Protein AF-A0A3M1QJD6-F1 (afdb_monomer)

Radius of gyration: 24.85 Å; Cα contacts (8 Å, |Δi|>4): 877; chains: 1; bounding box: 84×46×72 Å

Foldseek 3Di:
DDDDPQDPFAQLLLAALVLAAQVLLLVLCCVQPCVAQNSLQCGDVHHRLLFQLQQQAAFLSLQSLCAQCNFPPDPTHHPSVDYRHNSNHNNNNSCVSQAAQEDPVLLVVLLVQCVVPVVPQDPLAALVLLVVLCVAPPCLALNPLQLGFNDFRLLDQLNLLEADLSLQLLCAQRNFHLFLTTHPSVAYSRNSSNNSNNSCVSHPDHRDDFDQPQFPAAQVLLLVLCCQFPCVAQNNLSQGEVHHRLLTLSNLVRQGLRNQLSCQQANDPSGPGGHQDPPIPGPHHDDSRNSSNNSSNSNVSNVDSDNQAYDHFPAALVLLLVLCCVPPCVAQNSQQPGDVHHRLLRLRSLRSRHLSSQLNCQQCPTPPGPTHHCDDDPGHPHHDGSNNSSNNSVNSSVSNVPRPPPDDPPPPPPVPPVVVVLVCCVVPPCQAQNSQQCDDPPDPVRPGHPDHRPPPPDD

Sequence (459 aa):
MIRSWQTPAPDLAAISAARGNGRFGRLLYMRNCQACHGRDGEGGIGNSLRAPSFLAVASDRFLAETIVFGRPNTAMPSWRQLNGQQVSDILAFLRSWHAPRSDHTQVRALLAAAYEDPNAASESTSVAIGRTLYKANCLACHGPDGRGDLAPTLNTQEFLTLVSDNYLYDTIANGRPGTGMPAWHQLSSEDIASLILYIRTWQTQPSRELDNVPVAGDWDSGQRLYAGACAGCHGVNAEGAVGPQLNNPVFLRDATDEMLREWIRYGKLGTPMRGFLKGQEGTAELRESQIDDIVAYLRSLERGERVWLAKRPSGRPELGRLWYAISCAQCHGEHGQGASGPALANPGFLRVASDGFLMATMALGRDGTEMRPVKKSPESILSLSSDQVNDIVAYLRSWEYDPPQRGIAKRFVVPWDLKRGERLYRSNCAGCHGIDGKAELDDPARLSAWAPNLNNQGF

Secondary structure (DSSP, 8-state):
------PPPP-GGG--GGGS-HHHHHHHHHHHTHHHH-SSS--SSSPPSS-HHHHHH--HHHHHHHHHH--TTSS----TTS-HHHHHHHHHHHHHTT--SS-HHHHHHHHHHHHH-TT--BTTB-HHHHHHHHHHHTHHHH-GGG--SSS-----HHHHTT--HHHHHHHHHS--TTSS----TTS-HHHHHHHHHHHHTT--SPPPPPP-PPP---HHHHHHHHHHHTHHHH-TTS--SSSPPSS-HHHHHHS-HHHHHHHHHHB-TTSS-B--BTTS-SSS-B-HHHHHHHHHHHHHHHH----PPP----S-HHHHHHHHHHHTHHHH-TTS--SSSPPS--HHHHHHS-HHHHHHHHHH--TTSS----SSSTT-SS---HHHHHHHHHHHHHHHHS-S-SS----------HHHHHHHHHHHTHHHH-TTS---TT-TT-TT--S--TT-S--

Solvent-accessible surface area (backbone atoms only — not comparable to full-atom values): 24552 Å² total; per-residue (Å²): 133,85,79,76,88,66,68,74,66,46,62,62,58,82,33,31,33,90,82,25,48,35,72,62,6,44,55,53,37,59,75,74,42,21,91,32,18,24,91,80,21,77,18,73,88,31,69,47,59,58,27,64,62,49,52,22,25,53,17,54,57,44,50,46,50,39,46,36,61,19,35,75,99,55,93,47,65,57,43,44,87,49,49,37,64,58,47,7,7,31,40,19,27,61,50,56,77,55,53,60,60,38,45,72,69,58,22,54,52,53,45,52,50,34,70,76,34,74,81,62,45,46,100,73,30,32,47,70,56,7,50,52,52,37,62,75,72,40,28,78,35,22,27,76,84,27,63,26,70,71,33,75,47,57,43,48,56,80,51,46,20,61,55,52,70,66,45,52,47,49,44,44,44,62,15,39,68,49,30,49,44,44,30,43,20,85,40,40,28,43,49,51,33,6,35,51,50,31,59,50,69,55,46,87,62,77,68,56,89,70,62,76,68,76,65,93,34,50,40,73,61,6,48,54,50,35,55,74,61,42,19,90,34,19,26,87,66,27,36,11,41,79,33,70,54,56,47,32,58,63,55,49,69,56,51,44,53,45,56,52,46,50,38,47,39,63,18,44,83,88,54,90,51,48,7,23,27,77,94,46,82,28,95,44,79,41,54,71,70,54,48,32,6,32,51,32,28,50,58,45,34,62,78,45,72,56,81,58,71,26,81,51,63,85,32,49,36,77,57,5,48,53,51,36,56,78,74,42,19,85,34,18,24,88,62,21,71,30,62,89,33,70,53,60,41,31,37,58,54,49,71,51,52,21,56,29,31,55,50,33,44,41,50,65,14,38,73,99,54,92,48,52,19,39,27,74,51,100,74,34,87,43,72,51,52,56,64,52,52,34,6,28,52,18,29,58,53,50,19,46,83,56,30,82,61,86,56,79,75,85,74,82,76,62,79,88,48,63,70,59,52,50,52,53,38,57,76,75,42,20,76,30,19,33,88,83,29,66,23,60,90,80,55,88,90,52,96,58,51,83,38,71,50,70,73,69,93,79,129

pLDDT: mean 78.33, std 15.36, range [29.94, 97.69]

Structure (mmCIF, N/CA/C/O backbone):
data_AF-A0A3M1QJD6-F1
#
_entry.id   AF-A0A3M1QJD6-F1
#
loop_
_atom_site.group_PDB
_atom_site.id
_atom_site.type_symbol
_atom_site.label_atom_id
_atom_site.label_alt_id
_atom_site.label_comp_id
_atom_site.label_asym_id
_atom_site.label_entity_id
_atom_site.label_seq_id
_atom_site.pdbx_PDB_ins_code
_atom_site.Cartn_x
_atom_site.Cartn_y
_atom_site.Cartn_z
_atom_site.occupancy
_atom_site.B_iso_or_equiv
_atom_site.auth_seq_id
_atom_site.auth_comp_id
_atom_site.auth_asym_id
_atom_site.auth_atom_id
_atom_site.pdbx_PDB_model_num
ATOM 1 N N . MET A 1 1 ? 9.436 -25.157 -39.908 1.00 34.19 1 MET A N 1
ATOM 2 C CA . MET A 1 1 ? 8.778 -24.783 -38.636 1.00 34.19 1 MET A CA 1
ATOM 3 C C . MET A 1 1 ? 9.714 -25.129 -37.490 1.00 34.19 1 MET A C 1
ATOM 5 O O . MET A 1 1 ? 9.837 -26.299 -37.159 1.00 34.19 1 MET A O 1
ATOM 9 N N . ILE A 1 2 ? 10.425 -24.150 -36.931 1.00 29.94 2 ILE A N 1
ATOM 10 C CA . ILE A 1 2 ? 11.236 -24.367 -35.726 1.00 29.94 2 ILE A CA 1
ATOM 11 C C . ILE A 1 2 ? 10.280 -24.247 -34.535 1.00 29.94 2 ILE A C 1
ATOM 13 O O . ILE A 1 2 ? 9.753 -23.168 -34.280 1.00 29.94 2 ILE A O 1
ATOM 17 N N . ARG A 1 3 ? 9.997 -25.363 -33.852 1.00 30.66 3 ARG A N 1
ATOM 18 C CA . ARG A 1 3 ? 9.274 -25.352 -32.572 1.00 30.66 3 ARG A CA 1
ATOM 19 C C . ARG A 1 3 ? 10.176 -24.659 -31.548 1.00 30.66 3 ARG A C 1
ATOM 21 O O . ARG A 1 3 ? 11.317 -25.073 -31.363 1.00 30.66 3 ARG A O 1
ATOM 28 N N . SER A 1 4 ? 9.701 -23.580 -30.936 1.00 35.69 4 SER A N 1
ATOM 29 C CA . SER A 1 4 ? 10.448 -22.845 -29.917 1.00 35.69 4 SER A CA 1
ATOM 30 C C . SER A 1 4 ? 10.650 -23.724 -28.681 1.00 35.69 4 SER A C 1
ATOM 32 O O . SER A 1 4 ? 9.684 -24.045 -27.994 1.00 35.69 4 SER A O 1
ATOM 34 N N . TRP A 1 5 ? 11.902 -24.062 -28.373 1.00 35.78 5 TRP A N 1
ATOM 35 C CA . TRP A 1 5 ? 12.351 -24.709 -27.131 1.00 35.78 5 TRP A CA 1
ATOM 36 C C . TRP A 1 5 ? 12.269 -23.777 -25.909 1.00 35.78 5 TRP A C 1
ATOM 38 O O . TRP A 1 5 ? 13.152 -23.767 -25.057 1.00 35.78 5 TRP A O 1
ATOM 48 N N . GLN A 1 6 ? 11.241 -22.933 -25.833 1.00 46.53 6 GLN A N 1
ATOM 49 C CA . GLN A 1 6 ? 11.014 -22.129 -24.642 1.00 46.53 6 GLN A CA 1
ATOM 50 C C . GLN A 1 6 ? 10.342 -23.032 -23.614 1.00 46.53 6 GLN A C 1
ATOM 52 O O . GLN A 1 6 ? 9.214 -23.480 -23.824 1.00 46.53 6 GLN A O 1
ATOM 57 N N . THR A 1 7 ? 11.044 -23.318 -22.517 1.00 51.56 7 THR A N 1
ATOM 58 C CA . THR A 1 7 ? 10.412 -23.846 -21.309 1.00 51.56 7 THR A CA 1
ATOM 59 C C . THR A 1 7 ? 9.201 -22.970 -20.981 1.00 51.56 7 THR A C 1
ATOM 61 O O . THR A 1 7 ? 9.325 -21.738 -21.036 1.00 51.56 7 THR A O 1
ATOM 64 N N . PRO A 1 8 ? 8.028 -23.561 -20.686 1.00 57.56 8 PRO A N 1
ATOM 65 C CA . PRO A 1 8 ? 6.866 -22.789 -20.276 1.00 57.56 8 PRO A CA 1
ATOM 66 C C . PRO A 1 8 ? 7.262 -21.885 -19.111 1.00 57.56 8 PRO A C 1
ATOM 68 O O . PRO A 1 8 ? 7.941 -22.335 -18.186 1.00 57.56 8 PRO A O 1
ATOM 71 N N . ALA A 1 9 ? 6.884 -20.609 -19.179 1.00 61.25 9 ALA A N 1
ATOM 72 C CA . ALA A 1 9 ? 7.096 -19.713 -18.054 1.00 61.25 9 ALA A CA 1
ATOM 73 C C . ALA A 1 9 ? 6.382 -20.291 -16.818 1.00 61.25 9 ALA A C 1
ATOM 75 O O . ALA A 1 9 ? 5.292 -20.853 -16.971 1.00 61.25 9 ALA A O 1
ATOM 76 N N . PRO A 1 10 ? 6.979 -20.184 -15.618 1.00 69.06 10 PRO A N 1
ATOM 77 C CA . PRO A 1 10 ? 6.326 -20.644 -14.404 1.00 69.06 10 PRO A CA 1
ATOM 78 C C . PRO A 1 10 ? 5.005 -19.900 -14.206 1.00 69.06 10 PRO A C 1
ATOM 80 O O . PRO A 1 10 ? 4.884 -18.727 -14.572 1.00 69.06 10 PRO A O 1
ATOM 83 N N . ASP A 1 11 ? 4.025 -20.585 -13.618 1.00 72.06 11 ASP A N 1
ATOM 84 C CA . ASP A 1 11 ? 2.775 -19.946 -13.230 1.00 72.06 11 ASP A CA 1
ATOM 85 C C . ASP A 1 11 ? 3.067 -18.880 -12.172 1.00 72.06 11 ASP A C 1
ATOM 87 O O . ASP A 1 11 ? 3.400 -19.179 -11.025 1.00 72.06 11 ASP A O 1
ATOM 91 N N . LEU A 1 12 ? 2.981 -17.619 -12.589 1.00 69.75 12 LEU A N 1
ATOM 92 C CA . LEU A 1 12 ? 3.290 -16.469 -11.752 1.00 69.75 12 LEU A CA 1
ATOM 93 C C . LEU A 1 12 ? 2.327 -16.313 -10.583 1.00 69.75 12 LEU A C 1
ATOM 95 O O . LEU A 1 12 ? 2.664 -15.641 -9.613 1.00 69.75 12 LEU A O 1
ATOM 99 N N . ALA A 1 13 ? 1.131 -16.890 -10.678 1.00 62.16 13 ALA A N 1
ATOM 100 C CA . ALA A 1 13 ? 0.137 -16.756 -9.633 1.00 62.16 13 ALA A CA 1
ATOM 101 C C . ALA A 1 13 ? 0.510 -17.577 -8.388 1.00 62.16 13 ALA A C 1
ATOM 103 O O . ALA A 1 13 ? 0.230 -17.147 -7.272 1.00 62.16 13 ALA A O 1
ATOM 104 N N . ALA A 1 14 ? 1.243 -18.680 -8.568 1.00 70.19 14 ALA A N 1
ATOM 105 C CA . ALA A 1 14 ? 1.717 -19.526 -7.477 1.00 70.19 14 ALA A CA 1
ATOM 106 C C . ALA A 1 14 ? 2.980 -19.015 -6.767 1.00 70.19 14 ALA A C 1
ATOM 108 O O . ALA A 1 14 ? 3.405 -19.601 -5.763 1.00 70.19 14 ALA A O 1
ATOM 109 N N . ILE A 1 15 ? 3.579 -17.935 -7.275 1.00 79.38 15 ILE A N 1
ATOM 110 C CA . ILE A 1 15 ? 4.850 -17.389 -6.806 1.00 79.38 15 ILE A CA 1
ATOM 111 C C . ILE A 1 15 ? 4.609 -16.330 -5.725 1.00 79.38 15 ILE A C 1
ATOM 113 O O . ILE A 1 15 ? 3.950 -15.320 -5.964 1.00 79.38 15 ILE A O 1
ATOM 117 N N . SER A 1 16 ? 5.195 -16.523 -4.543 1.00 80.69 16 SER A N 1
ATOM 118 C CA . SER A 1 16 ? 5.187 -15.524 -3.468 1.00 80.69 16 SER A CA 1
ATOM 119 C C . SER A 1 16 ? 6.378 -15.693 -2.531 1.00 80.69 16 SER A C 1
ATOM 121 O O . SER A 1 16 ? 6.917 -16.789 -2.377 1.00 80.69 16 SER A O 1
ATOM 123 N N . ALA A 1 17 ? 6.770 -14.613 -1.857 1.00 83.44 17 ALA A N 1
ATOM 124 C CA . ALA A 1 17 ? 7.827 -14.640 -0.853 1.00 83.44 17 ALA A CA 1
ATOM 125 C C . ALA A 1 17 ? 7.477 -15.569 0.321 1.00 83.44 17 ALA A C 1
ATOM 127 O O . ALA A 1 17 ? 8.347 -16.260 0.839 1.00 83.44 17 ALA A O 1
ATOM 128 N N . ALA A 1 18 ? 6.200 -15.632 0.713 1.00 77.56 18 ALA A N 1
ATOM 129 C CA . ALA A 1 18 ? 5.735 -16.466 1.823 1.00 77.56 18 ALA A CA 1
ATOM 130 C C . ALA A 1 18 ? 5.900 -17.976 1.566 1.00 77.56 18 ALA A C 1
ATOM 132 O O . ALA A 1 18 ? 6.027 -18.752 2.508 1.00 77.56 18 ALA A O 1
ATOM 133 N N . ARG A 1 19 ? 5.907 -18.398 0.295 1.00 82.25 19 ARG A N 1
ATOM 134 C CA . ARG A 1 19 ? 6.124 -19.796 -0.113 1.00 82.25 19 ARG A CA 1
ATOM 135 C C . ARG A 1 19 ? 7.603 -20.122 -0.363 1.00 82.25 19 ARG A C 1
ATOM 137 O O . ARG A 1 19 ? 7.925 -21.253 -0.719 1.00 82.25 19 ARG A O 1
ATOM 144 N N . GLY A 1 20 ? 8.494 -19.140 -0.236 1.00 86.75 20 GLY A N 1
ATOM 145 C CA . GLY A 1 20 ? 9.908 -19.273 -0.565 1.00 86.75 20 GLY A CA 1
ATOM 146 C C . GLY A 1 20 ? 10.811 -19.543 0.635 1.00 86.75 20 GLY A C 1
ATOM 147 O O . GLY A 1 20 ? 10.519 -19.185 1.773 1.00 86.75 20 GLY A O 1
ATOM 148 N N . ASN A 1 21 ? 11.976 -20.123 0.365 1.00 93.12 21 ASN A N 1
ATOM 149 C CA . ASN A 1 21 ? 13.063 -20.277 1.320 1.00 93.12 21 ASN A CA 1
ATOM 150 C C . ASN A 1 21 ? 14.160 -19.236 1.049 1.00 93.12 21 ASN A C 1
ATOM 152 O O . ASN A 1 21 ? 14.953 -19.373 0.115 1.00 93.12 21 ASN A O 1
ATOM 156 N N . GLY A 1 22 ? 14.266 -18.224 1.915 1.00 89.69 22 GLY A N 1
ATOM 157 C CA . GLY A 1 22 ? 15.234 -17.133 1.749 1.00 89.69 22 GLY A CA 1
ATOM 158 C C . GLY A 1 22 ? 16.705 -17.576 1.710 1.00 89.69 22 GLY A C 1
ATOM 159 O O . GLY A 1 22 ? 17.530 -16.896 1.101 1.00 89.69 22 GLY A O 1
ATOM 160 N N . ARG A 1 23 ? 17.065 -18.739 2.279 1.00 91.50 23 ARG A N 1
ATOM 161 C CA . ARG A 1 23 ? 18.441 -19.267 2.182 1.00 91.50 23 ARG A CA 1
ATOM 162 C C . ARG A 1 23 ? 18.760 -19.740 0.764 1.00 91.50 23 ARG A C 1
ATOM 164 O O . ARG A 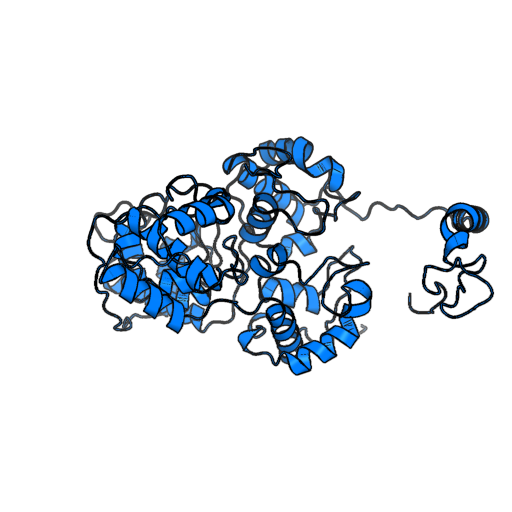1 23 ? 19.824 -19.403 0.246 1.00 91.50 23 ARG A O 1
ATOM 171 N N . PHE A 1 24 ? 17.846 -20.473 0.125 1.00 95.38 24 PHE A N 1
ATOM 172 C CA . PHE A 1 24 ? 17.991 -20.849 -1.287 1.00 95.38 24 PHE A CA 1
ATOM 173 C C . PHE A 1 24 ? 17.867 -19.629 -2.201 1.00 95.38 24 PHE A C 1
ATOM 175 O O . PHE A 1 24 ? 18.645 -19.482 -3.146 1.00 95.38 24 PHE A O 1
ATOM 182 N N . GLY A 1 25 ? 16.982 -18.699 -1.844 1.00 95.44 25 GLY A N 1
ATOM 183 C CA . GLY A 1 25 ? 16.827 -17.415 -2.512 1.00 95.44 25 GLY A CA 1
ATOM 184 C C . GLY A 1 25 ? 18.115 -16.619 -2.591 1.00 95.44 25 GLY A C 1
ATOM 185 O O . GLY A 1 25 ? 18.465 -16.130 -3.660 1.00 95.44 25 GLY A O 1
ATOM 186 N N . ARG A 1 26 ? 18.872 -16.556 -1.490 1.00 94.62 26 ARG A N 1
ATOM 187 C CA . ARG A 1 26 ? 20.175 -15.881 -1.445 1.00 94.62 26 ARG A CA 1
ATOM 188 C C . ARG A 1 26 ? 21.170 -16.470 -2.440 1.00 94.62 26 ARG A C 1
ATOM 190 O O . ARG A 1 26 ? 21.864 -15.719 -3.117 1.00 94.62 26 ARG A O 1
ATOM 197 N N . LEU A 1 27 ? 21.234 -17.796 -2.557 1.00 95.19 27 LEU A N 1
ATOM 198 C CA . LEU A 1 27 ? 22.138 -18.469 -3.500 1.00 95.19 27 LEU A CA 1
ATOM 199 C C . LEU A 1 27 ? 21.753 -18.169 -4.952 1.00 95.19 27 LEU A C 1
ATOM 201 O O . LEU A 1 27 ? 22.611 -17.870 -5.784 1.00 95.19 27 LEU A O 1
ATOM 205 N N . LEU A 1 28 ? 20.454 -18.213 -5.247 1.00 95.69 28 LEU A N 1
ATOM 206 C CA . LEU A 1 28 ? 19.927 -17.867 -6.562 1.00 95.69 28 LEU A CA 1
ATOM 207 C C . LEU A 1 28 ? 20.170 -16.387 -6.887 1.00 95.69 28 LEU A C 1
ATOM 209 O O . LEU A 1 28 ? 20.602 -16.077 -7.994 1.00 95.69 28 LEU A O 1
ATOM 213 N N . TYR A 1 29 ? 19.962 -15.488 -5.929 1.00 95.50 29 TYR A N 1
ATOM 214 C CA . TYR A 1 29 ? 20.232 -14.062 -6.075 1.00 95.50 29 TYR A CA 1
ATOM 215 C C . TYR A 1 29 ? 21.714 -13.787 -6.347 1.00 95.50 29 TYR A C 1
ATOM 217 O O . TYR A 1 29 ? 22.045 -13.095 -7.308 1.00 95.50 29 TYR A O 1
ATOM 225 N N . MET A 1 30 ? 22.616 -14.378 -5.559 1.00 93.44 30 MET A N 1
ATOM 226 C CA . MET A 1 30 ? 24.061 -14.207 -5.739 1.00 93.44 30 MET A CA 1
ATOM 227 C C . MET A 1 30 ? 24.524 -14.666 -7.122 1.00 93.44 30 MET A C 1
ATOM 229 O O . MET A 1 30 ? 25.320 -13.998 -7.771 1.00 93.44 30 MET A O 1
ATOM 233 N N . ARG A 1 31 ? 23.980 -15.777 -7.626 1.00 91.75 31 ARG A N 1
ATOM 234 C CA . ARG A 1 31 ? 24.351 -16.292 -8.948 1.00 91.75 31 ARG A CA 1
ATOM 235 C C . ARG A 1 31 ? 23.824 -15.440 -10.104 1.00 91.75 31 ARG A C 1
ATOM 237 O O . ARG A 1 31 ? 24.475 -15.366 -11.138 1.00 91.75 31 ARG A O 1
ATOM 244 N N . ASN A 1 32 ? 22.631 -14.865 -9.965 1.00 91.31 32 ASN A N 1
ATOM 245 C CA . ASN A 1 32 ? 21.899 -14.301 -11.103 1.00 91.31 32 ASN A CA 1
ATOM 246 C C . ASN A 1 32 ? 21.791 -12.771 -11.079 1.00 91.31 32 ASN A C 1
ATOM 248 O O . ASN A 1 32 ? 21.696 -12.162 -12.136 1.00 91.31 32 ASN A O 1
ATOM 252 N N . CYS A 1 33 ? 21.775 -12.145 -9.903 1.00 92.44 33 CYS A N 1
ATOM 253 C CA . CYS A 1 33 ? 21.342 -10.756 -9.734 1.00 92.44 33 CYS A CA 1
ATOM 254 C C . CYS A 1 33 ? 22.445 -9.838 -9.186 1.00 92.44 33 CYS A C 1
ATOM 256 O O . CYS A 1 33 ? 22.441 -8.643 -9.491 1.00 92.44 33 CYS A O 1
ATOM 258 N N . GLN A 1 34 ? 23.394 -10.374 -8.405 1.00 93.50 34 GLN A N 1
ATOM 259 C CA . GLN A 1 34 ? 24.357 -9.551 -7.658 1.00 93.50 34 GLN A CA 1
ATOM 260 C C . GLN A 1 34 ? 25.253 -8.681 -8.545 1.00 93.50 34 GLN A C 1
ATOM 262 O O . GLN A 1 34 ? 25.638 -7.587 -8.151 1.00 93.50 34 GLN A O 1
ATOM 267 N N . ALA A 1 35 ? 25.581 -9.158 -9.752 1.00 86.00 35 ALA A N 1
ATOM 268 C CA . ALA A 1 35 ? 26.492 -8.458 -10.656 1.00 86.00 35 ALA A CA 1
ATOM 269 C C . ALA A 1 35 ? 25.960 -7.072 -11.056 1.00 86.00 35 ALA A C 1
ATOM 271 O O . ALA A 1 35 ? 26.743 -6.170 -11.338 1.00 86.00 35 ALA A O 1
ATOM 272 N N . CYS A 1 36 ? 24.634 -6.896 -11.050 1.00 87.12 36 CYS A N 1
ATOM 273 C CA . CYS A 1 36 ? 24.003 -5.610 -11.321 1.00 87.12 36 CYS A CA 1
ATOM 274 C C . CYS A 1 36 ? 23.483 -4.938 -10.048 1.00 87.12 36 CYS A C 1
ATOM 276 O O . CYS A 1 36 ? 23.603 -3.724 -9.916 1.00 87.12 36 CYS A O 1
ATOM 278 N N . HIS A 1 37 ? 22.890 -5.702 -9.131 1.00 91.69 37 HIS A N 1
ATOM 279 C CA . HIS A 1 37 ? 22.159 -5.160 -7.984 1.00 91.69 37 HIS A CA 1
ATOM 280 C C . HIS A 1 37 ? 22.962 -5.113 -6.677 1.00 91.69 37 HIS A C 1
ATOM 282 O O . HIS A 1 37 ? 22.399 -4.731 -5.653 1.00 91.69 37 HIS A O 1
ATOM 288 N N . GLY A 1 38 ? 24.245 -5.473 -6.705 1.00 87.69 38 GLY A N 1
ATOM 289 C CA . GLY A 1 38 ? 25.090 -5.539 -5.515 1.00 87.69 38 GLY A CA 1
ATOM 290 C C . GLY A 1 38 ? 24.922 -6.852 -4.749 1.00 87.69 38 GLY A C 1
ATOM 291 O O . GLY A 1 38 ? 24.010 -7.637 -5.011 1.00 87.69 38 GLY A O 1
ATOM 292 N N . ARG A 1 39 ? 25.827 -7.135 -3.810 1.00 87.31 39 ARG A N 1
ATOM 293 C CA . ARG A 1 39 ? 25.819 -8.411 -3.067 1.00 87.31 39 ARG A CA 1
ATOM 294 C C . ARG A 1 39 ? 24.638 -8.500 -2.106 1.00 87.31 39 ARG A C 1
ATOM 296 O O . ARG A 1 39 ? 24.064 -9.577 -1.932 1.00 87.31 39 ARG A O 1
ATOM 303 N N . ASP A 1 40 ? 24.292 -7.370 -1.513 1.00 84.50 40 ASP A N 1
ATOM 304 C CA . ASP A 1 40 ? 23.258 -7.231 -0.502 1.00 84.50 40 ASP A CA 1
ATOM 305 C C . ASP A 1 40 ? 22.051 -6.446 -1.032 1.00 84.50 40 ASP A C 1
ATOM 307 O O . ASP A 1 40 ? 21.163 -6.106 -0.257 1.00 84.50 40 ASP A O 1
ATOM 311 N N . GLY A 1 41 ? 21.976 -6.188 -2.345 1.00 87.50 41 GLY A N 1
ATOM 312 C CA . GLY A 1 41 ? 20.883 -5.446 -2.980 1.00 87.50 41 GLY A CA 1
ATOM 313 C C . GLY A 1 41 ? 21.065 -3.932 -2.999 1.00 87.50 41 GLY A C 1
ATOM 314 O O . GLY A 1 41 ? 20.111 -3.223 -3.316 1.00 87.50 41 GLY A O 1
ATOM 315 N N . GLU A 1 42 ? 22.248 -3.431 -2.646 1.00 85.50 42 GLU A N 1
ATOM 316 C CA . GLU A 1 42 ? 22.601 -2.013 -2.544 1.00 85.50 42 GLU A CA 1
ATOM 317 C C . GLU A 1 42 ? 22.527 -1.246 -3.870 1.00 85.50 42 GLU A C 1
ATOM 319 O O . GLU A 1 42 ? 22.442 -0.020 -3.859 1.00 85.50 42 GLU A O 1
ATOM 324 N N . GLY A 1 43 ? 22.485 -1.957 -4.996 1.00 81.56 43 GLY A N 1
ATOM 325 C CA . GLY A 1 43 ? 22.489 -1.393 -6.338 1.00 81.56 43 GLY A CA 1
ATOM 326 C C . GLY A 1 43 ? 23.889 -1.337 -6.950 1.00 81.56 43 GLY A C 1
ATOM 327 O O . GLY A 1 43 ? 24.815 -2.007 -6.502 1.00 81.56 43 GLY A O 1
ATOM 328 N N . GLY A 1 44 ? 24.017 -0.566 -8.026 1.00 79.25 44 GLY A N 1
ATOM 329 C CA . GLY A 1 44 ? 25.232 -0.441 -8.825 1.00 79.25 44 GLY A CA 1
ATOM 330 C C . GLY A 1 44 ? 24.852 -0.150 -10.271 1.00 79.25 44 GLY A C 1
ATOM 331 O O . GLY A 1 44 ? 24.278 0.895 -10.562 1.00 79.25 44 GLY A O 1
ATOM 332 N N . ILE A 1 45 ? 25.111 -1.105 -11.170 1.00 75.62 45 ILE A N 1
ATOM 333 C CA . ILE A 1 45 ? 24.616 -1.053 -12.560 1.00 75.62 45 ILE A CA 1
ATOM 334 C C . ILE A 1 45 ? 23.078 -1.094 -12.580 1.00 75.62 45 ILE A C 1
ATOM 336 O O . ILE A 1 45 ? 22.426 -0.408 -13.364 1.00 75.62 45 ILE A O 1
ATOM 340 N N . GLY A 1 46 ? 22.493 -1.929 -11.722 1.00 71.88 46 GLY A N 1
ATOM 341 C CA . GLY A 1 46 ? 21.060 -2.034 -11.493 1.00 71.88 46 GLY A CA 1
ATOM 342 C C . GLY A 1 46 ? 20.613 -1.203 -10.293 1.00 71.88 46 GLY A C 1
ATOM 343 O O . GLY A 1 46 ? 21.393 -0.874 -9.401 1.00 71.88 46 GLY A O 1
ATOM 344 N N . ASN A 1 47 ? 19.314 -0.900 -10.243 1.00 81.31 47 ASN A N 1
ATOM 345 C CA . ASN A 1 47 ? 18.718 -0.179 -9.115 1.00 81.31 47 ASN A CA 1
ATOM 346 C C . ASN A 1 47 ? 18.933 -0.922 -7.786 1.00 81.31 47 ASN A C 1
ATOM 348 O O . ASN A 1 47 ? 18.912 -2.154 -7.766 1.00 81.31 47 ASN A O 1
ATOM 352 N N . SER A 1 48 ? 19.017 -0.178 -6.679 1.00 85.94 48 SER A N 1
ATOM 353 C CA . SER A 1 48 ? 18.951 -0.759 -5.334 1.00 85.94 48 SER A CA 1
ATOM 354 C C . SER A 1 48 ? 17.641 -1.529 -5.156 1.00 85.94 48 SER A C 1
ATOM 356 O O . SER A 1 48 ? 16.547 -0.971 -5.295 1.00 85.94 48 SER A O 1
ATOM 358 N N . LEU A 1 49 ? 17.764 -2.829 -4.890 1.00 89.25 49 LEU A N 1
ATOM 359 C CA . LEU A 1 49 ? 16.643 -3.717 -4.587 1.00 89.25 49 LEU A CA 1
ATOM 360 C C . LEU A 1 49 ? 16.376 -3.791 -3.087 1.00 89.25 49 LEU A C 1
ATOM 362 O O . LEU A 1 49 ? 15.291 -4.207 -2.702 1.00 89.25 49 LEU A O 1
ATOM 366 N N . ARG A 1 50 ? 17.335 -3.363 -2.257 1.00 86.44 50 ARG A N 1
ATOM 367 C CA . ARG A 1 50 ? 17.186 -3.242 -0.804 1.00 86.44 50 ARG A CA 1
ATOM 368 C C . ARG A 1 50 ? 16.775 -1.833 -0.364 1.00 86.44 50 ARG A C 1
ATOM 370 O O . ARG A 1 50 ? 16.884 -1.513 0.809 1.00 86.44 50 ARG A O 1
ATOM 377 N N . ALA A 1 51 ? 16.355 -0.953 -1.269 1.00 82.12 51 ALA A N 1
ATOM 378 C CA . ALA A 1 51 ? 15.802 0.329 -0.846 1.00 82.12 51 ALA A CA 1
ATOM 379 C C . ALA A 1 51 ? 14.462 0.081 -0.116 1.00 82.12 51 ALA A C 1
ATOM 381 O O . ALA A 1 51 ? 13.581 -0.547 -0.722 1.00 82.12 51 ALA A O 1
ATOM 382 N N . PRO A 1 52 ? 14.277 0.564 1.132 1.00 70.56 52 PRO A N 1
ATOM 383 C CA . PRO A 1 52 ? 13.033 0.369 1.878 1.00 70.56 52 PRO A CA 1
ATOM 384 C C . PRO A 1 52 ? 11.819 0.867 1.089 1.00 70.56 52 PRO A C 1
ATOM 386 O O . PRO A 1 52 ? 10.865 0.120 0.884 1.00 70.56 52 PRO A O 1
ATOM 389 N N . SER A 1 53 ? 11.916 2.079 0.531 1.00 68.88 53 SER A N 1
ATOM 390 C CA . SER A 1 53 ? 10.895 2.684 -0.334 1.00 68.88 53 SER A CA 1
ATOM 391 C C . SER A 1 53 ? 10.517 1.807 -1.532 1.00 68.88 53 SER A C 1
ATOM 393 O O . SER A 1 53 ? 9.342 1.726 -1.877 1.00 68.88 53 SER A O 1
ATOM 395 N N . PHE A 1 54 ? 11.471 1.099 -2.148 1.00 78.62 54 PHE A N 1
ATOM 396 C CA . PHE A 1 54 ? 11.198 0.218 -3.288 1.00 78.62 54 PHE A CA 1
ATOM 397 C C . PHE A 1 54 ? 10.474 -1.066 -2.878 1.00 78.62 54 PHE A C 1
ATOM 399 O O . PHE A 1 54 ? 9.446 -1.405 -3.468 1.00 78.62 54 PHE A O 1
ATOM 406 N N . LEU A 1 55 ? 11.000 -1.796 -1.890 1.00 78.25 55 LEU A N 1
ATOM 407 C CA . LEU A 1 55 ? 10.396 -3.061 -1.467 1.00 78.25 55 LEU A CA 1
ATOM 408 C C . LEU A 1 55 ? 9.031 -2.849 -0.827 1.00 78.25 55 LEU A C 1
ATOM 410 O O . LEU A 1 55 ? 8.161 -3.702 -0.979 1.00 78.25 55 LEU A O 1
ATOM 414 N N . ALA A 1 56 ? 8.810 -1.709 -0.181 1.00 67.19 56 ALA A N 1
ATOM 415 C CA . ALA A 1 56 ? 7.528 -1.404 0.422 1.00 67.19 56 ALA A CA 1
ATOM 416 C C . ALA A 1 56 ? 6.382 -1.333 -0.606 1.00 67.19 56 ALA A C 1
ATOM 418 O O . ALA A 1 56 ? 5.260 -1.716 -0.287 1.00 67.19 56 ALA A O 1
ATOM 419 N N . VAL A 1 57 ? 6.657 -0.899 -1.842 1.00 64.75 57 VAL A N 1
ATOM 420 C CA . VAL A 1 57 ? 5.635 -0.728 -2.895 1.00 64.75 57 VAL A CA 1
ATOM 421 C C . VAL A 1 57 ? 5.673 -1.825 -3.964 1.00 64.75 57 VAL A C 1
ATOM 423 O O . VAL A 1 57 ? 4.653 -2.128 -4.587 1.00 64.75 57 VAL A O 1
ATOM 426 N N . ALA A 1 58 ? 6.832 -2.445 -4.205 1.00 76.12 58 ALA A N 1
ATOM 427 C CA . ALA A 1 58 ? 6.965 -3.533 -5.169 1.00 76.12 58 ALA A CA 1
ATOM 428 C C . ALA A 1 58 ? 6.197 -4.765 -4.675 1.00 76.12 58 ALA A C 1
ATOM 430 O O . ALA A 1 58 ? 6.514 -5.300 -3.617 1.00 76.12 58 ALA A O 1
ATOM 431 N N . SER A 1 59 ? 5.209 -5.253 -5.430 1.00 74.44 59 SER A N 1
ATOM 432 C CA . SER A 1 59 ? 4.511 -6.504 -5.097 1.00 74.44 59 SER A CA 1
ATOM 433 C C . SER A 1 59 ? 5.340 -7.737 -5.431 1.00 74.44 59 SER A C 1
ATOM 435 O O . SER A 1 59 ? 6.201 -7.698 -6.307 1.00 74.44 59 SER A O 1
ATOM 437 N N . ASP A 1 60 ? 5.030 -8.866 -4.791 1.00 78.38 60 ASP A N 1
ATOM 438 C CA . ASP A 1 60 ? 5.624 -10.159 -5.155 1.00 78.38 60 ASP A CA 1
ATOM 439 C C . ASP A 1 60 ? 5.368 -10.493 -6.624 1.00 78.38 60 ASP A C 1
ATOM 441 O O . ASP A 1 60 ? 6.277 -10.941 -7.313 1.00 78.38 60 ASP A O 1
ATOM 445 N N . ARG A 1 61 ? 4.182 -10.158 -7.146 1.00 74.00 61 ARG A N 1
ATOM 446 C CA . ARG A 1 61 ? 3.882 -10.296 -8.573 1.00 74.00 61 ARG A CA 1
ATOM 447 C C . ARG A 1 61 ? 4.774 -9.415 -9.444 1.00 74.00 61 ARG A C 1
ATOM 449 O O . ARG A 1 61 ? 5.325 -9.901 -10.424 1.00 74.00 61 ARG A O 1
ATOM 456 N N . PHE A 1 62 ? 4.942 -8.141 -9.089 1.00 77.81 62 PHE A N 1
ATOM 457 C CA . PHE A 1 62 ? 5.817 -7.221 -9.817 1.00 77.81 62 PHE A CA 1
ATOM 458 C C . PHE A 1 62 ? 7.264 -7.729 -9.849 1.00 77.81 62 PHE A C 1
ATOM 460 O O . PHE A 1 62 ? 7.925 -7.667 -10.890 1.00 77.81 62 PHE A O 1
ATOM 467 N N . LEU A 1 63 ? 7.750 -8.252 -8.719 1.00 87.31 63 LEU A N 1
ATOM 468 C CA . LEU A 1 63 ? 9.077 -8.852 -8.605 1.00 87.31 63 LEU A CA 1
ATOM 469 C C . LEU A 1 63 ? 9.175 -10.142 -9.432 1.00 87.31 63 LEU A C 1
ATOM 471 O O . LEU A 1 63 ? 10.104 -10.271 -10.225 1.00 87.31 63 LEU A O 1
ATOM 475 N N . ALA A 1 64 ? 8.203 -11.051 -9.321 1.00 87.56 64 ALA A N 1
ATOM 476 C CA . ALA A 1 64 ? 8.160 -12.310 -10.061 1.00 87.56 64 ALA A CA 1
ATOM 477 C C . ALA A 1 64 ? 8.109 -12.089 -11.579 1.00 87.56 64 ALA A C 1
ATOM 479 O O . ALA A 1 64 ? 8.911 -12.665 -12.308 1.00 87.56 64 ALA A O 1
ATOM 480 N N . GLU A 1 65 ? 7.233 -11.206 -12.064 1.00 79.56 65 GLU A N 1
ATOM 481 C CA . GLU A 1 65 ? 7.144 -10.844 -13.483 1.00 79.56 65 GLU A CA 1
ATOM 482 C C . GLU A 1 65 ? 8.442 -10.206 -13.983 1.00 79.56 65 GLU A C 1
ATOM 484 O O . GLU A 1 65 ? 8.932 -10.570 -15.053 1.00 79.56 65 GLU A O 1
ATOM 489 N N . THR A 1 66 ? 9.036 -9.304 -13.190 1.00 86.75 66 THR A N 1
ATOM 490 C CA . THR A 1 66 ? 10.326 -8.685 -13.527 1.00 86.75 66 THR A CA 1
ATOM 491 C C . THR A 1 66 ? 11.444 -9.731 -13.612 1.00 86.75 66 THR A C 1
ATOM 493 O O . THR A 1 66 ? 12.262 -9.655 -14.521 1.00 86.75 66 THR A O 1
ATOM 496 N N . ILE A 1 67 ? 11.493 -10.711 -12.705 1.00 91.88 67 ILE A N 1
ATOM 497 C CA . ILE A 1 67 ? 12.517 -11.769 -12.709 1.00 91.88 67 ILE A CA 1
ATOM 498 C C . ILE A 1 67 ? 12.300 -12.723 -13.887 1.00 91.88 67 ILE A C 1
ATOM 500 O O . ILE A 1 67 ? 13.221 -12.993 -14.654 1.00 91.88 67 ILE A O 1
ATOM 504 N N . VAL A 1 68 ? 11.079 -13.222 -14.071 1.00 87.19 68 VAL A N 1
ATOM 505 C CA . VAL A 1 68 ? 10.787 -14.236 -15.090 1.00 87.19 68 VAL A CA 1
ATOM 506 C C . VAL A 1 68 ? 10.915 -13.647 -16.490 1.00 87.19 68 VAL A C 1
ATOM 508 O O . VAL A 1 68 ? 11.539 -14.254 -17.357 1.00 87.19 68 VAL A O 1
ATOM 511 N N . PHE A 1 69 ? 10.360 -12.461 -16.736 1.00 80.69 69 PHE A N 1
ATOM 512 C CA . PHE A 1 69 ? 10.291 -11.891 -18.082 1.00 80.69 69 PHE A CA 1
ATOM 513 C C . PHE A 1 69 ? 11.339 -10.825 -18.376 1.00 80.69 69 PHE A C 1
ATOM 515 O O . PHE A 1 69 ? 11.483 -10.443 -19.540 1.00 80.69 69 PHE A O 1
ATOM 522 N N . GLY A 1 70 ? 12.086 -10.375 -17.371 1.00 82.38 70 GLY A N 1
ATOM 523 C CA . GLY A 1 70 ? 12.965 -9.224 -17.509 1.00 82.38 70 GLY A CA 1
ATOM 524 C C . GLY A 1 70 ? 12.183 -7.945 -17.779 1.00 82.38 70 GLY A C 1
ATOM 525 O O . GLY A 1 70 ? 10.957 -7.883 -17.645 1.00 82.38 70 GLY A O 1
ATOM 526 N N . ARG A 1 71 ? 12.893 -6.899 -18.200 1.00 73.50 71 ARG A N 1
ATOM 527 C CA . ARG A 1 71 ? 12.267 -5.662 -18.682 1.00 73.50 71 ARG A CA 1
ATOM 528 C C . ARG A 1 71 ? 12.772 -5.354 -20.085 1.00 73.50 71 ARG A C 1
ATOM 530 O O . ARG A 1 71 ? 13.924 -4.936 -20.223 1.00 73.50 71 ARG A O 1
ATOM 537 N N . PRO A 1 72 ? 11.925 -5.527 -21.120 1.00 63.38 72 PRO A N 1
ATOM 538 C CA . PRO A 1 72 ? 12.284 -5.205 -22.498 1.00 63.38 72 PRO A CA 1
ATOM 539 C C . PRO A 1 72 ? 12.870 -3.798 -22.604 1.00 63.38 72 PRO A C 1
ATOM 541 O O . PRO A 1 72 ? 12.395 -2.897 -21.919 1.00 63.38 72 PRO A O 1
ATOM 544 N N . ASN A 1 73 ? 13.868 -3.594 -23.464 1.00 58.53 73 ASN A N 1
ATOM 545 C CA . ASN A 1 73 ? 14.537 -2.298 -23.657 1.00 58.53 73 ASN A CA 1
ATOM 546 C C . ASN A 1 73 ? 15.224 -1.736 -22.396 1.00 58.53 73 ASN A C 1
ATOM 548 O O . ASN A 1 73 ? 15.370 -0.525 -22.252 1.00 58.53 73 ASN A O 1
ATOM 552 N N . THR A 1 74 ? 15.642 -2.603 -21.474 1.00 65.81 74 THR A N 1
ATOM 553 C CA . THR A 1 74 ? 16.496 -2.238 -20.337 1.00 65.81 74 THR A CA 1
ATOM 554 C C . THR A 1 74 ? 17.611 -3.270 -20.171 1.00 65.81 74 THR A C 1
ATOM 556 O O . THR A 1 74 ? 17.561 -4.339 -20.777 1.00 65.81 74 THR A O 1
ATOM 559 N N . ALA A 1 75 ? 18.581 -2.980 -19.303 1.00 77.12 75 ALA A N 1
ATOM 560 C CA . ALA A 1 75 ? 19.634 -3.922 -18.934 1.00 77.12 75 ALA A CA 1
ATOM 561 C C . ALA A 1 75 ? 19.157 -5.079 -18.028 1.00 77.12 75 ALA A C 1
ATOM 563 O O . ALA A 1 75 ? 19.982 -5.898 -17.648 1.00 77.12 75 ALA A O 1
ATOM 564 N N . MET A 1 76 ? 17.869 -5.153 -17.655 1.00 83.44 76 MET A N 1
ATOM 565 C CA . MET A 1 76 ? 17.315 -6.238 -16.831 1.00 83.44 76 MET A CA 1
ATOM 566 C C . MET A 1 76 ? 16.877 -7.418 -17.724 1.00 83.44 76 MET A C 1
ATOM 568 O O . MET A 1 76 ? 15.800 -7.334 -18.332 1.00 83.44 76 MET A O 1
ATOM 572 N N . PRO A 1 77 ? 17.671 -8.505 -17.829 1.00 81.94 77 PRO A N 1
ATOM 573 C CA . PRO A 1 77 ? 17.358 -9.642 -18.689 1.00 81.94 77 PRO A CA 1
ATOM 574 C C . PRO A 1 77 ? 16.222 -10.491 -18.105 1.00 81.94 77 PRO A C 1
ATOM 576 O O . PRO A 1 77 ? 15.737 -10.248 -17.004 1.00 81.94 77 PRO A O 1
ATOM 579 N N . SER A 1 78 ? 15.772 -11.494 -18.856 1.00 83.38 78 SER A N 1
ATOM 580 C CA . SER A 1 78 ? 14.768 -12.455 -18.391 1.00 83.38 78 SER A CA 1
ATOM 581 C C . SER A 1 78 ? 15.417 -13.702 -17.796 1.00 83.38 78 SER A C 1
ATOM 583 O O . SER A 1 78 ? 16.316 -14.260 -18.424 1.00 83.38 78 SER A O 1
ATOM 585 N N . TRP A 1 79 ? 14.885 -14.215 -16.685 1.00 88.62 79 TRP A N 1
ATOM 586 C CA . TRP A 1 79 ? 15.282 -15.498 -16.096 1.00 88.62 79 TRP A CA 1
ATOM 587 C C . TRP A 1 79 ? 14.182 -16.567 -16.217 1.00 88.62 79 TRP A C 1
ATOM 589 O O . TRP A 1 79 ? 13.849 -17.254 -15.251 1.00 88.62 79 TRP A O 1
ATOM 599 N N . ARG A 1 80 ? 13.616 -16.738 -17.423 1.00 82.38 80 ARG A N 1
ATOM 600 C CA . ARG A 1 80 ? 12.545 -17.720 -17.725 1.00 82.38 80 ARG A CA 1
ATOM 601 C C . ARG A 1 80 ? 12.914 -19.179 -17.436 1.00 82.38 80 ARG A C 1
ATOM 603 O O . ARG A 1 80 ? 12.033 -20.028 -17.382 1.00 82.38 80 ARG A O 1
ATOM 610 N N . GLN A 1 81 ? 14.202 -19.473 -17.295 1.00 83.00 81 GLN A N 1
ATOM 611 C CA . GLN A 1 81 ? 14.719 -20.786 -16.924 1.00 83.00 81 GLN A CA 1
ATOM 612 C C . GLN A 1 81 ? 14.498 -21.134 -15.444 1.00 83.00 81 GLN A C 1
ATOM 614 O O . GLN A 1 81 ? 14.657 -22.295 -15.074 1.00 83.00 81 GLN A O 1
ATOM 619 N N . LEU A 1 82 ? 14.176 -20.155 -14.589 1.00 88.81 82 LEU A N 1
ATOM 620 C CA . LEU A 1 82 ? 13.831 -20.410 -13.191 1.00 88.81 82 LEU A CA 1
ATOM 621 C C . LEU A 1 82 ? 12.398 -20.942 -13.091 1.00 88.81 82 LEU A C 1
ATOM 623 O O . LEU A 1 82 ? 11.484 -20.413 -13.723 1.00 88.81 82 LEU A O 1
ATOM 627 N N . ASN A 1 83 ? 12.195 -21.969 -12.268 1.00 90.06 83 ASN A N 1
ATOM 628 C CA . ASN A 1 83 ? 10.853 -22.457 -11.951 1.00 90.06 83 ASN A CA 1
ATOM 629 C C . ASN A 1 83 ? 10.179 -21.594 -10.865 1.00 90.06 83 ASN A C 1
ATOM 631 O O . ASN A 1 83 ? 10.827 -20.772 -10.216 1.00 90.06 83 ASN A O 1
ATOM 635 N N . GLY A 1 84 ? 8.875 -21.793 -10.647 1.00 89.25 84 GLY A N 1
ATOM 636 C CA . GLY A 1 84 ? 8.096 -20.969 -9.716 1.00 89.25 84 GLY A CA 1
ATOM 637 C C . GLY A 1 84 ? 8.645 -20.971 -8.287 1.00 89.25 84 GLY A C 1
ATOM 638 O O . GLY A 1 84 ? 8.777 -19.910 -7.686 1.00 89.25 84 GLY A O 1
ATOM 639 N N . GLN A 1 85 ? 9.064 -22.133 -7.773 1.00 93.38 85 GLN A N 1
ATOM 640 C CA . GLN A 1 85 ? 9.636 -22.232 -6.428 1.00 93.38 85 GLN A CA 1
ATOM 641 C C . GLN A 1 85 ? 10.952 -21.456 -6.307 1.00 93.38 85 GLN A C 1
ATOM 643 O O . GLN A 1 85 ? 11.156 -20.741 -5.334 1.00 93.38 85 GLN A O 1
ATOM 648 N N . GLN A 1 86 ? 11.824 -21.534 -7.313 1.00 95.19 86 GLN A N 1
ATOM 649 C CA . GLN A 1 86 ? 13.082 -20.784 -7.323 1.00 95.19 86 GLN A CA 1
ATOM 650 C C . GLN 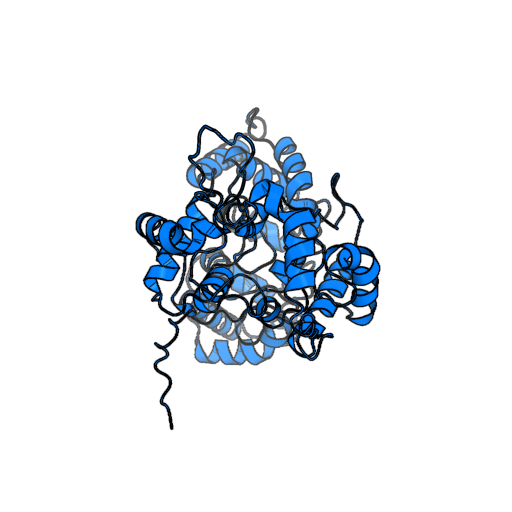A 1 86 ? 12.845 -19.272 -7.317 1.00 95.19 86 GLN A C 1
ATOM 652 O O . GLN A 1 86 ? 13.578 -18.532 -6.663 1.00 95.19 86 GLN A O 1
ATOM 657 N N . VAL A 1 87 ? 11.818 -18.800 -8.025 1.00 94.94 87 VAL A N 1
ATOM 658 C CA . VAL A 1 87 ? 11.435 -17.387 -7.977 1.00 94.94 87 VAL A CA 1
ATOM 659 C C . VAL A 1 87 ? 10.876 -17.041 -6.592 1.00 94.94 87 VAL A C 1
ATOM 661 O O . VAL A 1 87 ? 11.335 -16.067 -6.005 1.00 94.94 87 VAL A O 1
ATOM 664 N N . SER A 1 88 ? 9.984 -17.855 -6.015 1.00 91.88 88 SER A N 1
ATOM 665 C CA . SER A 1 88 ? 9.491 -17.675 -4.636 1.00 91.88 88 SER A CA 1
ATOM 666 C C . SER A 1 88 ? 10.632 -17.590 -3.618 1.00 91.88 88 SER A C 1
ATOM 668 O O . SER A 1 88 ? 10.631 -16.708 -2.762 1.00 91.88 88 SER A O 1
ATOM 670 N N . ASP A 1 89 ? 11.647 -18.447 -3.741 1.00 95.81 89 ASP A N 1
ATOM 671 C CA . ASP A 1 89 ? 12.836 -18.429 -2.890 1.00 95.81 89 ASP A CA 1
ATOM 672 C C . ASP A 1 89 ? 13.588 -17.093 -3.010 1.00 95.81 89 ASP A C 1
ATOM 674 O O . ASP A 1 89 ? 13.911 -16.480 -1.990 1.00 95.81 89 ASP A O 1
ATOM 678 N N . ILE A 1 90 ? 13.827 -16.598 -4.237 1.00 95.88 90 ILE A N 1
ATOM 679 C CA . ILE A 1 90 ? 14.448 -15.278 -4.464 1.00 95.88 90 ILE A CA 1
ATOM 680 C C . ILE A 1 90 ? 13.616 -14.182 -3.796 1.00 95.88 90 ILE A C 1
ATOM 682 O O . ILE A 1 90 ? 14.171 -13.358 -3.076 1.00 95.88 90 ILE A O 1
ATOM 686 N N . LEU A 1 91 ? 12.297 -14.184 -3.987 1.00 92.12 91 LEU A N 1
ATOM 687 C CA . LEU A 1 91 ? 11.387 -13.219 -3.368 1.00 92.12 91 LEU A CA 1
ATOM 688 C C . LEU A 1 91 ? 11.491 -13.247 -1.838 1.00 92.12 91 LEU A C 1
ATOM 690 O O . LEU A 1 91 ? 11.634 -12.188 -1.230 1.00 92.12 91 LEU A O 1
ATOM 694 N N . ALA A 1 92 ? 11.507 -14.431 -1.221 1.00 89.56 92 ALA A N 1
ATOM 695 C CA . ALA A 1 92 ? 11.701 -14.584 0.222 1.00 89.56 92 ALA A CA 1
ATOM 696 C C . ALA A 1 92 ? 13.018 -13.949 0.696 1.00 89.56 92 ALA A C 1
ATOM 698 O O . ALA A 1 92 ? 13.055 -13.280 1.729 1.00 89.56 92 ALA A O 1
ATOM 699 N N . PHE A 1 93 ? 14.096 -14.097 -0.081 1.00 93.69 93 PHE A N 1
ATOM 700 C CA . PHE A 1 93 ? 15.367 -13.437 0.213 1.00 93.69 93 PHE A CA 1
ATOM 701 C C . PHE A 1 93 ? 15.285 -11.911 0.066 1.00 93.69 93 PHE A C 1
ATOM 703 O O . PHE A 1 93 ? 15.693 -11.203 0.984 1.00 93.69 93 PHE A O 1
ATOM 710 N N . LEU A 1 94 ? 14.706 -11.390 -1.022 1.00 91.88 94 LEU A N 1
ATOM 711 C CA . LEU A 1 94 ? 14.538 -9.942 -1.209 1.00 91.88 94 LEU A CA 1
ATOM 712 C C . LEU A 1 94 ? 13.728 -9.317 -0.059 1.00 91.88 94 LEU A C 1
ATOM 714 O O . LEU A 1 94 ? 14.078 -8.249 0.441 1.00 91.88 94 LEU A O 1
ATOM 718 N N . ARG A 1 95 ? 12.672 -10.001 0.405 1.00 86.56 95 ARG A N 1
ATOM 719 C CA . ARG A 1 95 ? 11.865 -9.561 1.557 1.00 86.56 95 ARG A CA 1
ATOM 720 C C . ARG A 1 95 ? 12.621 -9.620 2.882 1.00 86.56 95 ARG A C 1
ATOM 722 O O . ARG A 1 95 ? 12.338 -8.811 3.759 1.00 86.56 95 ARG A O 1
ATOM 729 N N . SER A 1 96 ? 13.606 -10.508 3.019 1.00 86.69 96 SER A N 1
ATOM 730 C CA . SER A 1 96 ? 14.384 -10.648 4.257 1.00 86.69 96 SER A CA 1
ATOM 731 C C . SER A 1 96 ? 15.258 -9.436 4.592 1.00 86.69 96 SER A C 1
ATOM 733 O O . SER A 1 96 ? 15.569 -9.231 5.762 1.00 86.69 96 SER A O 1
ATOM 735 N N . TRP A 1 97 ? 15.619 -8.601 3.608 1.00 85.31 97 TRP A N 1
ATOM 736 C CA . TRP A 1 97 ? 16.391 -7.376 3.865 1.00 85.31 97 TRP A CA 1
ATOM 737 C C . TRP A 1 97 ? 15.651 -6.361 4.733 1.00 85.31 97 TRP A C 1
ATOM 739 O O . TRP A 1 97 ? 16.289 -5.541 5.384 1.00 85.31 97 TRP A O 1
ATOM 749 N N . HIS A 1 98 ? 14.322 -6.431 4.749 1.00 75.06 98 HIS A N 1
ATOM 750 C CA . HIS A 1 98 ? 13.476 -5.605 5.597 1.00 75.06 98 HIS A CA 1
ATOM 751 C C . HIS A 1 98 ? 12.467 -6.523 6.268 1.00 75.06 98 HIS A C 1
ATOM 753 O O . HIS A 1 98 ? 11.281 -6.404 6.009 1.00 75.06 98 HIS A O 1
ATOM 759 N N . ALA A 1 99 ? 12.902 -7.489 7.074 1.00 72.44 99 ALA A N 1
ATOM 760 C CA . ALA A 1 99 ? 11.954 -8.107 7.998 1.00 72.44 99 ALA A CA 1
ATOM 761 C C . ALA A 1 99 ? 11.366 -7.005 8.910 1.00 72.44 99 ALA A C 1
ATOM 763 O O . ALA A 1 99 ? 12.113 -6.082 9.259 1.00 72.44 99 ALA A O 1
ATOM 764 N N . PRO A 1 100 ? 10.071 -7.059 9.280 1.00 78.06 100 PRO A N 1
ATOM 765 C CA . PRO A 1 100 ? 9.510 -6.106 10.229 1.00 78.06 100 PRO A CA 1
ATOM 766 C C . PRO A 1 100 ? 10.370 -6.046 11.495 1.00 78.06 100 PRO A C 1
ATOM 768 O O . PRO A 1 100 ? 10.642 -7.067 12.122 1.00 78.06 100 PRO A O 1
ATOM 771 N N . ARG A 1 101 ? 10.820 -4.843 11.857 1.00 87.12 101 ARG A N 1
ATOM 772 C CA . ARG A 1 101 ? 11.498 -4.569 13.129 1.00 87.12 101 ARG A CA 1
ATOM 773 C C . ARG A 1 101 ? 10.516 -4.630 14.302 1.00 87.12 101 ARG A C 1
ATOM 775 O O . ARG A 1 101 ? 10.942 -4.770 15.445 1.00 87.12 101 ARG A O 1
ATOM 782 N N . SER A 1 102 ? 9.224 -4.513 14.019 1.00 90.88 102 SER A N 1
ATOM 783 C CA . SER A 1 102 ? 8.145 -4.625 14.987 1.00 90.88 102 SER A CA 1
ATOM 784 C C . SER A 1 102 ? 7.706 -6.073 15.203 1.00 90.88 102 SER A C 1
ATOM 786 O O . SER A 1 102 ? 7.708 -6.891 14.284 1.00 90.88 102 SER A O 1
ATOM 788 N N . ASP A 1 103 ? 7.250 -6.360 16.418 1.00 92.88 103 ASP A N 1
ATOM 789 C CA . ASP A 1 103 ? 6.613 -7.616 16.800 1.00 92.88 103 ASP A CA 1
ATOM 790 C C . ASP A 1 103 ? 5.165 -7.358 17.233 1.00 92.88 103 ASP A C 1
ATOM 792 O O . ASP A 1 103 ? 4.883 -6.496 18.070 1.00 92.88 103 ASP A O 1
ATOM 796 N N . HIS A 1 104 ? 4.232 -8.126 16.673 1.00 91.38 104 HIS A N 1
ATOM 797 C CA . HIS A 1 104 ? 2.801 -7.952 16.919 1.00 91.38 104 HIS A CA 1
ATOM 798 C C . HIS A 1 104 ? 2.409 -8.173 18.390 1.00 91.38 104 HIS A C 1
ATOM 800 O O . HIS A 1 104 ? 1.526 -7.495 18.921 1.00 91.38 104 HIS A O 1
ATOM 806 N N . THR A 1 105 ? 3.055 -9.118 19.078 1.00 94.81 105 THR A N 1
ATOM 807 C CA . THR A 1 105 ? 2.762 -9.404 20.489 1.00 94.81 105 THR A CA 1
ATOM 808 C C . THR A 1 105 ? 3.228 -8.260 21.374 1.00 94.81 105 THR A C 1
ATOM 810 O O . THR A 1 105 ? 2.495 -7.855 22.276 1.00 94.81 105 THR A O 1
ATOM 813 N N . GLN A 1 106 ? 4.390 -7.686 21.068 1.00 95.19 106 GLN A N 1
ATOM 814 C CA . GLN A 1 106 ? 4.889 -6.506 21.757 1.00 95.19 106 GLN A CA 1
ATOM 815 C C . GLN A 1 106 ? 3.989 -5.283 21.526 1.00 95.19 106 GLN A C 1
ATOM 817 O O . GLN A 1 106 ? 3.640 -4.611 22.493 1.00 95.19 106 GLN A O 1
ATOM 822 N N . VAL A 1 107 ? 3.555 -5.015 20.287 1.00 95.81 107 VAL A N 1
ATOM 823 C CA . VAL A 1 107 ? 2.633 -3.897 19.993 1.00 95.81 107 VAL A CA 1
ATOM 824 C C . VAL A 1 107 ? 1.339 -4.028 20.790 1.00 95.81 107 VAL A C 1
ATOM 826 O O . VAL A 1 107 ? 0.913 -3.076 21.435 1.00 95.81 107 VAL A O 1
ATOM 829 N N . ARG A 1 108 ? 0.738 -5.218 20.808 1.00 94.88 108 ARG A N 1
ATOM 830 C CA . ARG A 1 108 ? -0.484 -5.484 21.576 1.00 94.88 108 ARG A CA 1
ATOM 831 C C . ARG A 1 108 ? -0.296 -5.261 23.078 1.00 94.88 108 ARG A C 1
ATOM 833 O O . ARG A 1 108 ? -1.184 -4.699 23.708 1.00 94.88 108 ARG A O 1
ATOM 840 N N . ALA A 1 109 ? 0.844 -5.660 23.642 1.00 93.75 109 ALA A N 1
ATOM 841 C CA . ALA A 1 109 ? 1.154 -5.404 25.050 1.00 93.75 109 ALA A CA 1
ATOM 842 C C . ALA A 1 109 ? 1.308 -3.900 25.345 1.00 93.75 109 ALA A C 1
ATOM 844 O O . ALA A 1 109 ? 0.778 -3.414 26.341 1.00 93.75 109 ALA A O 1
ATOM 845 N N . LEU A 1 110 ? 1.980 -3.157 24.459 1.00 94.31 110 LEU A N 1
ATOM 846 C CA . LEU A 1 110 ? 2.144 -1.703 24.575 1.00 94.31 110 LEU A CA 1
ATOM 847 C C . LEU A 1 110 ? 0.801 -0.964 24.496 1.00 94.31 110 LEU A C 1
ATOM 849 O O . LEU A 1 110 ? 0.554 -0.057 25.286 1.00 94.31 110 LEU A O 1
ATOM 853 N N . LEU A 1 111 ? -0.072 -1.366 23.569 1.00 93.88 111 LEU A N 1
ATOM 854 C CA . LEU A 1 111 ? -1.409 -0.790 23.429 1.00 93.88 111 LEU A CA 1
ATOM 855 C C . LEU A 1 111 ? -2.293 -1.102 24.638 1.00 93.88 111 LEU A C 1
ATOM 857 O O . LEU A 1 111 ? -2.929 -0.193 25.158 1.00 93.88 111 LEU A O 1
ATOM 861 N N . ALA A 1 112 ? -2.289 -2.349 25.122 1.00 92.25 112 ALA A N 1
ATOM 862 C CA . ALA A 1 112 ? -3.037 -2.733 26.319 1.00 92.25 112 ALA A CA 1
ATOM 863 C C . ALA A 1 112 ? -2.636 -1.878 27.532 1.00 92.25 112 ALA A C 1
ATOM 865 O O . ALA A 1 112 ? -3.502 -1.283 28.168 1.00 92.25 112 ALA A O 1
ATOM 866 N N . ALA A 1 113 ? -1.331 -1.726 27.782 1.00 90.62 113 ALA A N 1
ATOM 867 C CA . ALA A 1 113 ? -0.827 -0.880 28.863 1.00 90.62 113 ALA A CA 1
ATOM 868 C C . ALA A 1 113 ? -1.245 0.596 28.705 1.00 90.62 113 ALA A C 1
ATOM 870 O O . ALA A 1 113 ? -1.668 1.228 29.670 1.00 90.62 113 ALA A O 1
ATOM 871 N N . ALA A 1 114 ? -1.177 1.141 27.485 1.00 90.56 114 ALA A N 1
ATOM 872 C CA . ALA A 1 114 ? -1.562 2.525 27.207 1.00 90.56 114 ALA A CA 1
ATOM 873 C C . ALA A 1 114 ? -3.079 2.780 27.321 1.00 90.56 114 ALA A C 1
ATOM 875 O O . ALA A 1 114 ? -3.491 3.906 27.598 1.00 90.56 114 ALA A O 1
ATOM 876 N N . TYR A 1 115 ? -3.915 1.763 27.090 1.00 90.00 115 TYR A N 1
ATOM 877 C CA . TYR A 1 115 ? -5.365 1.863 27.279 1.00 90.00 115 TYR A CA 1
ATOM 878 C C . TYR A 1 115 ? -5.786 1.714 28.741 1.00 90.00 115 TYR A C 1
ATOM 880 O O . TYR A 1 115 ? -6.763 2.344 29.143 1.00 90.00 115 TYR A O 1
ATOM 888 N N . GLU A 1 116 ? -5.064 0.915 29.530 1.00 88.50 116 GLU A N 1
ATOM 889 C CA . GLU A 1 116 ? -5.296 0.787 30.973 1.00 88.50 116 GLU A CA 1
ATOM 890 C C . GLU A 1 116 ? -4.937 2.075 31.725 1.00 88.50 116 GLU A C 1
ATOM 892 O O . GLU A 1 116 ? -5.707 2.525 32.576 1.00 88.50 116 GLU A O 1
ATOM 897 N N . ASP A 1 117 ? -3.807 2.699 31.382 1.00 83.38 117 ASP A N 1
ATOM 898 C CA . ASP A 1 117 ? -3.391 3.988 31.932 1.00 83.38 117 ASP A CA 1
ATOM 899 C C . ASP A 1 117 ? -2.877 4.918 30.816 1.00 83.38 117 ASP A C 1
ATOM 901 O O . ASP A 1 117 ? -1.735 4.794 30.367 1.00 83.38 117 ASP A O 1
ATOM 905 N N . PRO A 1 118 ? -3.679 5.913 30.387 1.00 73.88 118 PRO A N 1
ATOM 906 C CA . PRO A 1 118 ? -3.263 6.899 29.389 1.00 73.88 118 PRO A CA 1
ATOM 907 C C . PRO A 1 118 ? -2.026 7.724 29.782 1.00 73.88 118 PRO A C 1
ATOM 909 O O . PRO A 1 118 ? -1.387 8.313 28.907 1.00 73.88 118 PRO A O 1
ATOM 912 N N . ASN A 1 119 ? -1.678 7.780 31.075 1.00 72.75 119 ASN A N 1
ATOM 913 C CA . ASN A 1 119 ? -0.460 8.427 31.569 1.00 72.75 119 ASN A CA 1
ATOM 914 C C . ASN A 1 119 ? 0.738 7.469 31.642 1.00 72.75 119 ASN A C 1
ATOM 916 O O . ASN A 1 119 ? 1.863 7.938 31.809 1.00 72.75 119 ASN A O 1
ATOM 920 N N . ALA A 1 120 ? 0.532 6.160 31.461 1.00 67.25 120 ALA A N 1
ATOM 921 C CA . ALA A 1 120 ? 1.598 5.163 31.358 1.00 67.25 120 ALA A CA 1
ATOM 922 C C . ALA A 1 120 ? 2.289 5.157 29.985 1.00 67.25 120 ALA A C 1
ATOM 924 O O . ALA A 1 120 ? 3.100 4.270 29.707 1.00 67.25 120 ALA A O 1
ATOM 925 N N . ALA A 1 121 ? 2.002 6.147 29.129 1.00 63.09 121 ALA A N 1
ATOM 926 C CA . ALA A 1 121 ? 2.789 6.420 27.935 1.00 63.09 121 ALA A CA 1
ATOM 927 C C . ALA A 1 121 ? 4.279 6.459 28.307 1.00 63.09 121 ALA A C 1
ATOM 929 O O . ALA A 1 121 ? 4.729 7.319 29.069 1.00 63.09 121 ALA A O 1
ATOM 930 N N . SER A 1 122 ? 5.043 5.494 27.798 1.00 68.62 122 SER A N 1
ATOM 931 C CA . SER A 1 122 ? 6.476 5.446 28.047 1.00 68.62 122 SER A CA 1
ATOM 932 C C . SER A 1 122 ? 7.173 6.562 27.270 1.00 68.62 122 SER A C 1
ATOM 934 O O . SER A 1 122 ? 6.652 7.088 26.284 1.00 68.62 122 SER A O 1
ATOM 936 N N . GLU A 1 123 ? 8.410 6.874 27.656 1.00 71.31 123 GLU A N 1
ATOM 937 C CA . GLU A 1 123 ? 9.272 7.783 26.889 1.00 71.31 123 GLU A CA 1
ATOM 938 C C . GLU A 1 123 ? 9.395 7.360 25.410 1.00 71.31 123 GLU A C 1
ATOM 940 O O . GLU A 1 123 ? 9.571 8.200 24.532 1.00 71.31 123 GLU A O 1
ATOM 945 N N . SER A 1 124 ? 9.237 6.063 25.122 1.00 77.19 124 SER A N 1
ATOM 946 C CA . SER A 1 124 ? 9.303 5.489 23.779 1.00 77.19 124 SER A CA 1
ATOM 947 C C . SER A 1 124 ? 7.949 5.290 23.085 1.00 77.19 124 SER A C 1
ATOM 949 O O . SER A 1 124 ? 7.940 5.102 21.873 1.00 77.19 124 SER A O 1
ATOM 951 N N . THR A 1 125 ? 6.814 5.321 23.797 1.00 88.19 125 THR A N 1
ATOM 952 C CA . THR A 1 125 ? 5.479 5.047 23.232 1.00 88.19 125 THR A CA 1
ATOM 953 C C . THR A 1 125 ? 4.470 6.106 23.662 1.00 88.19 125 THR A C 1
ATOM 955 O O . THR A 1 125 ? 4.025 6.125 24.806 1.00 88.19 125 THR A O 1
ATOM 958 N N . SER A 1 126 ? 4.065 6.987 22.741 1.00 91.50 126 SER A N 1
ATOM 959 C CA . SER A 1 126 ? 3.085 8.038 23.041 1.00 91.50 126 SER A CA 1
ATOM 960 C C . SER A 1 126 ? 2.341 8.549 21.806 1.00 91.50 126 SER A C 1
ATOM 962 O O . SER A 1 126 ? 2.827 8.493 20.675 1.00 91.50 126 SER A O 1
ATOM 964 N N . VAL A 1 127 ? 1.179 9.171 22.033 1.00 93.81 127 VAL A N 1
ATOM 965 C CA . VAL A 1 127 ? 0.421 9.898 20.997 1.00 93.81 127 VAL A CA 1
ATOM 966 C C . VAL A 1 127 ? 1.270 10.988 20.324 1.00 93.81 127 VAL A C 1
ATOM 968 O O . VAL A 1 127 ? 1.128 11.238 19.126 1.00 93.81 127 VAL A O 1
ATOM 971 N N . ALA A 1 128 ? 2.162 11.652 21.068 1.00 92.19 128 ALA A N 1
ATOM 972 C CA . ALA A 1 128 ? 3.019 12.712 20.536 1.00 92.19 128 ALA A CA 1
ATOM 973 C C . ALA A 1 128 ? 4.067 12.173 19.545 1.00 92.19 128 ALA A C 1
ATOM 975 O O . ALA A 1 128 ? 4.280 12.770 18.482 1.00 92.19 128 ALA A O 1
ATOM 976 N N . ILE A 1 129 ? 4.665 11.018 19.855 1.00 93.31 129 ILE A N 1
ATOM 977 C CA . ILE A 1 129 ? 5.561 10.293 18.943 1.00 93.31 129 ILE A CA 1
ATOM 978 C C . ILE A 1 129 ? 4.777 9.849 17.708 1.00 93.31 129 ILE A C 1
ATOM 980 O O . ILE A 1 129 ? 5.173 10.160 16.585 1.00 93.31 129 ILE A O 1
ATOM 984 N N . GLY A 1 130 ? 3.604 9.240 17.905 1.00 95.38 130 GLY A N 1
ATOM 985 C CA . GLY A 1 130 ? 2.729 8.798 16.820 1.00 95.38 130 GLY A CA 1
ATOM 986 C C . GLY A 1 130 ? 2.353 9.920 15.859 1.00 95.38 130 GLY A C 1
ATOM 987 O O . GLY A 1 130 ? 2.435 9.759 14.645 1.00 95.38 130 GLY A O 1
ATOM 988 N N . ARG A 1 131 ? 2.035 11.107 16.386 1.00 95.31 131 ARG A N 1
ATOM 989 C CA . ARG A 1 131 ? 1.764 12.305 15.579 1.00 95.31 131 ARG A CA 1
ATOM 990 C C . ARG A 1 131 ? 2.966 12.720 14.732 1.00 95.31 131 ARG A C 1
ATOM 992 O O . ARG A 1 131 ? 2.793 13.145 13.590 1.00 95.31 131 ARG A O 1
ATOM 999 N N . THR A 1 132 ? 4.173 12.630 15.283 1.00 92.88 132 THR A N 1
ATOM 1000 C CA . THR A 1 132 ? 5.415 12.960 14.570 1.00 92.88 132 THR A CA 1
ATOM 1001 C C . THR A 1 132 ? 5.682 11.952 13.455 1.00 92.88 132 THR A C 1
ATOM 1003 O O . THR A 1 132 ? 5.889 12.347 12.307 1.00 92.88 132 THR A O 1
ATOM 1006 N N . LEU A 1 133 ? 5.572 10.658 13.762 1.00 91.88 133 LEU A N 1
ATOM 1007 C CA . LEU A 1 133 ? 5.722 9.578 12.789 1.00 91.88 133 LEU A CA 1
ATOM 1008 C C . LEU A 1 133 ? 4.674 9.660 11.675 1.00 91.88 133 LEU A C 1
ATOM 1010 O O . LEU A 1 133 ? 5.016 9.506 10.504 1.00 91.88 133 LEU A O 1
ATOM 1014 N N . TYR A 1 134 ? 3.419 9.966 12.007 1.00 94.44 134 TYR A N 1
ATOM 1015 C CA . TYR A 1 134 ? 2.350 10.131 11.024 1.00 94.44 134 TYR A CA 1
ATOM 1016 C C . TYR A 1 134 ? 2.647 11.286 10.063 1.00 94.44 134 TYR A C 1
ATOM 1018 O O . TYR A 1 134 ? 2.487 11.142 8.850 1.00 94.44 134 TYR A O 1
ATOM 1026 N N . LYS A 1 135 ? 3.122 12.428 10.582 1.00 89.69 135 LYS A N 1
ATOM 1027 C CA . LYS A 1 135 ? 3.520 13.576 9.752 1.00 89.69 135 LYS A CA 1
ATOM 1028 C C . LYS A 1 135 ? 4.647 13.227 8.784 1.00 89.69 135 LYS A C 1
ATOM 1030 O O . LYS A 1 135 ? 4.610 13.694 7.651 1.00 89.69 135 LYS A O 1
ATOM 1035 N N . ALA A 1 136 ? 5.614 12.426 9.224 1.00 83.25 136 ALA A N 1
ATOM 1036 C CA . ALA A 1 136 ? 6.753 12.032 8.404 1.00 83.25 136 ALA A CA 1
ATOM 1037 C C . ALA A 1 136 ? 6.394 10.977 7.343 1.00 83.25 136 ALA A C 1
ATOM 1039 O O . ALA A 1 136 ? 6.880 11.059 6.221 1.00 83.25 136 ALA A O 1
ATOM 1040 N N . ASN A 1 137 ? 5.532 10.010 7.678 1.00 85.00 137 ASN A N 1
ATOM 1041 C CA . ASN A 1 137 ? 5.371 8.792 6.873 1.00 85.00 137 ASN A CA 1
ATOM 1042 C C . ASN A 1 137 ? 3.986 8.642 6.222 1.00 85.00 137 ASN A C 1
ATOM 1044 O O . ASN A 1 137 ? 3.860 8.061 5.148 1.00 85.00 137 ASN A O 1
ATOM 1048 N N . CYS A 1 138 ? 2.927 9.157 6.848 1.00 90.69 138 CYS A N 1
ATOM 1049 C CA . CYS A 1 138 ? 1.544 8.871 6.446 1.00 90.69 138 CYS A CA 1
ATOM 1050 C C . CYS A 1 138 ? 0.841 10.081 5.813 1.00 90.69 138 CYS A C 1
ATOM 1052 O O . CYS A 1 138 ? -0.021 9.918 4.946 1.00 90.69 138 CYS A O 1
ATOM 1054 N N . LEU A 1 139 ? 1.216 11.299 6.223 1.00 88.44 139 LEU A N 1
ATOM 1055 C CA . LEU A 1 139 ? 0.547 12.551 5.850 1.00 88.44 139 LEU A CA 1
ATOM 1056 C C . LEU A 1 139 ? 0.505 12.790 4.339 1.00 88.44 139 LEU A C 1
ATOM 1058 O O . LEU A 1 139 ? -0.501 13.294 3.840 1.00 88.44 139 LEU A O 1
ATOM 1062 N N . ALA A 1 140 ? 1.556 12.412 3.606 1.00 81.88 140 ALA A N 1
ATOM 1063 C CA . ALA A 1 140 ? 1.618 12.604 2.158 1.00 81.88 140 ALA A CA 1
ATOM 1064 C C . ALA A 1 140 ? 0.448 11.913 1.432 1.00 81.88 140 ALA A C 1
ATOM 1066 O O . ALA A 1 140 ? -0.091 12.459 0.466 1.00 81.88 140 ALA A O 1
ATOM 1067 N N . CYS A 1 141 ? 0.008 10.754 1.927 1.00 84.94 141 CYS A N 1
ATOM 1068 C CA . CYS A 1 141 ? -1.059 9.969 1.311 1.00 84.94 141 CYS A CA 1
ATOM 1069 C C . CYS A 1 141 ? -2.413 10.146 2.014 1.00 84.94 141 CYS A C 1
ATOM 1071 O O . CYS A 1 141 ? -3.417 10.379 1.344 1.00 84.94 141 CYS A O 1
ATOM 1073 N N . HIS A 1 142 ? -2.440 10.070 3.347 1.00 91.31 142 HIS A N 1
ATOM 1074 C CA . HIS A 1 142 ? -3.669 10.094 4.156 1.00 91.31 142 HIS A CA 1
ATOM 1075 C C . HIS A 1 142 ? -4.093 11.499 4.614 1.00 91.31 142 HIS A C 1
ATOM 1077 O O . HIS A 1 142 ? -5.128 11.658 5.262 1.00 91.31 142 HIS A O 1
ATOM 1083 N N . GLY A 1 143 ? -3.315 12.527 4.268 1.00 89.81 143 GLY A N 1
ATOM 1084 C CA . GLY A 1 143 ? -3.624 13.924 4.547 1.00 89.81 143 GLY A CA 1
ATOM 1085 C C . GLY A 1 143 ? -3.494 14.319 6.026 1.00 89.81 143 GLY A C 1
ATOM 1086 O O . GLY A 1 143 ? -3.246 13.476 6.897 1.00 89.81 143 GLY A O 1
ATOM 1087 N N . PRO A 1 144 ? -3.648 15.623 6.331 1.00 89.31 144 PRO A N 1
ATOM 1088 C CA . PRO A 1 144 ? -3.744 16.115 7.702 1.00 89.31 144 PRO A CA 1
ATOM 1089 C C . PRO A 1 144 ? -4.890 15.436 8.452 1.00 89.31 144 PRO A C 1
ATOM 1091 O O . PRO A 1 144 ? -5.984 15.289 7.906 1.00 89.31 144 PRO A O 1
ATOM 1094 N N . ASP A 1 145 ? -4.619 15.019 9.685 1.00 88.50 145 ASP A N 1
ATOM 1095 C CA . ASP A 1 145 ? -5.597 14.419 10.596 1.00 88.50 145 ASP A CA 1
ATOM 1096 C C . ASP A 1 145 ? -6.371 13.223 10.018 1.00 88.50 145 ASP A C 1
ATOM 1098 O O . ASP A 1 145 ? -7.529 13.012 10.357 1.00 88.50 145 ASP A O 1
ATOM 1102 N N . GLY A 1 146 ? -5.762 12.457 9.105 1.00 91.81 146 GLY A N 1
ATOM 1103 C CA . GLY A 1 146 ? -6.361 11.240 8.555 1.00 91.81 146 GLY A CA 1
ATOM 1104 C C . GLY A 1 146 ? -7.542 11.475 7.621 1.00 91.81 146 GLY A C 1
ATOM 1105 O O . GLY A 1 146 ? -8.265 10.526 7.329 1.00 91.81 146 GLY A O 1
ATOM 1106 N N . ARG A 1 147 ? -7.765 12.704 7.141 1.00 90.50 147 ARG A N 1
ATOM 1107 C CA . ARG A 1 147 ? -8.939 13.042 6.314 1.00 90.50 147 ARG A CA 1
ATOM 1108 C C . ARG A 1 147 ? -8.959 12.381 4.926 1.00 90.50 147 ARG A C 1
ATOM 1110 O O . ARG A 1 147 ? -9.978 12.436 4.243 1.00 90.50 147 ARG A O 1
ATOM 1117 N N . GLY A 1 148 ? -7.873 11.719 4.532 1.00 84.44 148 GLY A N 1
ATOM 1118 C CA . GLY A 1 148 ? -7.698 11.146 3.201 1.00 84.44 148 GLY A CA 1
ATOM 1119 C C . GLY A 1 148 ? -7.273 12.199 2.179 1.00 84.44 148 GLY A C 1
ATOM 1120 O O . GLY A 1 148 ? -7.384 13.403 2.424 1.00 84.44 148 GLY A O 1
ATOM 1121 N N . ASP A 1 149 ? -6.720 11.728 1.063 1.00 76.62 149 ASP A N 1
ATOM 1122 C CA . ASP A 1 149 ? -6.360 12.533 -0.111 1.00 76.62 149 ASP A CA 1
ATOM 1123 C C . ASP A 1 149 ? -6.017 11.586 -1.284 1.00 76.62 149 ASP A C 1
ATOM 1125 O O . ASP A 1 149 ? -6.905 11.135 -2.001 1.00 76.62 149 ASP A O 1
ATOM 1129 N N . LEU A 1 150 ? -4.747 11.171 -1.408 1.00 75.06 150 LEU A N 1
ATOM 1130 C CA . LEU A 1 150 ? -4.318 10.092 -2.319 1.00 75.06 150 LEU A CA 1
ATOM 1131 C C . LEU A 1 150 ? -4.758 8.712 -1.823 1.00 75.06 150 LEU A C 1
ATOM 1133 O O . LEU A 1 150 ? -4.972 7.799 -2.616 1.00 75.06 150 LEU A O 1
ATOM 1137 N N . ALA A 1 151 ? -4.813 8.545 -0.504 1.00 81.75 151 ALA A N 1
ATOM 1138 C CA . ALA A 1 151 ? -5.184 7.304 0.153 1.00 81.75 151 ALA A CA 1
ATOM 1139 C C . ALA A 1 151 ? -6.504 7.470 0.923 1.00 81.75 151 ALA A C 1
ATOM 1141 O O . ALA A 1 151 ? -6.903 8.604 1.217 1.00 81.75 151 ALA A O 1
ATOM 1142 N N . PRO A 1 152 ? -7.180 6.355 1.270 1.00 85.44 152 PRO A N 1
ATOM 1143 C CA . PRO A 1 152 ? -8.454 6.401 1.975 1.00 85.44 152 PRO A CA 1
ATOM 1144 C C . PRO A 1 152 ? -8.396 7.190 3.285 1.00 85.44 152 PRO A C 1
ATOM 1146 O O . PRO A 1 152 ? -7.380 7.193 3.989 1.00 85.44 152 PRO A O 1
ATOM 1149 N N . THR A 1 153 ? -9.524 7.808 3.628 1.00 89.88 153 THR A N 1
ATOM 1150 C CA . THR A 1 153 ? -9.754 8.451 4.922 1.00 89.88 153 THR A CA 1
ATOM 1151 C C . THR A 1 153 ? -9.621 7.441 6.067 1.00 89.88 153 THR A C 1
ATOM 1153 O O . THR A 1 153 ? -10.117 6.315 5.982 1.00 89.88 153 THR A O 1
ATOM 1156 N N . LEU A 1 154 ? -8.943 7.859 7.137 1.00 94.12 154 LEU A N 1
ATOM 1157 C CA . LEU A 1 154 ? -8.666 7.088 8.353 1.00 94.12 154 LEU A CA 1
ATOM 1158 C C . LEU A 1 154 ? -9.415 7.616 9.583 1.00 94.12 154 LEU A C 1
ATOM 1160 O O . LEU A 1 154 ? -9.504 6.906 10.575 1.00 94.12 154 LEU A O 1
ATOM 1164 N N . ASN A 1 155 ? -9.930 8.847 9.551 1.00 94.31 155 ASN A N 1
ATOM 1165 C CA . ASN A 1 155 ? -10.499 9.517 10.728 1.00 94.31 155 ASN A CA 1
ATOM 1166 C C . ASN A 1 155 ? -12.033 9.434 10.853 1.00 94.31 155 ASN A C 1
ATOM 1168 O O . ASN A 1 155 ? -12.624 10.092 11.707 1.00 94.31 155 ASN A O 1
ATOM 1172 N N . THR A 1 156 ? -12.696 8.641 10.009 1.00 93.25 156 THR A N 1
ATOM 1173 C CA . THR A 1 156 ? -14.148 8.422 10.094 1.00 93.25 156 THR A CA 1
ATOM 1174 C C . THR A 1 156 ? -14.483 7.463 11.231 1.00 93.25 156 THR A C 1
ATOM 1176 O O . THR A 1 156 ? -13.803 6.443 11.385 1.00 93.25 156 THR A O 1
ATOM 1179 N N . GLN A 1 157 ? -15.569 7.718 11.964 1.00 93.12 157 GLN A N 1
ATOM 1180 C CA . GLN A 1 157 ? -15.996 6.835 13.056 1.00 93.12 157 GLN A CA 1
ATOM 1181 C C . GLN A 1 157 ? -16.383 5.443 12.549 1.00 93.12 157 GLN A C 1
ATOM 1183 O O . GLN A 1 157 ? -16.049 4.448 13.177 1.00 93.12 157 GLN A O 1
ATOM 1188 N N . GLU A 1 158 ? -16.987 5.345 11.371 1.00 90.12 158 GLU A N 1
ATOM 1189 C CA . GLU A 1 158 ? -17.392 4.087 10.736 1.00 90.12 158 GLU A CA 1
ATOM 1190 C C . GLU A 1 158 ? -16.186 3.192 10.430 1.00 90.12 158 GLU A C 1
ATOM 1192 O O . GLU A 1 158 ? -16.289 1.971 10.440 1.00 90.12 158 GLU A O 1
ATOM 1197 N N . PHE A 1 159 ? -15.021 3.789 10.165 1.00 92.56 159 PHE A N 1
ATOM 1198 C CA . PHE A 1 159 ? -13.775 3.044 10.015 1.00 92.56 159 PHE A CA 1
ATOM 1199 C C . PHE A 1 159 ? -13.175 2.691 11.372 1.00 92.56 159 PHE A C 1
ATOM 1201 O O . PHE A 1 159 ? -12.912 1.520 11.626 1.00 92.56 159 PHE A O 1
ATOM 1208 N N . LEU A 1 160 ? -12.965 3.686 12.236 1.00 94.69 160 LEU A N 1
ATOM 1209 C CA . LEU A 1 160 ? -12.241 3.508 13.496 1.00 94.69 160 LEU A CA 1
ATOM 1210 C C . LEU A 1 160 ? -12.974 2.575 14.461 1.00 94.69 160 LEU A C 1
ATOM 1212 O O . LEU A 1 160 ? -12.342 1.740 15.094 1.00 94.69 160 LEU A O 1
ATOM 1216 N N . THR A 1 161 ? -14.302 2.643 14.520 1.00 93.50 161 THR A N 1
ATOM 1217 C CA . THR A 1 161 ? -15.089 1.724 15.353 1.00 93.50 161 THR A CA 1
ATOM 1218 C C . THR A 1 161 ? -15.088 0.295 14.818 1.00 93.50 161 THR A C 1
ATOM 1220 O O . THR A 1 161 ? -15.288 -0.630 15.593 1.00 93.50 161 THR A O 1
ATOM 1223 N N . LEU A 1 162 ? -14.861 0.091 13.519 1.00 92.12 162 LEU A N 1
ATOM 1224 C CA . LEU A 1 162 ? -14.939 -1.221 12.877 1.00 92.12 162 LEU A CA 1
ATOM 1225 C C . LEU A 1 162 ? -13.587 -1.953 12.861 1.00 92.12 162 LEU A C 1
ATOM 1227 O O . LEU A 1 162 ? -13.542 -3.175 12.960 1.00 92.12 162 LEU A O 1
ATOM 1231 N N . VAL A 1 163 ? -12.473 -1.234 12.706 1.00 92.25 163 VAL A N 1
ATOM 1232 C CA . VAL A 1 163 ? -11.149 -1.864 12.590 1.00 92.25 163 VAL A CA 1
ATOM 1233 C C . VAL A 1 163 ? -10.518 -2.145 13.948 1.00 92.25 163 VAL A C 1
ATOM 1235 O O . VAL A 1 163 ? -10.501 -1.290 14.833 1.00 92.25 163 VAL A O 1
ATOM 1238 N N . SER A 1 164 ? -9.926 -3.330 14.092 1.00 92.75 164 SER A N 1
ATOM 1239 C CA . SER A 1 164 ? -9.128 -3.704 15.263 1.00 92.75 164 SER A CA 1
ATOM 1240 C C . SER A 1 164 ? -7.718 -3.106 15.213 1.00 92.75 164 SER A C 1
ATOM 1242 O O . SER A 1 164 ? -7.236 -2.690 14.157 1.00 92.75 164 SER A O 1
ATOM 1244 N N . ASP A 1 165 ? -7.022 -3.088 16.350 1.00 94.44 165 ASP A N 1
ATOM 1245 C CA . ASP A 1 165 ? -5.612 -2.678 16.375 1.00 94.44 165 ASP A CA 1
ATOM 1246 C C . ASP A 1 165 ? -4.712 -3.656 15.622 1.00 94.44 165 ASP A C 1
ATOM 1248 O O . ASP A 1 165 ? -3.747 -3.221 15.002 1.00 94.44 165 ASP A O 1
ATOM 1252 N N . ASN A 1 166 ? -5.065 -4.946 15.583 1.00 91.69 166 ASN A N 1
ATOM 1253 C CA . ASN A 1 166 ? -4.368 -5.929 14.751 1.00 91.69 166 ASN A CA 1
ATOM 1254 C C . ASN A 1 166 ? -4.473 -5.556 13.267 1.00 91.69 166 ASN A C 1
ATOM 1256 O O . ASN A 1 166 ? -3.468 -5.536 12.567 1.00 91.69 166 ASN A O 1
ATOM 1260 N N . TYR A 1 167 ? -5.669 -5.176 12.799 1.00 93.00 167 TYR A N 1
ATOM 1261 C CA . TYR A 1 167 ? -5.859 -4.724 11.419 1.00 93.00 167 TYR A CA 1
ATOM 1262 C C . TYR A 1 167 ? -5.001 -3.488 11.103 1.00 93.00 167 TYR A C 1
ATOM 1264 O O . TYR A 1 167 ? -4.424 -3.386 10.015 1.00 93.00 167 TYR A O 1
ATOM 1272 N N . LEU A 1 168 ? -4.902 -2.540 12.044 1.00 95.50 168 LEU A N 1
ATOM 1273 C CA . LEU A 1 168 ? -4.041 -1.365 11.897 1.00 95.50 168 LEU A CA 1
ATOM 1274 C C . LEU A 1 168 ? -2.556 -1.749 11.899 1.00 95.50 168 LEU A C 1
ATOM 1276 O O . LEU A 1 168 ? -1.828 -1.294 11.018 1.00 95.50 168 LEU A O 1
ATOM 1280 N N . TYR A 1 169 ? -2.118 -2.604 12.827 1.00 95.12 169 TYR A N 1
ATOM 1281 C CA . TYR A 1 169 ? -0.748 -3.110 12.884 1.00 95.12 169 TYR A CA 1
ATOM 1282 C C . TYR A 1 169 ? -0.365 -3.787 11.573 1.00 95.12 169 TYR A C 1
ATOM 1284 O O . TYR A 1 169 ? 0.621 -3.383 10.967 1.00 95.12 169 TYR A O 1
ATOM 1292 N N . ASP A 1 170 ? -1.147 -4.757 11.098 1.00 89.88 170 ASP A N 1
ATOM 1293 C CA . ASP A 1 170 ? -0.797 -5.510 9.897 1.00 89.88 170 ASP A CA 1
ATOM 1294 C C . ASP A 1 170 ? -0.794 -4.616 8.655 1.00 89.88 170 ASP A C 1
ATOM 1296 O O . ASP A 1 170 ? 0.104 -4.728 7.819 1.00 89.88 170 ASP A O 1
ATOM 1300 N N . THR A 1 171 ? -1.725 -3.658 8.576 1.00 90.94 171 THR A N 1
ATOM 1301 C CA . THR A 1 171 ? -1.751 -2.662 7.497 1.00 90.94 171 THR A CA 1
ATOM 1302 C C . THR A 1 171 ? -0.520 -1.748 7.521 1.00 90.94 171 THR A C 1
ATOM 1304 O O . THR A 1 171 ? -0.031 -1.374 6.457 1.00 90.94 171 THR A O 1
ATOM 1307 N N . ILE A 1 172 ? -0.022 -1.355 8.699 1.00 92.75 172 ILE A N 1
ATOM 1308 C CA . ILE A 1 172 ? 1.151 -0.474 8.834 1.00 92.75 172 ILE A CA 1
ATOM 1309 C C . ILE A 1 172 ? 2.441 -1.274 8.635 1.00 92.75 172 ILE A C 1
ATOM 1311 O O . ILE A 1 172 ? 3.262 -0.929 7.789 1.00 92.75 172 ILE A O 1
ATOM 1315 N N . ALA A 1 173 ? 2.624 -2.350 9.397 1.00 89.44 173 ALA A N 1
ATOM 1316 C CA . ALA A 1 173 ? 3.823 -3.168 9.359 1.00 89.44 173 ALA A CA 1
ATOM 1317 C C . ALA A 1 173 ? 4.014 -3.753 7.959 1.00 89.44 173 ALA A C 1
ATOM 1319 O O . ALA A 1 173 ? 5.032 -3.484 7.335 1.00 89.44 173 ALA A O 1
ATOM 1320 N N . ASN A 1 174 ? 3.012 -4.455 7.424 1.00 81.62 174 ASN A N 1
ATOM 1321 C CA . ASN A 1 174 ? 3.148 -5.232 6.189 1.00 81.62 174 ASN A CA 1
ATOM 1322 C C . ASN A 1 174 ? 2.677 -4.489 4.929 1.00 81.62 174 ASN A C 1
ATOM 1324 O O . ASN A 1 174 ? 2.854 -4.988 3.812 1.00 81.62 174 ASN A O 1
ATOM 1328 N N . GLY A 1 175 ? 2.078 -3.304 5.082 1.00 83.50 175 GLY A N 1
ATOM 1329 C CA . GLY A 1 175 ? 1.510 -2.552 3.969 1.00 83.50 175 GLY A CA 1
ATOM 1330 C C . GLY A 1 175 ? 0.374 -3.306 3.277 1.00 83.50 175 GLY A C 1
ATOM 1331 O O . GLY A 1 175 ? -0.255 -4.210 3.827 1.00 83.50 175 GLY A O 1
ATOM 1332 N N . ARG A 1 176 ? 0.112 -2.951 2.016 1.00 77.69 176 ARG A N 1
ATOM 1333 C CA . ARG A 1 176 ? -0.778 -3.718 1.129 1.00 77.69 176 ARG A CA 1
ATOM 1334 C C . ARG A 1 176 ? -0.047 -3.994 -0.181 1.00 77.69 176 ARG A C 1
ATOM 1336 O O . ARG A 1 176 ? -0.081 -3.147 -1.082 1.00 77.69 176 ARG A O 1
ATOM 1343 N N . PRO A 1 177 ? 0.615 -5.160 -0.310 1.00 68.38 177 PRO A N 1
ATOM 1344 C CA . PRO A 1 177 ? 1.456 -5.472 -1.461 1.00 68.38 177 PRO A CA 1
ATOM 1345 C C . PRO A 1 177 ? 0.724 -5.281 -2.793 1.00 68.38 177 PRO A C 1
ATOM 1347 O O . PRO A 1 177 ? -0.356 -5.826 -2.992 1.00 68.38 177 PRO A O 1
ATOM 1350 N N . GLY A 1 178 ? 1.315 -4.525 -3.721 1.00 63.16 178 GLY A N 1
ATOM 1351 C CA . GLY A 1 178 ? 0.708 -4.237 -5.033 1.00 63.16 178 GLY A CA 1
ATOM 1352 C C . GLY A 1 178 ? -0.173 -3.000 -5.082 1.00 63.16 178 GLY A C 1
ATOM 1353 O O . GLY A 1 178 ? -0.598 -2.610 -6.170 1.00 63.16 178 GLY A O 1
ATOM 1354 N N . THR A 1 179 ? -0.364 -2.332 -3.949 1.00 71.75 179 THR A N 1
ATOM 1355 C CA . THR A 1 179 ? -1.051 -1.043 -3.859 1.00 71.75 179 THR A CA 1
ATOM 1356 C C . THR A 1 179 ? -0.065 0.086 -3.541 1.00 71.75 179 THR A C 1
ATOM 1358 O O . THR A 1 179 ? 1.138 -0.137 -3.418 1.00 71.75 179 THR A O 1
ATOM 1361 N N . GLY A 1 180 ? -0.579 1.311 -3.404 1.00 72.25 180 GLY A N 1
ATOM 1362 C CA . GLY A 1 180 ? 0.208 2.460 -2.962 1.00 72.25 180 GLY A CA 1
ATOM 1363 C C . GLY A 1 180 ? 0.419 2.551 -1.447 1.00 72.25 180 GLY A C 1
ATOM 1364 O O . GLY A 1 180 ? 1.023 3.525 -1.014 1.00 72.25 180 GLY A O 1
ATOM 1365 N N . M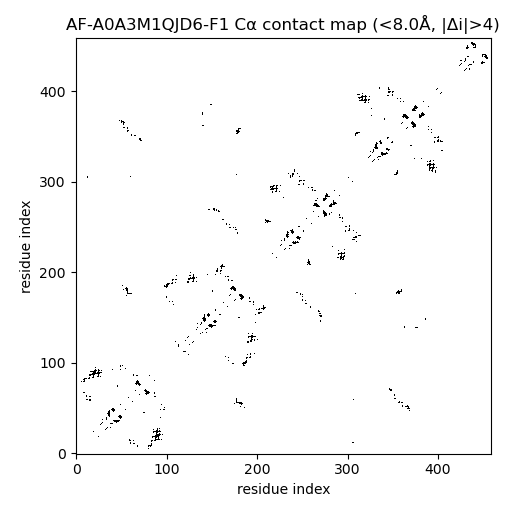ET A 1 181 ? -0.080 1.597 -0.645 1.00 84.31 181 MET A N 1
ATOM 1366 C CA . MET A 1 181 ? 0.166 1.549 0.802 1.00 84.31 181 MET A CA 1
ATOM 1367 C C . MET A 1 181 ? 1.443 0.737 1.093 1.00 84.31 181 MET A C 1
ATOM 1369 O O . MET A 1 181 ? 1.380 -0.499 1.062 1.00 84.31 181 MET A O 1
ATOM 1373 N N . PRO A 1 182 ? 2.588 1.400 1.347 1.00 78.06 182 PRO A N 1
ATOM 1374 C CA . PRO A 1 182 ? 3.857 0.735 1.623 1.00 78.06 182 PRO A CA 1
ATOM 1375 C C . PRO A 1 182 ? 3.849 -0.026 2.954 1.00 78.06 182 PRO A C 1
ATOM 1377 O O . PRO A 1 182 ? 3.105 0.314 3.872 1.00 78.06 182 PRO A O 1
ATOM 1380 N N . ALA A 1 183 ? 4.724 -1.025 3.058 1.00 82.12 183 ALA A N 1
ATOM 1381 C CA . ALA A 1 183 ? 5.112 -1.643 4.323 1.00 82.12 183 ALA A CA 1
ATOM 1382 C C . ALA A 1 183 ? 6.122 -0.766 5.084 1.00 82.12 183 ALA A C 1
ATOM 1384 O O . ALA A 1 183 ? 7.080 -0.270 4.487 1.00 82.12 183 ALA A O 1
ATOM 1385 N N . TRP A 1 184 ? 5.952 -0.622 6.398 1.00 85.25 184 TRP A N 1
ATOM 1386 C CA . TRP A 1 184 ? 6.811 0.199 7.261 1.00 85.25 184 TRP A CA 1
ATOM 1387 C C . TRP A 1 184 ? 7.698 -0.661 8.173 1.00 85.25 184 TRP A C 1
ATOM 1389 O O . TRP A 1 184 ? 7.753 -0.467 9.387 1.00 85.25 184 TRP A O 1
ATOM 1399 N N . HIS A 1 185 ? 8.406 -1.631 7.587 1.00 84.38 185 HIS A N 1
ATOM 1400 C CA . HIS A 1 185 ? 9.211 -2.622 8.313 1.00 84.38 185 HIS A CA 1
ATOM 1401 C C . HIS A 1 185 ? 10.345 -2.031 9.167 1.00 84.38 185 HIS A C 1
ATOM 1403 O O . HIS A 1 185 ? 10.840 -2.701 10.065 1.00 84.38 185 HIS A O 1
ATOM 1409 N N . GLN A 1 186 ? 10.767 -0.794 8.913 1.00 81.31 186 GLN A N 1
ATOM 1410 C CA . GLN A 1 186 ? 11.785 -0.104 9.705 1.00 81.31 186 GLN A CA 1
ATOM 1411 C C . GLN A 1 186 ? 11.279 0.405 11.063 1.00 81.31 186 GLN A C 1
ATOM 1413 O O . GLN A 1 186 ? 12.098 0.709 11.930 1.00 81.31 186 GLN A O 1
ATOM 1418 N N . LEU A 1 187 ? 9.960 0.527 11.247 1.00 89.44 187 LEU A N 1
ATOM 1419 C CA . LEU A 1 187 ? 9.371 1.027 12.489 1.00 89.44 187 LEU A CA 1
ATOM 1420 C C . LEU A 1 187 ? 9.444 -0.039 13.584 1.00 89.44 187 LEU A C 1
ATOM 1422 O O . LEU A 1 187 ? 9.195 -1.220 13.330 1.00 89.44 187 LEU A O 1
ATOM 1426 N N . SER A 1 188 ? 9.799 0.370 14.803 1.00 93.19 188 SER A N 1
ATOM 1427 C CA . SER A 1 188 ? 9.782 -0.536 15.955 1.00 93.19 188 SER A CA 1
ATOM 1428 C C . SER A 1 188 ? 8.362 -0.836 16.433 1.00 93.19 188 SER A C 1
ATOM 1430 O O . SER A 1 188 ? 7.382 -0.235 15.987 1.00 93.19 188 SER A O 1
ATOM 1432 N N . SER A 1 189 ? 8.241 -1.768 17.375 1.00 95.31 189 SER A N 1
ATOM 1433 C CA . SER A 1 189 ? 6.972 -2.048 18.049 1.00 95.31 189 SER A CA 1
ATOM 1434 C C . SER A 1 189 ? 6.404 -0.806 18.748 1.00 95.31 189 SER A C 1
ATOM 1436 O O . SER A 1 189 ? 5.209 -0.541 18.649 1.00 95.31 189 SER A O 1
ATOM 1438 N N . GLU A 1 190 ? 7.261 -0.018 19.400 1.00 95.25 190 GLU A N 1
ATOM 1439 C CA . GLU A 1 190 ? 6.928 1.246 20.069 1.00 95.25 190 GLU A CA 1
ATOM 1440 C C . GLU A 1 190 ? 6.474 2.326 19.077 1.00 95.25 190 GLU A C 1
ATOM 1442 O O . GLU A 1 190 ? 5.491 3.030 19.326 1.00 95.25 190 GLU A O 1
ATOM 1447 N N . ASP A 1 191 ? 7.134 2.415 17.919 1.00 96.00 191 ASP A N 1
ATOM 1448 C CA . ASP A 1 191 ? 6.756 3.339 16.846 1.00 96.00 191 ASP A CA 1
ATOM 1449 C C . ASP A 1 191 ? 5.362 3.009 16.291 1.00 96.00 191 ASP A C 1
ATOM 1451 O O . ASP A 1 191 ? 4.516 3.897 16.141 1.00 96.00 191 ASP A O 1
ATOM 1455 N N . ILE A 1 192 ? 5.094 1.728 16.003 1.00 97.00 192 ILE A N 1
ATOM 1456 C CA . ILE A 1 192 ? 3.787 1.297 15.486 1.00 97.00 192 ILE A CA 1
ATOM 1457 C C . ILE A 1 192 ? 2.699 1.452 16.551 1.00 97.00 192 ILE A C 1
ATOM 1459 O O . ILE A 1 192 ? 1.623 1.960 16.234 1.00 97.00 192 ILE A O 1
ATOM 1463 N N . ALA A 1 193 ? 2.969 1.090 17.809 1.00 97.00 193 ALA A N 1
ATOM 1464 C CA . ALA A 1 193 ? 2.036 1.327 18.909 1.00 97.00 193 ALA A CA 1
ATOM 1465 C C . ALA A 1 193 ? 1.703 2.824 19.030 1.00 97.00 193 ALA A C 1
ATOM 1467 O O . ALA A 1 193 ? 0.534 3.197 19.081 1.00 97.00 193 ALA A O 1
ATOM 1468 N N . SER A 1 194 ? 2.710 3.698 18.958 1.00 97.00 194 SER A N 1
ATOM 1469 C CA . SER A 1 194 ? 2.523 5.153 18.966 1.00 97.00 194 SER A CA 1
ATOM 1470 C C . SER A 1 194 ? 1.658 5.644 17.800 1.00 97.00 194 SER A C 1
ATOM 1472 O O . SER A 1 194 ? 0.766 6.471 18.000 1.00 97.00 194 SER A O 1
ATOM 1474 N N . LEU A 1 195 ? 1.885 5.138 16.581 1.00 97.69 195 LEU A N 1
ATOM 1475 C CA . LEU A 1 195 ? 1.061 5.454 15.408 1.00 97.69 195 LEU A CA 1
ATOM 1476 C C . LEU A 1 195 ? -0.400 5.041 15.605 1.00 97.69 195 LEU A C 1
ATOM 1478 O O . LEU A 1 195 ? -1.292 5.842 15.328 1.00 97.69 195 LEU A O 1
ATOM 1482 N N . ILE A 1 196 ? -0.643 3.825 16.102 1.00 97.56 196 ILE A N 1
ATOM 1483 C CA . ILE A 1 196 ? -1.994 3.325 16.381 1.00 97.56 196 ILE A CA 1
ATOM 1484 C C . ILE A 1 196 ? -2.665 4.199 17.444 1.00 97.56 196 ILE A C 1
ATOM 1486 O O . ILE A 1 196 ? -3.773 4.678 17.210 1.00 97.56 196 ILE A O 1
ATOM 1490 N N . LEU A 1 197 ? -1.979 4.509 18.551 1.00 96.19 197 LEU A N 1
ATOM 1491 C CA . LEU A 1 197 ? -2.489 5.419 19.583 1.00 96.19 197 LEU A CA 1
ATOM 1492 C C . LEU A 1 197 ? -2.863 6.787 19.005 1.00 96.19 197 LEU A C 1
ATOM 1494 O O . LEU A 1 197 ? -3.924 7.317 19.325 1.00 96.19 197 LEU A O 1
ATOM 1498 N N . TYR A 1 198 ? -2.032 7.353 18.124 1.00 97.19 198 TYR A N 1
ATOM 1499 C CA . TYR A 1 198 ? -2.347 8.623 17.474 1.00 97.19 198 TYR A CA 1
ATOM 1500 C C . TYR A 1 198 ? -3.570 8.522 16.551 1.00 97.19 198 TYR A C 1
ATOM 1502 O O . TYR A 1 198 ? -4.464 9.358 16.659 1.00 97.19 198 TYR A O 1
ATOM 1510 N N . ILE A 1 199 ? -3.663 7.497 15.697 1.00 97.31 199 ILE A N 1
ATOM 1511 C CA . ILE A 1 199 ? -4.835 7.268 14.828 1.00 97.31 199 ILE A CA 1
ATOM 1512 C C . ILE A 1 199 ? -6.115 7.130 15.669 1.00 97.31 199 ILE A C 1
ATOM 1514 O O . ILE A 1 199 ? -7.152 7.704 15.333 1.00 97.31 199 ILE A O 1
ATOM 1518 N N . ARG A 1 200 ? -6.028 6.435 16.809 1.00 96.44 200 ARG A N 1
ATOM 1519 C CA . ARG A 1 200 ? -7.137 6.250 17.755 1.00 96.44 200 ARG A CA 1
ATOM 1520 C C . ARG A 1 200 ? -7.573 7.541 18.446 1.00 96.44 200 ARG A C 1
ATOM 1522 O O . ARG A 1 200 ? -8.699 7.595 18.919 1.00 96.44 200 ARG A O 1
ATOM 1529 N N . THR A 1 201 ? -6.777 8.615 18.432 1.00 95.62 201 THR A N 1
ATOM 1530 C CA . THR A 1 201 ? -7.230 9.918 18.966 1.00 95.62 201 THR A CA 1
ATOM 1531 C C . THR A 1 201 ? -8.377 10.545 18.177 1.00 95.62 201 THR A C 1
ATOM 1533 O O . THR A 1 201 ? -9.074 11.409 18.703 1.00 95.62 201 THR A O 1
ATOM 1536 N N . TRP A 1 202 ? -8.595 10.122 16.929 1.00 96.38 202 TRP A N 1
ATOM 1537 C CA . TRP A 1 202 ? -9.746 10.562 16.141 1.00 96.38 202 TRP A CA 1
ATOM 1538 C C . TRP A 1 202 ? -11.007 9.753 16.437 1.00 96.38 202 TRP A C 1
ATOM 1540 O O . TRP A 1 202 ? -12.085 10.137 15.994 1.00 96.38 202 TRP A O 1
ATOM 1550 N N . GLN A 1 203 ? -10.903 8.642 17.167 1.00 95.81 203 GLN A N 1
ATOM 1551 C CA . GLN A 1 203 ? -12.036 7.801 17.517 1.00 95.81 203 GLN A CA 1
ATOM 1552 C C . GLN A 1 203 ? -12.767 8.392 18.724 1.00 95.81 203 GLN A C 1
ATOM 1554 O O . GLN A 1 203 ? -12.198 8.547 19.800 1.00 95.81 203 GLN A O 1
ATOM 1559 N N . THR A 1 204 ? -14.043 8.711 18.545 1.00 94.94 204 THR A N 1
ATOM 1560 C CA . THR A 1 204 ? -14.916 9.254 19.593 1.00 94.94 204 THR A CA 1
ATOM 1561 C C . THR A 1 204 ? -15.994 8.264 20.024 1.00 94.94 204 THR A C 1
ATOM 1563 O O . THR A 1 204 ? -16.609 8.449 21.071 1.00 94.94 204 THR A O 1
ATOM 1566 N N . GLN A 1 205 ? -16.216 7.207 19.241 1.00 93.44 205 GLN A N 1
ATOM 1567 C CA . GLN A 1 205 ? -17.165 6.132 19.528 1.00 93.44 205 GLN A CA 1
ATOM 1568 C C . GLN A 1 205 ? -16.438 4.837 19.930 1.00 93.44 205 GLN A C 1
ATOM 1570 O O . GLN A 1 205 ? -15.316 4.601 19.478 1.00 93.44 205 GLN A O 1
ATOM 1575 N N . PRO A 1 206 ? -17.044 3.973 20.764 1.00 90.88 206 PRO A N 1
ATOM 1576 C CA . PRO A 1 206 ? -16.424 2.711 21.158 1.00 90.88 206 PRO A CA 1
ATOM 1577 C C . PRO A 1 206 ? -16.224 1.782 19.955 1.00 90.88 206 PRO A C 1
ATOM 1579 O O . PRO A 1 206 ? -17.026 1.771 19.020 1.00 90.88 206 PRO A O 1
ATOM 1582 N N . SER A 1 207 ? -15.153 0.987 19.990 1.00 90.62 207 SER A N 1
ATOM 1583 C CA . SER A 1 207 ? -14.933 -0.060 18.992 1.00 90.62 207 SER A CA 1
ATOM 1584 C C . SER A 1 207 ? -16.061 -1.089 19.052 1.00 90.62 207 SER A C 1
ATOM 1586 O O . SER A 1 207 ? -16.492 -1.494 20.132 1.00 90.62 207 SER A O 1
ATOM 1588 N N . ARG A 1 208 ? -16.542 -1.506 17.885 1.00 88.06 208 ARG A N 1
ATOM 1589 C CA . ARG A 1 208 ? -17.545 -2.552 17.727 1.00 88.06 208 ARG A CA 1
ATOM 1590 C C . ARG A 1 208 ? -16.866 -3.904 17.855 1.00 88.06 208 ARG A C 1
ATOM 1592 O O . ARG A 1 208 ? -15.857 -4.168 17.205 1.00 88.06 208 ARG A O 1
ATOM 1599 N N . GLU A 1 209 ? -17.458 -4.772 18.659 1.00 79.94 209 GLU A N 1
ATOM 1600 C CA . GLU A 1 209 ? -17.122 -6.187 18.629 1.00 79.94 209 GLU A CA 1
ATOM 1601 C C . GLU A 1 209 ? -17.770 -6.795 17.384 1.00 79.94 209 GLU A C 1
ATOM 1603 O O . GLU A 1 209 ? -18.986 -6.710 17.198 1.00 79.94 209 GLU A O 1
ATOM 1608 N N . LEU A 1 210 ? -16.943 -7.318 16.483 1.00 80.75 210 LEU A N 1
ATOM 1609 C CA . LEU A 1 210 ? -17.408 -7.912 15.238 1.00 80.75 210 LEU A CA 1
ATOM 1610 C C . LEU A 1 210 ? -17.456 -9.420 15.374 1.00 80.75 210 LEU A C 1
ATOM 1612 O O . LEU A 1 210 ? -16.499 -10.041 15.840 1.00 80.75 210 LEU A O 1
ATOM 1616 N N . ASP A 1 211 ? -18.564 -9.992 14.919 1.00 73.94 211 ASP A N 1
ATOM 1617 C CA . ASP A 1 211 ? -18.680 -11.431 14.791 1.00 73.94 211 ASP A CA 1
ATOM 1618 C C . ASP A 1 211 ? -17.686 -11.931 13.728 1.00 73.94 211 ASP A C 1
ATOM 1620 O O . ASP A 1 211 ? -17.606 -11.401 12.617 1.00 73.94 211 ASP A O 1
ATOM 1624 N N . ASN A 1 212 ? -16.907 -12.947 14.091 1.00 73.31 212 ASN A N 1
ATOM 1625 C CA . ASN A 1 212 ? -15.938 -13.595 13.211 1.00 73.31 212 ASN A CA 1
ATOM 1626 C C . ASN A 1 212 ? -16.475 -14.909 12.633 1.00 73.31 212 ASN A C 1
ATOM 1628 O O . ASN A 1 212 ? -15.697 -15.709 12.114 1.00 73.31 212 ASN A O 1
ATOM 1632 N N . VAL A 1 213 ? -17.786 -15.150 12.728 1.00 78.50 213 VAL A N 1
ATOM 1633 C CA . VAL A 1 213 ? -18.443 -16.264 12.047 1.00 78.50 213 VAL A CA 1
ATOM 1634 C C . VAL A 1 213 ? -18.293 -16.088 10.531 1.00 78.50 213 VAL A C 1
ATOM 1636 O O . VAL A 1 213 ? -18.762 -15.086 9.982 1.00 78.50 213 VAL A O 1
ATOM 1639 N N . PRO A 1 214 ? -17.658 -17.052 9.836 1.00 77.50 214 PRO A N 1
ATOM 1640 C CA . PRO A 1 214 ? -17.572 -17.022 8.386 1.00 77.50 214 PRO A CA 1
ATOM 1641 C C . PRO A 1 214 ? -18.962 -17.009 7.748 1.00 77.50 214 PRO A C 1
ATOM 1643 O O . PRO A 1 214 ? -19.863 -17.727 8.194 1.00 77.50 214 PRO A O 1
ATOM 1646 N N . VAL A 1 215 ? -19.138 -16.236 6.679 1.00 78.50 215 VAL A N 1
ATOM 1647 C CA . VAL A 1 215 ? -20.399 -16.218 5.933 1.00 78.50 215 VAL A CA 1
ATOM 1648 C C . VAL A 1 215 ? -20.645 -17.557 5.244 1.00 78.50 215 VAL A C 1
ATOM 1650 O O . VAL A 1 215 ? -19.744 -18.175 4.672 1.00 78.50 215 VAL A O 1
ATOM 1653 N N . ALA A 1 216 ? -21.905 -17.982 5.244 1.00 71.44 216 ALA A N 1
ATOM 1654 C CA . ALA A 1 216 ? -22.386 -19.101 4.445 1.00 71.44 216 ALA A CA 1
ATOM 1655 C C . ALA A 1 216 ? -23.078 -18.559 3.182 1.00 71.44 216 ALA A C 1
ATOM 1657 O O . ALA A 1 216 ? -24.304 -18.490 3.127 1.00 71.44 216 ALA A O 1
ATOM 1658 N N . GLY A 1 217 ? -22.283 -18.127 2.198 1.00 70.12 217 GLY A N 1
ATOM 1659 C CA . GLY A 1 217 ? -22.762 -17.585 0.917 1.00 70.12 217 GLY A CA 1
ATOM 1660 C C . GLY A 1 217 ? -22.446 -18.484 -0.285 1.00 70.12 217 GLY A C 1
ATOM 1661 O O . GLY A 1 217 ? -21.518 -19.296 -0.241 1.00 70.12 217 GLY A O 1
ATOM 1662 N N . ASP A 1 218 ? -23.199 -18.323 -1.374 1.00 69.50 218 ASP A N 1
ATOM 1663 C CA . ASP A 1 218 ? -22.937 -18.958 -2.669 1.00 69.50 218 ASP A CA 1
ATOM 1664 C C . ASP A 1 218 ? -21.900 -18.145 -3.458 1.00 69.50 218 ASP A C 1
ATOM 1666 O O . ASP A 1 218 ? -22.146 -17.026 -3.918 1.00 69.50 218 ASP A O 1
ATOM 1670 N N . TRP A 1 219 ? -20.730 -18.751 -3.656 1.00 73.44 219 TRP A N 1
ATOM 1671 C CA . TRP A 1 219 ? -19.622 -18.165 -4.398 1.00 73.44 219 TRP A CA 1
ATOM 1672 C C . TRP A 1 219 ? -19.954 -17.823 -5.862 1.00 73.44 219 TRP A C 1
ATOM 1674 O O . TRP A 1 219 ? -19.560 -16.760 -6.348 1.00 73.44 219 TRP A O 1
ATOM 1684 N N . ASP A 1 220 ? -20.681 -18.694 -6.569 1.00 67.00 220 ASP A N 1
ATOM 1685 C CA . ASP A 1 220 ? -21.024 -18.502 -7.984 1.00 67.00 220 ASP A CA 1
ATOM 1686 C C . ASP A 1 220 ? -22.012 -17.339 -8.142 1.00 67.00 220 ASP A C 1
ATOM 1688 O O . ASP A 1 220 ? -21.918 -16.530 -9.074 1.00 67.00 220 ASP A O 1
ATOM 1692 N N . SER A 1 221 ? -22.974 -17.247 -7.219 1.00 70.75 221 SER A N 1
ATOM 1693 C CA . SER A 1 221 ? -23.877 -16.098 -7.097 1.00 70.75 221 SER A CA 1
ATOM 1694 C C . SER A 1 221 ? -23.090 -14.816 -6.819 1.00 70.75 221 SER A C 1
ATOM 1696 O O . SER A 1 221 ? -23.232 -13.825 -7.546 1.00 70.75 221 SER A O 1
ATOM 1698 N N . GLY A 1 222 ? -22.180 -14.868 -5.846 1.00 80.00 222 GLY A N 1
ATOM 1699 C CA . GLY A 1 222 ? -21.322 -13.761 -5.446 1.00 80.00 222 GLY A CA 1
ATOM 1700 C C . GLY A 1 222 ? -20.473 -13.212 -6.582 1.00 80.00 222 GLY A C 1
ATOM 1701 O O . GLY A 1 222 ? -20.414 -11.999 -6.768 1.00 80.00 222 GLY A O 1
ATOM 1702 N N . GLN A 1 223 ? -19.881 -14.084 -7.403 1.00 81.25 223 GLN A N 1
ATOM 1703 C CA . GLN A 1 223 ? -19.096 -13.676 -8.569 1.00 81.25 223 GLN A CA 1
ATOM 1704 C C . GLN A 1 223 ? -19.931 -12.858 -9.566 1.00 81.25 223 GLN A C 1
ATOM 1706 O O . GLN A 1 223 ? -19.470 -11.830 -10.071 1.00 81.25 223 GLN A O 1
ATOM 1711 N N . ARG A 1 224 ? -21.167 -13.288 -9.853 1.00 75.25 224 ARG A N 1
ATOM 1712 C CA . ARG A 1 224 ? -22.064 -12.575 -10.780 1.00 75.25 224 ARG A CA 1
ATOM 1713 C C . ARG A 1 224 ? -22.489 -11.221 -10.220 1.00 75.25 224 ARG A C 1
ATOM 1715 O O . ARG A 1 224 ? -22.484 -10.229 -10.948 1.00 75.25 224 ARG A O 1
ATOM 1722 N N . LEU A 1 225 ? -22.827 -11.175 -8.933 1.00 82.19 225 LEU A N 1
ATOM 1723 C CA . LEU A 1 225 ? -23.200 -9.940 -8.243 1.00 82.19 225 LEU A CA 1
ATOM 1724 C C . LEU A 1 225 ? -22.028 -8.954 -8.200 1.00 82.19 225 LEU A C 1
ATOM 1726 O O . LEU A 1 225 ? -22.193 -7.781 -8.534 1.00 82.19 225 LEU A O 1
ATOM 1730 N N . TYR A 1 226 ? -20.831 -9.447 -7.889 1.00 90.88 226 TYR A N 1
ATOM 1731 C CA . TYR A 1 226 ? -19.598 -8.673 -7.914 1.00 90.88 226 TYR A CA 1
ATOM 1732 C C . TYR A 1 226 ? -19.336 -8.061 -9.297 1.00 90.88 226 TYR A C 1
ATOM 1734 O O . TYR A 1 226 ? -19.049 -6.866 -9.409 1.00 90.88 226 TYR A O 1
ATOM 1742 N N . ALA A 1 227 ? -19.473 -8.856 -10.362 1.00 82.75 227 ALA A N 1
ATOM 1743 C CA . ALA A 1 227 ? -19.283 -8.388 -11.733 1.00 82.75 227 ALA A CA 1
ATOM 1744 C C . ALA A 1 227 ? -20.258 -7.259 -12.113 1.00 82.75 227 ALA A C 1
ATOM 1746 O O . ALA A 1 227 ? -19.874 -6.341 -12.836 1.00 82.75 227 ALA A O 1
ATOM 1747 N N . GLY A 1 228 ? -21.497 -7.307 -11.612 1.00 82.31 228 GLY A N 1
ATOM 1748 C CA . GLY A 1 228 ? -22.520 -6.295 -11.888 1.00 82.31 228 GLY A CA 1
ATOM 1749 C C . GLY A 1 228 ? -22.413 -5.026 -11.037 1.00 82.31 228 GLY A C 1
ATOM 1750 O O . GLY A 1 228 ? -22.654 -3.936 -11.549 1.00 82.31 228 GLY A O 1
ATOM 1751 N N . ALA A 1 229 ? -22.052 -5.147 -9.756 1.00 90.19 229 ALA A N 1
ATOM 1752 C CA . ALA A 1 229 ? -22.127 -4.042 -8.794 1.00 90.19 229 ALA A CA 1
ATOM 1753 C C . ALA A 1 229 ? -20.760 -3.456 -8.401 1.00 90.19 229 ALA A C 1
ATOM 1755 O O . ALA A 1 229 ? -20.651 -2.262 -8.127 1.00 90.19 229 ALA A O 1
ATOM 1756 N N . CYS A 1 230 ? -19.706 -4.275 -8.381 1.00 93.12 230 CYS A N 1
ATOM 1757 C CA . CYS A 1 230 ? -18.421 -3.918 -7.774 1.00 93.12 230 CYS A CA 1
ATOM 1758 C C . CYS A 1 230 ? -17.319 -3.692 -8.818 1.00 93.12 230 CYS A C 1
ATOM 1760 O O . CYS A 1 230 ? -16.500 -2.779 -8.675 1.00 93.12 230 CYS A O 1
ATOM 1762 N N . ALA A 1 231 ? -17.301 -4.501 -9.881 1.00 85.62 231 ALA A N 1
ATOM 1763 C CA . ALA A 1 231 ? -16.205 -4.550 -10.850 1.00 85.62 231 ALA A CA 1
ATOM 1764 C C . ALA A 1 231 ? -15.957 -3.231 -11.601 1.00 85.62 231 ALA A C 1
ATOM 1766 O O . ALA A 1 231 ? -14.829 -2.963 -12.014 1.00 85.62 231 ALA A O 1
ATOM 1767 N N . GLY A 1 232 ? -16.981 -2.382 -11.748 1.00 82.94 232 GLY A N 1
ATOM 1768 C CA . GLY A 1 232 ? -16.839 -1.064 -12.376 1.00 82.94 232 GLY A CA 1
ATOM 1769 C C . GLY A 1 232 ? -15.830 -0.161 -11.656 1.00 82.94 232 GLY A C 1
ATOM 1770 O O . GLY A 1 232 ? -15.079 0.562 -12.310 1.00 82.94 232 GLY A O 1
ATOM 1771 N N . CYS A 1 233 ? -15.762 -0.258 -10.325 1.00 83.12 233 CYS A N 1
ATOM 1772 C CA . CYS A 1 233 ? -14.822 0.505 -9.504 1.00 83.12 233 CYS A CA 1
ATOM 1773 C C . CYS A 1 233 ? -13.627 -0.336 -9.053 1.00 83.12 233 CYS A C 1
ATOM 1775 O O . CYS A 1 233 ? -12.512 0.173 -9.016 1.00 83.12 233 CYS A O 1
ATOM 1777 N N . HIS A 1 234 ? -13.841 -1.605 -8.709 1.00 88.19 234 HIS A N 1
ATOM 1778 C CA . HIS A 1 234 ? -12.821 -2.463 -8.099 1.00 88.19 234 HIS A CA 1
ATOM 1779 C C . HIS A 1 234 ? -12.100 -3.389 -9.089 1.00 88.19 234 HIS A C 1
ATOM 1781 O O . HIS A 1 234 ? -11.220 -4.138 -8.673 1.00 88.19 234 HIS A O 1
ATOM 1787 N N . GLY A 1 235 ? -12.423 -3.326 -10.382 1.00 76.06 235 GLY A N 1
ATOM 1788 C CA . GLY A 1 235 ? -11.841 -4.195 -11.405 1.00 76.06 235 GLY A CA 1
ATOM 1789 C C . GLY A 1 235 ? -12.548 -5.550 -11.504 1.00 76.06 235 GLY A C 1
ATOM 1790 O O . GLY A 1 235 ? -13.189 -6.015 -10.566 1.00 76.06 235 GLY A O 1
ATOM 1791 N N . VAL A 1 236 ? -12.465 -6.191 -12.670 1.00 77.00 236 VAL A N 1
ATOM 1792 C CA . VAL A 1 236 ? -13.207 -7.433 -12.971 1.00 77.00 236 VAL A CA 1
ATOM 1793 C C . VAL A 1 236 ? -12.717 -8.648 -12.176 1.00 77.00 236 VAL A C 1
ATOM 1795 O O . VAL A 1 236 ? -13.479 -9.581 -11.951 1.00 77.00 236 VAL A O 1
ATOM 1798 N N . ASN A 1 237 ? -11.470 -8.616 -11.715 1.00 72.44 237 ASN A N 1
ATOM 1799 C CA . ASN A 1 237 ? -10.830 -9.612 -10.858 1.00 72.44 237 ASN A CA 1
ATOM 1800 C C . ASN A 1 237 ? -10.603 -9.087 -9.430 1.00 72.44 237 ASN A C 1
ATOM 1802 O O . ASN A 1 237 ? -9.817 -9.675 -8.684 1.00 72.44 237 ASN A O 1
ATOM 1806 N N . ALA A 1 238 ? -11.237 -7.974 -9.055 1.00 82.56 238 ALA A N 1
ATOM 1807 C CA . ALA A 1 238 ? -11.009 -7.281 -7.793 1.00 82.56 238 ALA A CA 1
ATOM 1808 C C . ALA A 1 238 ? -9.579 -6.755 -7.587 1.00 82.56 238 ALA A C 1
ATOM 1810 O O . ALA A 1 238 ? -9.117 -6.562 -6.460 1.00 82.56 238 ALA A O 1
ATOM 1811 N N . GLU A 1 239 ? -8.880 -6.500 -8.690 1.00 68.56 239 GLU A N 1
ATOM 1812 C CA . GLU A 1 239 ? -7.514 -5.991 -8.730 1.00 68.56 239 GLU A CA 1
ATOM 1813 C C . GLU A 1 239 ? -7.367 -4.528 -8.299 1.00 68.56 239 GLU A C 1
ATOM 1815 O O . GLU A 1 239 ? -6.253 -4.073 -8.036 1.00 68.56 239 GLU A O 1
ATOM 1820 N N . GLY A 1 240 ? -8.481 -3.805 -8.197 1.00 72.31 240 GLY A N 1
ATOM 1821 C CA . GLY A 1 240 ? -8.549 -2.360 -8.017 1.00 72.31 240 GLY A CA 1
ATOM 1822 C C . GLY A 1 240 ? -8.755 -1.625 -9.346 1.00 72.31 240 GLY A C 1
ATOM 1823 O O . GLY A 1 240 ? -8.528 -2.159 -10.429 1.00 72.31 240 GLY A O 1
ATOM 1824 N N . ALA A 1 241 ? -9.218 -0.384 -9.273 1.00 67.88 241 ALA A N 1
ATOM 1825 C CA . ALA A 1 241 ? -9.193 0.587 -10.367 1.00 67.88 241 ALA A CA 1
ATOM 1826 C C . ALA A 1 241 ? -9.396 1.978 -9.752 1.00 67.88 241 ALA A C 1
ATOM 1828 O O . ALA A 1 241 ? -8.489 2.500 -9.111 1.00 67.88 241 ALA A O 1
ATOM 1829 N N . VAL A 1 242 ? -10.603 2.538 -9.866 1.00 71.38 242 VAL A N 1
ATOM 1830 C CA . VAL A 1 242 ? -11.008 3.728 -9.099 1.00 71.38 242 VAL A CA 1
ATOM 1831 C C . VAL A 1 242 ? -11.111 3.386 -7.608 1.00 71.38 242 VAL A C 1
ATOM 1833 O O . VAL A 1 242 ? -10.724 4.175 -6.752 1.00 71.38 242 VAL A O 1
ATOM 1836 N N . GLY A 1 243 ? -11.631 2.199 -7.300 1.00 76.00 243 GLY A N 1
ATOM 1837 C CA . GLY A 1 243 ? -11.686 1.636 -5.958 1.00 76.00 243 GLY A CA 1
ATOM 1838 C C . GLY A 1 243 ? -10.423 0.838 -5.610 1.00 76.00 243 GLY A C 1
ATOM 1839 O O . GLY A 1 243 ? -9.707 0.379 -6.507 1.00 76.00 243 GLY A O 1
ATOM 1840 N N . PRO A 1 244 ? -10.147 0.632 -4.310 1.00 81.31 244 PRO A N 1
ATOM 1841 C CA . PRO A 1 244 ? -8.994 -0.137 -3.857 1.00 81.31 244 PRO A CA 1
ATOM 1842 C C . PRO A 1 244 ? -9.059 -1.603 -4.306 1.00 81.31 244 PRO A C 1
ATOM 1844 O O . PRO A 1 244 ? -10.135 -2.154 -4.555 1.00 81.31 244 PRO A O 1
ATOM 1847 N N . GLN A 1 245 ? -7.886 -2.235 -4.356 1.00 82.94 245 GLN A N 1
ATOM 1848 C CA . GLN A 1 245 ? -7.725 -3.668 -4.593 1.00 82.94 245 GLN A CA 1
ATOM 1849 C C . GLN A 1 245 ? -8.405 -4.480 -3.482 1.00 82.94 245 GLN A C 1
ATOM 1851 O O . GLN A 1 245 ? -8.062 -4.314 -2.311 1.00 82.94 245 GLN A O 1
ATOM 1856 N N . LEU A 1 246 ? -9.321 -5.384 -3.848 1.00 89.88 246 LEU A N 1
ATOM 1857 C CA . LEU A 1 246 ? -10.011 -6.268 -2.899 1.00 89.88 246 LEU A CA 1
ATOM 1858 C C . LEU A 1 246 ? -9.475 -7.704 -2.931 1.00 89.88 246 LEU A C 1
ATOM 1860 O O . LEU A 1 246 ? -9.613 -8.404 -1.941 1.00 89.88 246 LEU A O 1
ATOM 1864 N N . ASN A 1 247 ? -8.802 -8.136 -4.003 1.00 82.88 247 ASN A N 1
ATOM 1865 C CA . ASN A 1 247 ? -8.109 -9.435 -4.062 1.00 82.88 247 ASN A CA 1
ATOM 1866 C C . ASN A 1 247 ? -6.726 -9.423 -3.378 1.00 82.88 247 ASN A C 1
ATOM 1868 O O . ASN A 1 247 ? -5.858 -10.240 -3.687 1.00 82.88 247 ASN A O 1
ATOM 1872 N N . ASN A 1 248 ? -6.481 -8.462 -2.484 1.00 82.50 248 ASN A N 1
ATOM 1873 C CA . ASN A 1 248 ? -5.208 -8.346 -1.789 1.00 82.50 248 ASN A CA 1
ATOM 1874 C C . ASN A 1 248 ? -5.144 -9.368 -0.634 1.00 82.50 248 ASN A C 1
ATOM 1876 O O . ASN A 1 248 ? -6.030 -9.357 0.218 1.00 82.50 248 ASN A O 1
ATOM 1880 N N . PRO A 1 249 ? -4.106 -10.220 -0.549 1.00 74.94 249 PRO A N 1
ATOM 1881 C CA . PRO A 1 249 ? -4.067 -11.299 0.439 1.00 74.94 249 PRO A CA 1
ATOM 1882 C C . PRO A 1 249 ? -3.925 -10.798 1.882 1.00 74.94 249 PRO A C 1
ATOM 1884 O O . PRO A 1 249 ? -4.510 -11.388 2.780 1.00 74.94 249 PRO A O 1
ATOM 1887 N N . VAL A 1 250 ? -3.204 -9.693 2.117 1.00 78.31 250 VAL A N 1
ATOM 1888 C CA . VAL A 1 250 ? -3.115 -9.078 3.456 1.00 78.31 250 VAL A CA 1
ATOM 1889 C C . VAL A 1 250 ? -4.481 -8.508 3.842 1.00 78.31 250 VAL A C 1
ATOM 1891 O O . VAL A 1 250 ? -4.993 -8.791 4.916 1.00 78.31 250 VAL A O 1
ATOM 1894 N N . PHE A 1 251 ? -5.137 -7.792 2.921 1.00 87.88 251 PHE A N 1
ATOM 1895 C CA . PHE A 1 251 ? -6.493 -7.284 3.144 1.00 87.88 251 PHE A CA 1
ATOM 1896 C C . PHE A 1 251 ? -7.500 -8.384 3.478 1.00 87.88 251 PHE A C 1
ATOM 1898 O O . PHE A 1 251 ? -8.228 -8.245 4.453 1.00 87.88 251 PHE A O 1
ATOM 1905 N N . LEU A 1 252 ? -7.566 -9.439 2.664 1.00 87.62 252 LEU A N 1
ATOM 1906 C CA . LEU A 1 252 ? -8.561 -10.496 2.823 1.00 87.62 252 LEU A CA 1
ATOM 1907 C C . LEU A 1 252 ? -8.294 -11.381 4.040 1.00 87.62 252 LEU A C 1
ATOM 1909 O O . LEU A 1 252 ? -9.244 -11.925 4.584 1.00 87.62 252 LEU A O 1
ATOM 1913 N N . ARG A 1 253 ? -7.046 -11.497 4.491 1.00 84.75 253 ARG A N 1
ATOM 1914 C CA . ARG A 1 253 ? -6.730 -12.183 5.745 1.00 84.75 253 ARG A CA 1
ATOM 1915 C C 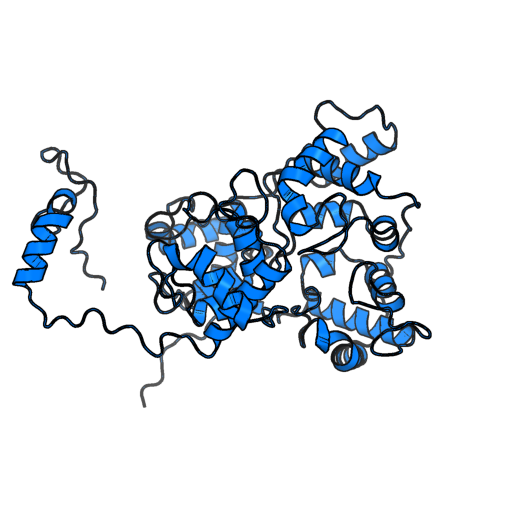. ARG A 1 253 ? -7.162 -11.362 6.965 1.00 84.75 253 ARG A C 1
ATOM 1917 O O . ARG A 1 253 ? -7.686 -11.924 7.920 1.00 84.75 253 ARG A O 1
ATOM 1924 N N . ASP A 1 254 ? -6.937 -10.047 6.936 1.00 86.50 254 ASP A N 1
ATOM 1925 C CA . ASP A 1 254 ? -7.108 -9.194 8.121 1.00 86.50 254 ASP A CA 1
ATOM 1926 C C . ASP A 1 254 ? -8.524 -8.608 8.243 1.00 86.50 254 ASP A C 1
ATOM 1928 O O . ASP A 1 254 ? -9.002 -8.345 9.346 1.00 86.50 254 ASP A O 1
ATOM 1932 N N . ALA A 1 255 ? -9.205 -8.356 7.121 1.00 90.25 255 ALA A N 1
ATOM 1933 C CA . ALA A 1 255 ? -10.585 -7.885 7.130 1.00 90.25 255 ALA A CA 1
ATOM 1934 C C . ALA A 1 255 ? -11.514 -9.057 7.440 1.00 90.25 255 ALA A C 1
ATOM 1936 O O . ALA A 1 255 ? -11.582 -9.990 6.642 1.00 90.25 255 ALA A O 1
ATOM 1937 N N . THR A 1 256 ? -12.261 -8.993 8.542 1.00 91.38 256 THR A N 1
ATOM 1938 C CA . THR A 1 256 ? -13.226 -10.036 8.928 1.00 91.38 256 THR A CA 1
ATOM 1939 C C . THR A 1 256 ? -14.445 -10.031 8.006 1.00 91.38 256 THR A C 1
ATOM 1941 O O . THR A 1 256 ? -14.669 -9.079 7.254 1.00 91.38 256 THR A O 1
ATOM 1944 N N . ASP A 1 257 ? -15.224 -11.112 8.003 1.00 91.62 257 ASP A N 1
ATOM 1945 C CA . ASP A 1 257 ? -16.414 -11.207 7.148 1.00 91.62 257 ASP A CA 1
ATOM 1946 C C . ASP A 1 257 ? -17.421 -10.114 7.496 1.00 91.62 257 ASP A C 1
ATOM 1948 O O . ASP A 1 257 ? -17.923 -9.435 6.602 1.00 91.62 257 ASP A O 1
ATOM 1952 N N . GLU A 1 258 ? -17.631 -9.859 8.788 1.00 91.75 258 GLU A N 1
ATOM 1953 C CA . GLU A 1 258 ? -18.498 -8.775 9.239 1.00 91.75 258 GLU A CA 1
ATOM 1954 C C . GLU A 1 258 ? -17.988 -7.400 8.800 1.00 91.75 258 GLU A C 1
ATOM 1956 O O . GLU A 1 258 ? -18.788 -6.571 8.374 1.00 91.75 258 GLU A O 1
ATOM 1961 N N . MET A 1 259 ? -16.670 -7.162 8.797 1.00 92.38 259 MET A N 1
ATOM 1962 C CA . MET A 1 259 ? -16.123 -5.913 8.251 1.00 92.38 259 MET A CA 1
ATOM 1963 C C . MET A 1 259 ? -16.495 -5.730 6.777 1.00 92.38 259 MET A C 1
ATOM 1965 O O . MET A 1 259 ? -16.886 -4.636 6.363 1.00 92.38 259 MET A O 1
ATOM 1969 N N . LEU A 1 260 ? -16.372 -6.795 5.979 1.00 93.81 260 LEU A N 1
ATOM 1970 C CA . LEU A 1 260 ? -16.734 -6.752 4.565 1.00 93.81 260 LEU A CA 1
ATOM 1971 C C . LEU A 1 260 ? -18.239 -6.529 4.385 1.00 93.81 260 LEU A C 1
ATOM 1973 O O . LEU A 1 260 ? -18.622 -5.700 3.558 1.00 93.81 260 LEU A O 1
ATOM 1977 N N . ARG A 1 261 ? -19.087 -7.198 5.178 1.00 93.38 261 ARG A N 1
ATOM 1978 C CA . ARG A 1 261 ? -20.541 -6.984 5.153 1.00 93.38 261 ARG A CA 1
ATOM 1979 C C . ARG A 1 261 ? -20.899 -5.545 5.469 1.00 93.38 261 ARG A C 1
ATOM 1981 O O . ARG A 1 261 ? -21.634 -4.936 4.705 1.00 93.38 261 ARG A O 1
ATOM 1988 N N . GLU A 1 262 ? -20.345 -4.976 6.533 1.00 92.88 262 GLU A N 1
ATOM 1989 C CA . GLU A 1 262 ? -20.615 -3.598 6.947 1.00 92.88 262 GLU A CA 1
ATOM 1990 C C . GLU A 1 262 ? -20.245 -2.580 5.864 1.00 92.88 262 GLU A C 1
ATOM 1992 O O . GLU A 1 262 ? -21.053 -1.711 5.526 1.00 92.88 262 GLU A O 1
ATOM 1997 N N . TRP A 1 263 ? -19.068 -2.721 5.244 1.00 93.38 263 TRP A N 1
ATOM 1998 C CA . TRP A 1 263 ? -18.672 -1.840 4.143 1.00 93.38 263 TRP A CA 1
ATOM 1999 C C . TRP A 1 263 ? -19.506 -2.037 2.877 1.00 93.38 263 TRP A C 1
ATOM 2001 O O . TRP A 1 263 ? -19.733 -1.067 2.159 1.00 93.38 263 TRP A O 1
ATOM 2011 N N . ILE A 1 264 ? -19.985 -3.247 2.581 1.00 95.56 264 ILE A N 1
ATOM 2012 C CA . ILE A 1 264 ? -20.891 -3.461 1.442 1.00 95.56 264 ILE A CA 1
ATOM 2013 C C . ILE A 1 264 ? -22.287 -2.908 1.762 1.00 95.56 264 ILE A C 1
ATOM 2015 O O . ILE A 1 264 ? -22.888 -2.246 0.919 1.00 95.56 264 ILE A O 1
ATOM 2019 N N . ARG A 1 265 ? -22.800 -3.116 2.980 1.00 95.12 265 ARG A N 1
ATOM 2020 C CA . ARG A 1 265 ? -24.122 -2.640 3.408 1.00 95.12 265 ARG A CA 1
ATOM 2021 C C . ARG A 1 265 ? -24.208 -1.126 3.340 1.00 95.12 265 ARG A C 1
ATOM 2023 O O . ARG A 1 265 ? -25.089 -0.611 2.661 1.00 95.12 265 ARG A O 1
ATOM 2030 N N . TYR A 1 266 ? -23.287 -0.434 4.005 1.00 93.62 266 TYR A N 1
ATOM 2031 C CA . TYR A 1 266 ? -23.395 1.003 4.281 1.00 93.62 266 TYR A CA 1
ATOM 2032 C C . TYR A 1 266 ? -22.379 1.854 3.516 1.00 93.62 266 TYR A C 1
ATOM 2034 O O . TYR A 1 266 ? -22.437 3.083 3.544 1.00 93.62 266 TYR A O 1
ATOM 2042 N N . GLY A 1 267 ? -21.474 1.213 2.779 1.00 91.56 267 GLY A N 1
ATOM 2043 C CA . GLY A 1 267 ? -20.412 1.900 2.067 1.00 91.56 267 GLY A CA 1
ATOM 2044 C C . GLY A 1 267 ? -19.283 2.315 3.004 1.00 91.56 267 GLY A C 1
ATOM 2045 O O . GLY A 1 267 ? -19.188 1.895 4.160 1.00 91.56 267 GLY A O 1
ATOM 2046 N N . LYS A 1 268 ? -18.398 3.170 2.494 1.00 88.62 268 LYS A N 1
ATOM 2047 C CA . LYS A 1 268 ? -17.269 3.712 3.247 1.00 88.62 268 LYS A CA 1
ATOM 2048 C C . LYS A 1 268 ? -17.288 5.235 3.174 1.00 88.62 268 LYS A C 1
ATOM 2050 O O . LYS A 1 268 ? -17.027 5.811 2.114 1.00 88.62 268 LYS A O 1
ATOM 2055 N N . LEU A 1 269 ? -17.592 5.885 4.301 1.00 84.56 269 LEU A N 1
ATOM 2056 C CA . LEU A 1 269 ? -17.620 7.347 4.384 1.00 84.56 269 LEU A CA 1
ATOM 2057 C C . LEU A 1 269 ? -16.273 7.963 3.986 1.00 84.56 269 LEU A C 1
ATOM 2059 O O . LEU A 1 269 ? -15.212 7.364 4.157 1.00 84.56 269 LEU A O 1
ATOM 2063 N N . GLY A 1 270 ? -16.334 9.165 3.410 1.00 78.12 270 GLY A N 1
ATOM 2064 C CA . GLY A 1 270 ? -15.163 9.834 2.836 1.00 78.12 270 GLY A CA 1
ATOM 2065 C C . GLY A 1 270 ? -14.704 9.252 1.494 1.00 78.12 270 GLY A C 1
ATOM 2066 O O . GLY A 1 270 ? -13.703 9.706 0.950 1.00 78.12 270 GLY A O 1
ATOM 2067 N N . THR A 1 271 ? -15.428 8.276 0.932 1.00 82.62 271 THR A N 1
ATOM 2068 C CA . THR A 1 271 ? -15.111 7.675 -0.371 1.00 82.62 271 THR A CA 1
ATOM 2069 C C . THR A 1 271 ? -16.333 7.638 -1.299 1.00 82.62 271 THR A C 1
ATOM 2071 O O . THR A 1 271 ? -17.467 7.757 -0.828 1.00 82.62 271 THR A O 1
ATOM 2074 N N . PRO A 1 272 ? -16.142 7.428 -2.617 1.00 85.06 272 PRO A N 1
ATOM 2075 C CA . PRO A 1 272 ? -17.250 7.211 -3.551 1.00 85.06 272 PRO A CA 1
ATOM 2076 C C . PRO A 1 272 ? -18.042 5.909 -3.329 1.00 85.06 272 PRO A C 1
ATOM 2078 O O . PRO A 1 272 ? -19.086 5.732 -3.953 1.00 85.06 272 PRO A O 1
ATOM 2081 N N . MET A 1 273 ? -17.565 4.983 -2.486 1.00 90.56 273 MET A N 1
ATOM 2082 C CA . MET A 1 273 ? -18.228 3.699 -2.239 1.00 90.56 273 MET A CA 1
ATOM 2083 C C . MET A 1 273 ? -19.453 3.899 -1.336 1.00 90.56 273 MET A C 1
ATOM 2085 O O . MET A 1 273 ? -19.337 3.901 -0.111 1.00 90.56 273 MET A O 1
ATOM 2089 N N . ARG A 1 274 ? -20.624 4.088 -1.951 1.00 92.06 274 ARG A N 1
ATOM 2090 C CA . ARG A 1 274 ? -21.928 4.126 -1.268 1.00 92.06 274 ARG A CA 1
ATOM 2091 C C . ARG A 1 274 ? -22.384 2.719 -0.871 1.00 92.06 274 ARG A C 1
ATOM 2093 O O . ARG A 1 274 ? -21.892 1.737 -1.422 1.00 92.06 274 ARG A O 1
ATOM 2100 N N . GLY A 1 275 ? -23.296 2.634 0.095 1.00 94.31 275 GLY A N 1
ATOM 2101 C CA . GLY A 1 275 ? -23.855 1.364 0.555 1.00 94.31 275 GLY A CA 1
ATOM 2102 C C . GLY A 1 275 ? -24.753 0.702 -0.481 1.00 94.31 275 GLY A C 1
ATOM 2103 O O . GLY A 1 275 ? -25.395 1.384 -1.270 1.00 94.31 275 GLY A O 1
ATOM 2104 N N . PHE A 1 276 ? -24.803 -0.625 -0.467 1.00 96.38 276 PHE A N 1
ATOM 2105 C CA . PHE A 1 276 ? -25.578 -1.432 -1.409 1.00 96.38 276 PHE A CA 1
ATOM 2106 C C . PHE A 1 276 ? -26.799 -2.089 -0.763 1.00 96.38 276 PHE A C 1
ATOM 2108 O O . PHE A 1 276 ? -27.598 -2.702 -1.466 1.00 96.38 276 PHE A O 1
ATOM 2115 N N . LEU A 1 277 ? -26.969 -1.990 0.560 1.00 95.94 277 LEU A N 1
ATOM 2116 C CA . LEU A 1 277 ? -28.181 -2.483 1.208 1.00 95.94 277 LEU A CA 1
ATOM 2117 C C . LEU A 1 277 ? -29.397 -1.665 0.747 1.00 95.94 277 LEU A C 1
ATOM 2119 O O . LEU A 1 277 ? -29.283 -0.496 0.382 1.00 95.94 277 LEU A O 1
ATOM 2123 N N . LYS A 1 278 ? -30.584 -2.268 0.792 1.00 91.88 278 LYS A N 1
ATOM 2124 C CA . LYS A 1 278 ? -31.843 -1.573 0.503 1.00 91.88 278 LYS A CA 1
ATOM 2125 C C . LYS A 1 278 ? -31.949 -0.215 1.206 1.00 91.88 278 LYS A C 1
ATOM 2127 O O . LYS A 1 278 ? -31.788 -0.120 2.421 1.00 91.88 278 LYS A O 1
ATOM 2132 N N . GLY A 1 279 ? -32.275 0.816 0.424 1.00 89.88 279 GLY A N 1
ATOM 2133 C CA . GLY A 1 279 ? -32.389 2.199 0.896 1.00 89.88 279 GLY A CA 1
ATOM 2134 C C . GLY A 1 279 ? -31.072 2.980 0.938 1.00 89.88 279 GLY A C 1
ATOM 2135 O O . GLY A 1 279 ? -31.076 4.127 1.374 1.00 89.88 279 GLY A O 1
ATOM 2136 N N . GLN A 1 280 ? -29.965 2.386 0.493 1.00 92.06 280 GLN A N 1
ATOM 2137 C CA . GLN A 1 280 ? -28.685 3.068 0.318 1.00 92.06 280 GLN A CA 1
ATOM 2138 C C . GLN A 1 280 ? -28.507 3.554 -1.130 1.00 92.06 280 GLN A C 1
ATOM 2140 O O . GLN A 1 280 ? -29.191 3.105 -2.046 1.00 92.06 280 GLN A O 1
ATOM 2145 N N . GLU A 1 281 ? -27.573 4.481 -1.344 1.00 88.69 281 GLU A N 1
ATOM 2146 C CA . GLU A 1 281 ? -27.347 5.156 -2.635 1.00 88.69 281 GLU A CA 1
ATOM 2147 C C . GLU A 1 281 ? -26.305 4.450 -3.530 1.00 88.69 281 GLU A C 1
ATOM 2149 O O . GLU A 1 281 ? -25.589 5.084 -4.309 1.00 88.69 281 GLU A O 1
ATOM 2154 N N . GLY A 1 282 ? -26.153 3.136 -3.372 1.00 85.88 282 GLY A N 1
ATOM 2155 C CA . GLY A 1 282 ? -25.253 2.308 -4.170 1.00 85.88 282 GLY A CA 1
ATOM 2156 C C . GLY A 1 282 ? -25.686 2.195 -5.627 1.00 85.88 282 GLY A C 1
ATOM 2157 O O . GLY A 1 282 ? -26.828 2.457 -5.997 1.00 85.88 282 GLY A O 1
ATOM 2158 N N . THR A 1 283 ? -24.768 1.745 -6.482 1.00 84.81 283 THR A N 1
ATOM 2159 C CA . THR A 1 283 ? -25.058 1.491 -7.906 1.00 84.81 283 THR A CA 1
ATOM 2160 C C . THR A 1 283 ? -25.976 0.285 -8.127 1.00 84.81 283 THR A C 1
ATOM 2162 O O . THR A 1 283 ? -26.467 0.084 -9.237 1.00 84.81 283 THR A O 1
ATOM 2165 N N . ALA A 1 284 ? -26.207 -0.515 -7.084 1.00 88.75 284 ALA A N 1
ATOM 2166 C CA . ALA A 1 284 ? -27.144 -1.625 -7.057 1.00 88.75 284 ALA A CA 1
ATOM 2167 C C . ALA A 1 284 ? -27.772 -1.748 -5.662 1.00 88.75 284 ALA A C 1
ATOM 2169 O O . ALA A 1 284 ? -27.135 -1.424 -4.661 1.00 88.75 284 ALA A O 1
ATOM 2170 N N . GLU A 1 285 ? -28.997 -2.270 -5.612 1.00 93.81 285 GLU A N 1
ATOM 2171 C CA . GLU A 1 285 ? -29.672 -2.639 -4.367 1.00 93.81 285 GLU A CA 1
ATOM 2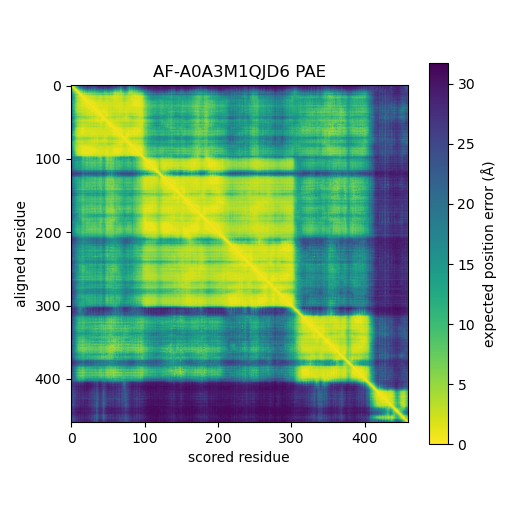172 C C . GLU A 1 285 ? -29.543 -4.153 -4.134 1.00 93.81 285 GLU A C 1
ATOM 2174 O O . GLU A 1 285 ? -29.951 -4.961 -4.974 1.00 93.81 285 GLU A O 1
ATOM 2179 N N . LEU A 1 286 ? -28.972 -4.540 -2.994 1.00 93.94 286 LEU A N 1
ATOM 2180 C CA . LEU A 1 286 ? -28.679 -5.915 -2.597 1.00 93.94 286 LEU A CA 1
ATOM 2181 C C . LEU A 1 286 ? -29.426 -6.294 -1.312 1.00 93.94 286 LEU A C 1
ATOM 2183 O O . LEU A 1 286 ? -29.602 -5.490 -0.395 1.00 93.94 286 LEU A O 1
ATOM 2187 N N . ARG A 1 287 ? -29.842 -7.561 -1.232 1.00 93.88 287 ARG A N 1
ATOM 2188 C CA . ARG A 1 287 ? -30.320 -8.200 0.006 1.00 93.88 287 ARG A CA 1
ATOM 2189 C C . ARG A 1 287 ? -29.138 -8.693 0.840 1.00 93.88 287 ARG A C 1
ATOM 2191 O O . ARG A 1 287 ? -28.099 -9.017 0.280 1.00 93.88 287 ARG A O 1
ATOM 2198 N N . GLU A 1 288 ? -29.341 -8.875 2.143 1.00 92.12 288 GLU A N 1
ATOM 2199 C CA . GLU A 1 288 ? -28.333 -9.440 3.060 1.00 92.12 288 GLU A CA 1
ATOM 2200 C C . GLU A 1 288 ? -27.700 -10.736 2.529 1.00 92.12 288 GLU A C 1
ATOM 2202 O O . GLU A 1 288 ? -26.484 -10.823 2.412 1.00 92.12 288 GLU A O 1
ATOM 2207 N N . SER A 1 289 ? -28.512 -11.689 2.058 1.00 85.12 289 SER A N 1
ATOM 2208 C CA . SER A 1 289 ? -27.993 -12.945 1.495 1.00 85.12 289 SER A CA 1
ATOM 2209 C C . SER A 1 289 ? -27.109 -12.737 0.256 1.00 85.12 289 SER A C 1
ATOM 2211 O O . SER A 1 289 ? -26.187 -13.498 0.011 1.00 85.12 289 SER A O 1
ATOM 2213 N N . GLN A 1 290 ? -27.377 -11.698 -0.543 1.00 88.81 290 GLN A N 1
ATOM 2214 C CA . GLN A 1 290 ? -26.561 -11.362 -1.715 1.00 88.81 290 GLN A CA 1
ATOM 2215 C C . GLN A 1 290 ? -25.243 -10.694 -1.309 1.00 88.81 290 GLN A C 1
ATOM 2217 O O . GLN A 1 290 ? -24.253 -10.797 -2.028 1.00 88.81 290 GLN A O 1
ATOM 2222 N N . ILE A 1 291 ? -25.223 -10.003 -0.168 1.00 94.81 291 ILE A N 1
ATOM 2223 C CA . ILE A 1 291 ? -23.996 -9.466 0.419 1.00 94.81 291 ILE A CA 1
ATOM 2224 C C . ILE A 1 291 ? -23.138 -10.623 0.942 1.00 94.81 291 ILE A C 1
ATOM 2226 O O . ILE A 1 291 ? -21.946 -10.657 0.641 1.00 94.81 291 ILE A O 1
ATOM 2230 N N . ASP A 1 292 ? -23.737 -11.601 1.630 1.00 88.50 292 ASP A N 1
ATOM 2231 C CA . ASP A 1 292 ? -23.044 -12.823 2.064 1.00 88.50 292 ASP A CA 1
ATOM 2232 C C . ASP A 1 292 ? -22.439 -13.586 0.868 1.00 88.50 292 ASP A C 1
ATOM 2234 O O . ASP A 1 292 ? -21.274 -13.984 0.921 1.00 88.50 292 ASP A O 1
ATOM 2238 N N . ASP A 1 293 ? -23.173 -13.715 -0.246 1.00 83.44 293 ASP A N 1
ATOM 2239 C CA . ASP A 1 293 ? -22.667 -14.299 -1.498 1.00 83.44 293 ASP A CA 1
ATOM 2240 C C . ASP A 1 293 ? -21.419 -13.552 -2.017 1.00 83.44 293 ASP A C 1
ATOM 2242 O O . ASP A 1 293 ? -20.408 -14.169 -2.362 1.00 83.44 293 ASP A O 1
ATOM 2246 N N . ILE A 1 294 ? -21.444 -12.211 -2.049 1.00 93.50 294 ILE A N 1
ATOM 2247 C CA . ILE A 1 294 ? -20.290 -11.397 -2.476 1.00 93.50 294 ILE A CA 1
ATOM 2248 C C . ILE A 1 294 ? -19.100 -11.586 -1.529 1.00 93.50 294 ILE A C 1
ATOM 2250 O O . ILE A 1 294 ? -17.964 -11.688 -1.993 1.00 93.50 294 ILE A O 1
ATOM 2254 N N . VAL A 1 295 ? -19.326 -11.647 -0.215 1.00 93.56 295 VAL A N 1
ATOM 2255 C CA . VAL A 1 295 ? -18.252 -11.902 0.757 1.00 93.56 295 VAL A CA 1
ATOM 2256 C C . VAL A 1 295 ? -17.657 -13.297 0.544 1.00 93.56 295 VAL A C 1
ATOM 2258 O O . VAL A 1 295 ? -16.433 -13.426 0.488 1.00 93.56 295 VAL A O 1
ATOM 2261 N N . ALA A 1 296 ? -18.484 -14.320 0.304 1.00 84.50 296 ALA A N 1
ATOM 2262 C CA . ALA A 1 296 ? -18.019 -15.661 -0.054 1.00 84.50 296 ALA A CA 1
ATOM 2263 C C . ALA A 1 296 ? -17.175 -15.652 -1.345 1.00 84.50 296 ALA A C 1
ATOM 2265 O O . ALA A 1 296 ? -16.132 -16.314 -1.409 1.00 84.50 296 ALA A O 1
ATOM 2266 N N . TYR A 1 297 ? -17.563 -14.845 -2.343 1.00 86.06 297 TYR A N 1
ATOM 2267 C CA . TYR A 1 297 ? -16.752 -14.578 -3.535 1.00 86.06 297 TYR A CA 1
ATOM 2268 C C . TYR A 1 297 ? -15.391 -13.965 -3.201 1.00 86.06 297 TYR A C 1
ATOM 2270 O O . TYR A 1 297 ? -14.362 -14.517 -3.588 1.00 86.06 297 TYR A O 1
ATOM 2278 N N . LEU A 1 298 ? -15.355 -12.875 -2.433 1.00 91.69 298 LEU A N 1
ATOM 2279 C CA . LEU A 1 298 ? -14.104 -12.220 -2.044 1.00 91.69 298 LEU A CA 1
ATOM 2280 C C . LEU A 1 298 ? -13.173 -13.163 -1.267 1.00 91.69 298 LEU A C 1
ATOM 2282 O O . LEU A 1 298 ? -11.973 -13.188 -1.532 1.00 91.69 298 LEU A O 1
ATOM 2286 N N . ARG A 1 299 ? -13.706 -14.010 -0.379 1.00 88.31 299 ARG A N 1
ATOM 2287 C CA . ARG A 1 299 ? -12.915 -15.020 0.347 1.00 88.31 299 ARG A CA 1
ATOM 2288 C C . ARG A 1 299 ? -12.344 -16.112 -0.539 1.00 88.31 299 ARG A C 1
ATOM 2290 O O . ARG A 1 299 ? -11.302 -16.679 -0.216 1.00 88.31 299 ARG A O 1
ATOM 2297 N N . SER A 1 300 ? -12.954 -16.411 -1.681 1.00 81.88 300 SER A N 1
ATOM 2298 C CA . SER A 1 300 ? -12.301 -17.313 -2.630 1.00 81.88 300 SER A CA 1
ATOM 2299 C C . SER A 1 300 ? -11.057 -16.686 -3.243 1.00 81.88 300 SER A C 1
ATOM 2301 O O . SER A 1 300 ? -10.162 -17.424 -3.643 1.00 81.88 300 SER A O 1
ATOM 2303 N N . LEU A 1 301 ? -11.014 -15.355 -3.375 1.00 80.06 301 LEU A N 1
ATOM 2304 C CA . LEU A 1 301 ? -9.882 -14.644 -3.968 1.00 80.06 301 LEU A CA 1
ATOM 2305 C C . LEU A 1 301 ? -8.664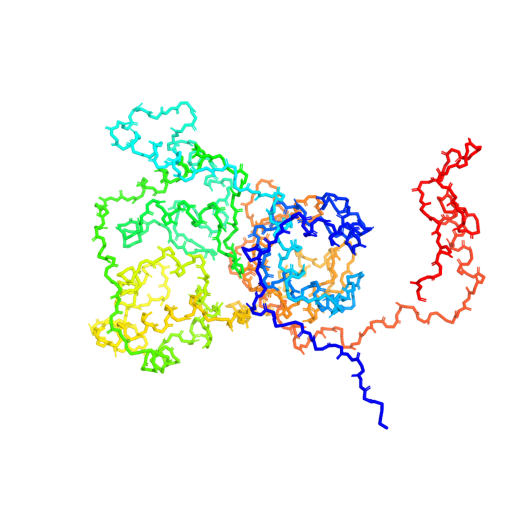 -14.686 -3.043 1.00 80.06 301 LEU A C 1
ATOM 2307 O O . LEU A 1 301 ? -7.541 -14.626 -3.524 1.00 80.06 301 LEU A O 1
ATOM 2311 N N . GLU A 1 302 ? -8.874 -14.891 -1.740 1.00 73.75 302 GLU A N 1
ATOM 2312 C CA . GLU A 1 302 ? -7.800 -15.172 -0.781 1.00 73.75 302 GLU A CA 1
ATOM 2313 C C . GLU A 1 302 ? -7.055 -16.471 -1.136 1.00 73.75 302 GLU A C 1
ATOM 2315 O O . GLU A 1 302 ? -5.832 -16.552 -1.041 1.00 73.75 302 GLU A O 1
ATOM 2320 N N . ARG A 1 303 ? -7.799 -17.486 -1.598 1.00 60.59 303 ARG A N 1
ATOM 2321 C CA . ARG A 1 303 ? -7.277 -18.797 -2.022 1.00 60.59 303 ARG A CA 1
ATOM 2322 C C . ARG A 1 303 ? -6.944 -18.854 -3.520 1.00 60.59 303 ARG A C 1
ATOM 2324 O O . ARG A 1 303 ? -6.300 -19.798 -3.972 1.00 60.59 303 ARG A O 1
ATOM 2331 N N . GLY A 1 304 ? -7.420 -17.872 -4.286 1.00 51.75 304 GLY A N 1
ATOM 2332 C CA . GLY A 1 304 ? -7.494 -17.870 -5.741 1.00 51.75 304 GLY A CA 1
ATOM 2333 C C . GLY A 1 304 ? -6.361 -17.091 -6.394 1.00 51.75 304 GLY A C 1
ATOM 2334 O O . GLY A 1 304 ? -6.384 -15.868 -6.499 1.00 51.75 304 GLY A O 1
ATOM 2335 N N . GLU A 1 305 ? -5.400 -17.839 -6.915 1.00 41.78 305 GLU A N 1
ATOM 2336 C CA . GLU A 1 305 ? -4.325 -17.426 -7.812 1.00 41.78 305 GLU A CA 1
ATOM 2337 C C . GLU A 1 305 ? -4.849 -16.717 -9.079 1.00 41.78 305 GLU A C 1
ATOM 2339 O O . GLU A 1 305 ? -4.992 -17.336 -10.127 1.00 41.78 305 GLU A O 1
ATOM 2344 N N . ARG A 1 306 ? -5.164 -15.414 -9.004 1.00 43.53 306 ARG A N 1
ATOM 2345 C CA . ARG A 1 306 ? -5.419 -14.528 -10.166 1.00 43.53 306 ARG A CA 1
ATOM 2346 C C . ARG A 1 306 ? -5.318 -13.044 -9.786 1.00 43.53 306 ARG A C 1
ATOM 2348 O O . ARG A 1 306 ? -6.264 -12.271 -9.883 1.00 43.53 306 ARG A O 1
ATOM 2355 N N . VAL A 1 307 ? -4.119 -12.618 -9.397 1.00 38.75 307 VAL A N 1
ATOM 2356 C CA . VAL A 1 307 ? -3.793 -11.193 -9.217 1.00 38.75 307 VAL A CA 1
ATOM 2357 C C . VAL A 1 307 ? -3.552 -10.560 -10.585 1.00 38.75 307 VAL A C 1
ATOM 2359 O O . VAL A 1 307 ? -2.421 -10.554 -11.038 1.00 38.75 307 VAL A O 1
ATOM 2362 N N . TRP A 1 308 ? -4.545 -10.024 -11.285 1.00 37.75 308 TRP A N 1
ATOM 2363 C CA . TRP A 1 308 ? -4.218 -9.059 -12.347 1.00 37.75 308 TRP A CA 1
ATOM 2364 C C . TRP A 1 308 ? -3.814 -7.738 -11.683 1.00 37.75 308 TRP A C 1
ATOM 2366 O O . TRP A 1 308 ? -4.333 -7.403 -10.630 1.00 37.75 308 TRP A O 1
ATOM 2376 N N . LEU A 1 309 ? -2.814 -7.028 -12.202 1.00 41.47 309 LEU A N 1
ATOM 2377 C CA . LEU A 1 309 ? -2.418 -5.721 -11.668 1.00 41.47 309 LEU A CA 1
ATOM 2378 C C . LEU A 1 309 ? -3.348 -4.669 -12.275 1.00 41.47 309 LEU A C 1
ATOM 2380 O O . LEU A 1 309 ? -3.365 -4.505 -13.495 1.00 41.47 309 LEU A O 1
ATOM 2384 N N . ALA A 1 310 ? -4.118 -3.979 -11.436 1.00 41.62 310 ALA A N 1
ATOM 2385 C CA . ALA A 1 310 ? -5.001 -2.899 -11.855 1.00 41.62 310 ALA A CA 1
ATOM 2386 C C . ALA A 1 310 ? -4.262 -1.792 -12.606 1.00 41.62 310 ALA A C 1
ATOM 2388 O O . ALA A 1 310 ? -3.255 -1.263 -12.120 1.00 41.62 310 ALA A O 1
ATOM 2389 N N . LYS A 1 311 ? -4.803 -1.430 -13.772 1.00 50.12 311 LYS A N 1
ATOM 2390 C CA . LYS A 1 311 ? -4.374 -0.279 -14.572 1.00 50.12 311 LYS A CA 1
ATOM 2391 C C . LYS A 1 311 ? -5.584 0.387 -15.196 1.00 50.12 311 LYS A C 1
ATOM 2393 O O . LYS A 1 311 ? -6.018 0.005 -16.285 1.00 50.12 311 LYS A O 1
ATOM 2398 N N . ARG A 1 312 ? -6.150 1.360 -14.490 1.00 48.12 312 ARG A N 1
ATOM 2399 C CA . ARG A 1 312 ? -7.161 2.276 -15.024 1.00 48.12 312 ARG A CA 1
ATOM 2400 C C . ARG A 1 312 ? -6.996 3.602 -14.297 1.00 48.12 312 ARG A C 1
ATOM 2402 O O . ARG A 1 312 ? -7.488 3.742 -13.180 1.00 48.12 312 ARG A O 1
ATOM 2409 N N . PRO A 1 313 ? -6.299 4.561 -14.910 1.00 51.31 313 PRO A N 1
ATOM 2410 C CA . PRO A 1 313 ? -5.995 5.799 -14.228 1.00 51.31 313 PRO A CA 1
ATOM 2411 C C . PRO A 1 313 ? -7.258 6.644 -14.028 1.00 51.31 313 PRO A C 1
ATOM 2413 O O . PRO A 1 313 ? -8.066 6.791 -14.942 1.00 51.31 313 PRO A O 1
ATOM 2416 N N . SER A 1 314 ? -7.406 7.219 -12.835 1.00 55.53 314 SER A N 1
ATOM 2417 C CA . SER A 1 314 ? -8.496 8.130 -12.459 1.00 55.53 314 SER A CA 1
ATOM 2418 C C . SER A 1 314 ? -8.277 9.585 -12.905 1.00 55.53 314 SER A C 1
ATOM 2420 O O . SER A 1 314 ? -9.190 10.398 -12.786 1.00 55.53 314 SER A O 1
ATOM 2422 N N . GLY A 1 315 ? -7.078 9.926 -13.388 1.00 63.56 315 GLY A N 1
ATOM 2423 C CA . GLY A 1 315 ? -6.694 11.287 -13.774 1.00 63.56 315 GLY A CA 1
ATOM 2424 C C . GLY A 1 315 ? -6.920 11.636 -15.250 1.00 63.56 315 GLY A C 1
ATOM 2425 O O . GLY A 1 315 ? -7.281 10.793 -16.069 1.00 63.56 315 GLY A O 1
ATOM 2426 N N . ARG A 1 316 ? -6.652 12.902 -15.584 1.00 79.50 316 ARG A N 1
ATOM 2427 C CA . ARG A 1 316 ? -6.741 13.524 -16.914 1.00 79.50 316 ARG A CA 1
ATOM 2428 C C . ARG A 1 316 ? -5.388 13.474 -17.638 1.00 79.50 316 ARG A C 1
ATOM 2430 O O . ARG A 1 316 ? -4.488 14.246 -17.284 1.00 79.50 316 ARG A O 1
ATOM 2437 N N . PRO A 1 317 ? -5.206 12.609 -18.657 1.00 80.25 317 PRO A N 1
ATOM 2438 C CA . PRO A 1 317 ? -3.916 12.430 -19.329 1.00 80.25 317 PRO A CA 1
ATOM 2439 C C . PRO A 1 317 ? -3.343 13.717 -19.939 1.00 80.25 317 PRO A C 1
ATOM 2441 O O . PRO A 1 317 ? -2.130 13.920 -19.930 1.00 80.25 317 PRO A O 1
ATOM 2444 N N . GLU A 1 318 ? -4.194 14.609 -20.448 1.00 85.25 318 GLU A N 1
ATOM 2445 C CA . GLU A 1 318 ? -3.790 15.885 -21.043 1.00 85.25 318 GLU A CA 1
ATOM 2446 C C . GLU A 1 318 ? -3.143 16.842 -20.034 1.00 85.25 318 GLU A C 1
ATOM 2448 O O . GLU A 1 318 ? -2.130 17.470 -20.348 1.00 85.25 318 GLU A O 1
ATOM 2453 N N . LEU A 1 319 ? -3.665 16.911 -18.807 1.00 85.81 319 LEU A N 1
ATOM 2454 C CA . LEU A 1 319 ? -3.036 17.673 -17.727 1.00 85.81 319 LEU A CA 1
ATOM 2455 C C . LEU A 1 319 ? -1.824 16.932 -17.174 1.00 85.81 319 LEU A C 1
ATOM 2457 O O . LEU A 1 319 ? -0.800 17.549 -16.884 1.00 85.81 319 LEU A O 1
ATOM 2461 N N . GLY A 1 320 ? -1.901 15.603 -17.112 1.00 87.44 320 GLY A N 1
ATOM 2462 C CA . GLY A 1 320 ? -0.795 14.744 -16.714 1.00 87.44 320 GLY A CA 1
ATOM 2463 C C . GLY A 1 320 ? 0.455 14.967 -17.548 1.00 87.44 320 GLY A C 1
ATOM 2464 O O . GLY A 1 320 ? 1.556 15.019 -17.006 1.00 87.44 320 GLY A O 1
ATOM 2465 N N . ARG A 1 321 ? 0.287 15.193 -18.855 1.00 91.44 321 ARG A N 1
ATOM 2466 C CA . ARG A 1 321 ? 1.372 15.575 -19.763 1.00 91.44 321 ARG A CA 1
ATOM 2467 C C . ARG A 1 321 ? 2.063 16.870 -19.336 1.00 91.44 321 ARG A C 1
ATOM 2469 O O . ARG A 1 321 ? 3.287 16.946 -19.416 1.00 91.44 321 ARG A O 1
ATOM 2476 N N . LEU A 1 322 ? 1.305 17.881 -18.908 1.00 90.50 322 LEU A N 1
ATOM 2477 C CA . LEU A 1 322 ? 1.860 19.162 -18.459 1.00 90.50 322 LEU A CA 1
ATOM 2478 C C . LEU A 1 322 ? 2.661 18.978 -17.169 1.00 90.50 322 LEU A C 1
ATOM 2480 O O . LEU A 1 322 ? 3.816 19.396 -17.095 1.00 90.50 322 LEU A O 1
ATOM 2484 N N . TRP A 1 323 ? 2.082 18.287 -16.185 1.00 89.94 323 TRP A N 1
ATOM 2485 C CA . TRP A 1 323 ? 2.757 18.009 -14.917 1.00 89.94 323 TRP A CA 1
ATOM 2486 C C . TRP A 1 323 ? 4.011 17.158 -15.110 1.00 89.94 323 TRP A C 1
ATOM 2488 O O . TRP A 1 323 ? 5.051 17.466 -14.530 1.00 89.94 323 TRP A O 1
ATOM 2498 N N . TYR A 1 324 ? 3.952 16.151 -15.983 1.00 91.56 324 TYR A N 1
ATOM 2499 C CA . TYR A 1 324 ? 5.105 15.342 -16.366 1.00 91.56 324 TYR A CA 1
ATOM 2500 C C . TYR A 1 324 ? 6.215 16.185 -17.011 1.00 91.56 324 TYR A C 1
ATOM 2502 O O . TYR A 1 324 ? 7.384 16.043 -16.650 1.00 91.56 324 TYR A O 1
ATOM 2510 N N . ALA A 1 325 ? 5.870 17.077 -17.946 1.00 89.31 325 ALA A N 1
ATOM 2511 C CA . ALA A 1 325 ? 6.848 17.929 -18.622 1.00 89.31 325 ALA A CA 1
ATOM 2512 C C . ALA A 1 325 ? 7.607 18.834 -17.639 1.00 89.31 325 ALA A C 1
ATOM 2514 O O . ALA A 1 325 ? 8.814 19.011 -17.771 1.00 89.31 325 ALA A O 1
ATOM 2515 N N . ILE A 1 326 ? 6.910 19.359 -16.630 1.00 85.25 326 ILE A N 1
ATOM 2516 C CA . ILE A 1 326 ? 7.488 20.267 -15.630 1.00 85.25 326 ILE A CA 1
ATOM 2517 C C . ILE A 1 326 ? 8.283 19.505 -14.560 1.00 85.25 326 ILE A C 1
ATOM 2519 O O . ILE A 1 326 ? 9.277 20.018 -14.053 1.00 85.25 326 ILE A O 1
ATOM 2523 N N . SER A 1 327 ? 7.852 18.289 -14.212 1.00 85.19 327 SER A N 1
ATOM 2524 C CA . SER A 1 327 ? 8.286 17.619 -12.974 1.00 85.19 327 SER A CA 1
ATOM 2525 C C . SER A 1 327 ? 9.144 16.375 -13.195 1.00 85.19 327 SER A C 1
ATOM 2527 O O . SER A 1 327 ? 9.846 15.945 -12.286 1.00 85.19 327 SER A O 1
ATOM 2529 N N . CYS A 1 328 ? 9.065 15.754 -14.374 1.00 87.31 328 CYS A N 1
ATOM 2530 C CA . CYS A 1 328 ? 9.630 14.425 -14.625 1.00 87.31 328 CYS A CA 1
ATOM 2531 C C . CYS A 1 328 ? 10.552 14.400 -15.850 1.00 87.31 328 CYS A C 1
ATOM 2533 O O . CYS A 1 328 ? 11.540 13.664 -15.866 1.00 87.31 328 CYS A O 1
ATOM 2535 N N . ALA A 1 329 ? 10.244 15.193 -16.881 1.00 88.44 329 ALA A N 1
ATOM 2536 C CA . ALA A 1 329 ? 10.917 15.131 -18.178 1.00 88.44 329 ALA A CA 1
ATOM 2537 C C . ALA A 1 329 ? 12.414 15.470 -18.131 1.00 88.44 329 ALA A C 1
ATOM 2539 O O . ALA A 1 329 ? 13.162 14.973 -18.970 1.00 88.44 329 ALA A O 1
ATOM 2540 N N . GLN A 1 330 ? 12.872 16.252 -17.149 1.00 84.50 330 GLN A N 1
ATOM 2541 C CA . GLN A 1 330 ? 14.294 16.570 -17.000 1.00 84.50 330 GLN A CA 1
ATOM 2542 C C . GLN A 1 330 ? 15.151 15.309 -16.799 1.00 84.50 330 GLN A C 1
ATOM 2544 O O . GLN A 1 330 ? 16.210 15.187 -17.411 1.00 84.50 330 GLN A O 1
ATOM 2549 N N . CYS A 1 331 ? 14.668 14.349 -16.003 1.00 80.31 331 CYS A N 1
ATOM 2550 C CA . CYS A 1 331 ? 15.386 13.100 -15.731 1.00 80.31 331 CYS A CA 1
ATOM 2551 C C . CYS A 1 331 ? 14.885 11.940 -16.600 1.00 80.31 331 CYS A C 1
ATOM 2553 O O . CYS A 1 331 ? 15.669 11.090 -17.010 1.00 80.31 331 CYS A O 1
ATOM 2555 N N . HIS A 1 332 ? 13.588 11.888 -16.908 1.00 86.31 332 HIS A N 1
ATOM 2556 C CA . HIS A 1 332 ? 12.974 10.771 -17.636 1.00 86.31 332 HIS A CA 1
ATOM 2557 C C . HIS A 1 332 ? 12.789 11.034 -19.138 1.00 86.31 332 HIS A C 1
ATOM 2559 O O . HIS A 1 332 ? 12.353 10.147 -19.874 1.00 86.31 332 HIS A O 1
ATOM 2565 N N . GLY A 1 333 ? 13.142 12.229 -19.611 1.00 83.00 333 GLY A N 1
ATOM 2566 C CA . GLY A 1 333 ? 12.993 12.654 -20.997 1.00 83.00 333 GLY A CA 1
ATOM 2567 C C . GLY A 1 333 ? 11.573 13.106 -21.352 1.00 83.00 333 GLY A C 1
ATOM 2568 O O . GLY A 1 333 ? 10.593 12.614 -20.789 1.00 83.00 333 GLY A O 1
ATOM 2569 N N . GLU A 1 334 ? 11.449 14.015 -22.325 1.00 85.38 334 GLU A N 1
ATOM 2570 C CA . GLU A 1 334 ? 10.163 14.599 -22.764 1.00 85.38 334 GLU A CA 1
ATOM 2571 C C . GLU A 1 334 ? 9.116 13.563 -23.200 1.00 85.38 334 GLU A C 1
ATOM 2573 O O . GLU A 1 334 ? 7.917 13.770 -23.013 1.00 85.38 334 GLU A O 1
ATOM 2578 N N . HIS A 1 335 ? 9.561 12.421 -23.727 1.00 84.19 335 HIS A N 1
ATOM 2579 C CA . HIS A 1 335 ? 8.701 11.315 -24.145 1.00 84.19 335 HIS A CA 1
ATOM 2580 C C . HIS A 1 335 ? 8.914 10.054 -23.300 1.00 84.19 335 HIS A C 1
ATOM 2582 O O . HIS A 1 335 ? 8.637 8.949 -23.760 1.00 84.19 335 HIS A O 1
ATOM 2588 N N . GLY A 1 336 ? 9.451 10.187 -22.083 1.00 82.94 336 GLY A N 1
ATOM 2589 C CA . GLY A 1 336 ? 9.654 9.054 -21.177 1.00 82.94 336 GLY A CA 1
ATOM 2590 C C . GLY A 1 336 ? 10.740 8.075 -21.614 1.00 82.94 336 GLY A C 1
ATOM 2591 O O . GLY A 1 336 ? 10.793 6.963 -21.092 1.00 82.94 336 GLY A O 1
ATOM 2592 N N . GLN A 1 337 ? 11.604 8.449 -22.560 1.00 80.25 337 GLN A N 1
ATOM 2593 C CA . GLN A 1 337 ? 12.663 7.579 -23.079 1.00 80.25 337 GLN A CA 1
ATOM 2594 C C . GLN A 1 337 ? 13.841 7.343 -22.123 1.00 80.25 337 GLN A C 1
ATOM 2596 O O . GLN A 1 337 ? 14.711 6.530 -22.423 1.00 80.25 337 GLN A O 1
ATOM 2601 N N . GLY A 1 338 ? 13.865 8.036 -20.985 1.00 71.94 338 GLY A N 1
ATOM 2602 C CA . GLY A 1 338 ? 14.974 8.038 -20.038 1.00 71.94 338 GLY A CA 1
ATOM 2603 C C . GLY A 1 338 ? 16.062 9.049 -20.409 1.00 71.94 338 GLY A C 1
ATOM 2604 O O . GLY A 1 338 ? 16.291 9.346 -21.584 1.00 71.94 338 GLY A O 1
ATOM 2605 N N . ALA A 1 339 ? 16.714 9.594 -19.386 1.00 73.19 339 ALA A N 1
ATOM 2606 C CA . ALA A 1 339 ? 17.913 10.423 -19.490 1.00 73.19 339 ALA A CA 1
ATOM 2607 C C . ALA A 1 339 ? 18.852 10.081 -18.319 1.00 73.19 339 ALA A C 1
ATOM 2609 O O . ALA A 1 339 ? 19.470 9.019 -18.356 1.00 73.19 339 ALA A O 1
ATOM 2610 N N . SER A 1 340 ? 18.933 10.914 -17.273 1.00 72.06 340 SER A N 1
ATOM 2611 C CA . SER A 1 340 ? 19.580 10.515 -16.008 1.00 72.06 340 SER A CA 1
ATOM 2612 C C . SER A 1 340 ? 18.724 9.518 -15.214 1.00 72.06 340 SER A C 1
ATOM 2614 O O . SER A 1 340 ? 19.247 8.653 -14.518 1.00 72.06 340 SER A O 1
ATOM 2616 N N . GLY A 1 341 ? 17.398 9.593 -15.365 1.00 65.81 341 GLY A N 1
ATOM 2617 C CA . GLY A 1 341 ? 16.427 8.647 -14.828 1.00 65.81 341 GLY A CA 1
ATOM 2618 C C . GLY A 1 341 ? 16.033 7.554 -15.834 1.00 65.81 341 GLY A C 1
ATOM 2619 O O . GLY A 1 341 ? 16.195 7.721 -17.048 1.00 65.81 341 GLY A O 1
ATOM 2620 N N . PRO A 1 342 ? 15.470 6.427 -15.358 1.00 76.50 342 PRO A N 1
ATOM 2621 C CA . PRO A 1 342 ? 15.086 5.302 -16.209 1.00 76.50 342 PRO A CA 1
ATOM 2622 C C . PRO A 1 342 ? 13.971 5.657 -17.202 1.00 76.50 342 PRO A C 1
ATOM 2624 O O . PRO A 1 342 ? 13.137 6.523 -16.939 1.00 76.50 342 PRO A O 1
ATOM 2627 N N . ALA A 1 343 ? 13.910 4.924 -18.317 1.00 79.88 343 ALA A N 1
ATOM 2628 C CA . ALA A 1 343 ? 12.828 5.039 -19.290 1.00 79.88 343 ALA A CA 1
ATOM 2629 C C . ALA A 1 343 ? 11.476 4.627 -18.679 1.00 79.88 343 ALA A C 1
ATOM 2631 O O . ALA A 1 343 ? 11.297 3.483 -18.253 1.00 79.88 343 ALA A O 1
ATOM 2632 N N . LEU A 1 344 ? 10.523 5.561 -18.661 1.00 85.00 344 LEU A N 1
ATOM 2633 C CA . LEU A 1 344 ? 9.168 5.366 -18.141 1.00 85.00 344 LEU A CA 1
ATOM 2634 C C . LEU A 1 344 ? 8.167 4.979 -19.234 1.00 85.00 344 LEU A C 1
ATOM 2636 O O . LEU A 1 344 ? 7.219 4.252 -18.949 1.00 85.00 344 LEU A O 1
ATOM 2640 N N . ALA A 1 345 ? 8.407 5.371 -20.489 1.00 83.38 345 ALA A N 1
ATOM 2641 C CA . ALA A 1 345 ? 7.592 5.004 -21.654 1.00 83.38 345 ALA A CA 1
ATOM 2642 C C . ALA A 1 345 ? 7.848 3.565 -22.132 1.00 83.38 345 ALA A C 1
ATOM 2644 O O . ALA A 1 345 ? 7.815 3.270 -23.324 1.00 83.38 345 ALA A O 1
ATOM 2645 N N . ASN A 1 346 ? 8.150 2.661 -21.201 1.00 76.69 346 ASN A N 1
ATOM 2646 C CA . ASN A 1 346 ? 8.406 1.258 -21.467 1.00 76.69 346 ASN A CA 1
ATOM 2647 C C . ASN A 1 346 ? 7.109 0.460 -21.253 1.00 76.69 346 ASN A C 1
ATOM 2649 O O . ASN A 1 346 ? 6.724 0.241 -20.100 1.00 76.69 346 ASN A O 1
ATOM 2653 N N . PRO A 1 347 ? 6.463 -0.047 -22.322 1.00 67.62 347 PRO A N 1
ATOM 2654 C CA . PRO A 1 347 ? 5.213 -0.793 -22.200 1.00 67.62 347 PRO A CA 1
ATOM 2655 C C . PRO A 1 347 ? 5.336 -2.036 -21.317 1.00 67.62 347 PRO A C 1
ATOM 2657 O O . PRO A 1 347 ? 4.378 -2.426 -20.666 1.00 67.62 347 PRO A O 1
ATOM 2660 N N . GLY A 1 348 ? 6.512 -2.673 -21.278 1.00 61.41 348 GLY A N 1
ATOM 2661 C CA . GLY A 1 348 ? 6.773 -3.819 -20.407 1.00 61.41 348 GLY A CA 1
ATOM 2662 C C . GLY A 1 348 ? 6.759 -3.436 -18.932 1.00 61.41 348 GLY A C 1
ATOM 2663 O O . GLY A 1 348 ? 6.091 -4.091 -18.146 1.00 61.41 348 GLY A O 1
ATOM 2664 N N . PHE A 1 349 ? 7.433 -2.346 -18.565 1.00 72.94 349 PHE A N 1
ATOM 2665 C CA . PHE A 1 349 ? 7.390 -1.813 -17.202 1.00 72.94 349 PHE A CA 1
ATOM 2666 C C . PHE A 1 349 ? 5.977 -1.371 -16.813 1.00 72.94 349 PHE A C 1
ATOM 2668 O O . PHE A 1 349 ? 5.472 -1.785 -15.770 1.00 72.94 349 PHE A O 1
ATOM 2675 N N . LEU A 1 350 ? 5.322 -0.581 -17.667 1.00 71.38 350 LEU A N 1
ATOM 2676 C CA . LEU A 1 350 ? 3.971 -0.088 -17.413 1.00 71.38 350 LEU A CA 1
ATOM 2677 C C . LEU A 1 350 ? 2.971 -1.241 -17.308 1.00 71.38 350 LEU A C 1
ATOM 2679 O O . LEU A 1 350 ? 2.055 -1.162 -16.498 1.00 71.38 350 LEU A O 1
ATOM 2683 N N . ARG A 1 351 ? 3.188 -2.355 -18.019 1.00 64.06 351 ARG A N 1
ATOM 2684 C CA . ARG A 1 351 ? 2.348 -3.549 -17.889 1.00 64.06 351 ARG A CA 1
ATOM 2685 C C . ARG A 1 351 ? 2.438 -4.261 -16.535 1.00 64.06 351 ARG A C 1
ATOM 2687 O O . ARG A 1 351 ? 1.527 -5.016 -16.210 1.00 64.06 351 ARG A O 1
ATOM 2694 N N . VAL A 1 352 ? 3.499 -4.043 -15.773 1.00 56.59 352 VAL A N 1
ATOM 2695 C CA . VAL A 1 352 ? 3.771 -4.766 -14.520 1.00 56.59 352 VAL A CA 1
ATOM 2696 C C . VAL A 1 352 ? 3.638 -3.836 -13.308 1.00 56.59 352 VAL A C 1
ATOM 2698 O O . VAL A 1 352 ? 3.253 -4.254 -12.221 1.00 56.59 352 VAL A O 1
ATOM 2701 N N . ALA A 1 353 ? 3.919 -2.545 -13.468 1.00 66.56 353 ALA A N 1
ATOM 2702 C CA . ALA A 1 353 ? 3.694 -1.553 -12.423 1.00 66.56 353 ALA A CA 1
ATOM 2703 C C . ALA A 1 353 ? 2.190 -1.326 -12.208 1.00 66.56 353 ALA A C 1
ATOM 2705 O O . ALA A 1 353 ? 1.488 -0.996 -13.165 1.00 66.56 353 ALA A O 1
ATOM 2706 N N . SER A 1 354 ? 1.702 -1.433 -10.968 1.00 66.75 354 SER A N 1
ATOM 2707 C CA . SER A 1 354 ? 0.338 -1.014 -10.611 1.00 66.75 354 SER A CA 1
ATOM 2708 C C . SER A 1 354 ? 0.224 0.510 -10.527 1.00 66.75 354 SER A C 1
ATOM 2710 O O . SER A 1 354 ? 1.230 1.211 -10.408 1.00 66.75 354 SER A O 1
ATOM 2712 N N . ASP A 1 355 ? -0.998 1.040 -10.603 1.00 66.94 355 ASP A N 1
ATOM 2713 C CA . ASP A 1 355 ? -1.241 2.483 -10.439 1.00 66.94 355 ASP A CA 1
ATOM 2714 C C . ASP A 1 355 ? -0.762 2.962 -9.064 1.00 66.94 355 ASP A C 1
ATOM 2716 O O . ASP A 1 355 ? -0.024 3.941 -8.966 1.00 66.94 355 ASP A O 1
ATOM 2720 N N . GLY A 1 356 ? -1.062 2.187 -8.017 1.00 62.81 356 GLY A N 1
ATOM 2721 C CA . GLY A 1 356 ? -0.577 2.442 -6.663 1.00 62.81 356 GLY A CA 1
ATOM 2722 C C . GLY A 1 356 ? 0.950 2.443 -6.552 1.00 62.81 356 GLY A C 1
ATOM 2723 O O . GLY A 1 356 ? 1.501 3.314 -5.886 1.00 62.81 356 GLY A O 1
ATOM 2724 N N . PHE A 1 357 ? 1.646 1.539 -7.253 1.00 69.50 357 PHE A N 1
ATOM 2725 C CA . PHE A 1 357 ? 3.112 1.540 -7.302 1.00 69.50 357 PHE A CA 1
ATOM 2726 C C . PHE A 1 357 ? 3.657 2.844 -7.904 1.00 69.50 357 PHE A C 1
ATOM 2728 O O . PHE A 1 357 ? 4.591 3.431 -7.355 1.00 69.50 357 PHE A O 1
ATOM 2735 N N . LEU A 1 358 ? 3.077 3.322 -9.012 1.00 79.06 358 LEU A N 1
ATOM 2736 C CA . LEU A 1 358 ? 3.496 4.575 -9.651 1.00 79.06 358 LEU A CA 1
ATOM 2737 C C . LEU A 1 358 ? 3.219 5.788 -8.752 1.00 79.06 358 LEU A C 1
ATOM 2739 O O . LEU A 1 358 ? 4.106 6.623 -8.574 1.00 79.06 358 LEU A O 1
ATOM 2743 N N . MET A 1 359 ? 2.028 5.858 -8.147 1.00 75.19 359 MET A N 1
ATOM 2744 C CA . MET A 1 359 ? 1.657 6.927 -7.211 1.00 75.19 359 MET A CA 1
ATOM 2745 C C . MET A 1 359 ? 2.591 6.968 -6.006 1.00 75.19 359 MET A C 1
ATOM 2747 O O . MET A 1 359 ? 3.136 8.022 -5.692 1.00 75.19 359 MET A O 1
ATOM 2751 N N . ALA A 1 360 ? 2.810 5.825 -5.354 1.00 69.94 360 ALA A N 1
ATOM 2752 C CA . ALA A 1 360 ? 3.649 5.752 -4.168 1.00 69.94 360 ALA A CA 1
ATOM 2753 C C . ALA A 1 360 ? 5.114 6.066 -4.491 1.00 69.94 360 ALA A C 1
ATOM 2755 O O . ALA A 1 360 ? 5.751 6.796 -3.743 1.00 69.94 360 ALA A O 1
ATOM 2756 N N . THR A 1 361 ? 5.628 5.624 -5.645 1.00 78.75 361 THR A N 1
ATOM 2757 C CA . THR A 1 361 ? 6.982 5.992 -6.098 1.00 78.75 361 THR A CA 1
ATOM 2758 C C . THR A 1 361 ? 7.135 7.510 -6.265 1.00 78.75 361 THR A C 1
ATOM 2760 O O . THR A 1 361 ? 8.177 8.063 -5.933 1.00 78.75 361 THR A O 1
ATOM 2763 N N . MET A 1 362 ? 6.108 8.205 -6.763 1.00 85.56 362 MET A N 1
ATOM 2764 C CA . MET A 1 362 ? 6.121 9.669 -6.875 1.00 85.56 362 MET A CA 1
ATOM 2765 C C . MET A 1 362 ? 5.964 10.355 -5.511 1.00 85.56 362 MET A C 1
ATOM 2767 O O . MET A 1 362 ? 6.675 11.314 -5.212 1.00 85.56 362 MET A O 1
ATOM 2771 N N . ALA A 1 363 ? 5.051 9.863 -4.674 1.00 77.06 363 ALA A N 1
ATOM 2772 C CA . ALA A 1 363 ? 4.760 10.449 -3.369 1.00 77.06 363 ALA A CA 1
ATOM 2773 C C . ALA A 1 363 ? 5.904 10.267 -2.360 1.00 77.06 363 ALA A C 1
ATOM 2775 O O . ALA A 1 363 ? 6.113 11.148 -1.535 1.00 77.06 363 ALA A O 1
ATOM 2776 N N . LEU A 1 364 ? 6.631 9.149 -2.432 1.00 74.69 364 LEU A N 1
ATOM 2777 C CA . LEU A 1 364 ? 7.694 8.780 -1.491 1.00 74.69 364 LEU A CA 1
ATOM 2778 C C . LEU A 1 364 ? 9.102 8.996 -2.059 1.00 74.69 364 LEU A C 1
ATOM 2780 O O . LEU A 1 364 ? 10.070 8.983 -1.307 1.00 74.69 364 LEU A O 1
ATOM 2784 N N . GLY A 1 365 ? 9.238 9.182 -3.374 1.00 77.12 365 GLY A N 1
ATOM 2785 C CA . GLY A 1 365 ? 10.540 9.146 -4.031 1.00 77.12 365 GLY A CA 1
ATOM 2786 C C . GLY A 1 365 ? 11.183 7.754 -3.972 1.00 77.12 365 GLY A C 1
ATOM 2787 O O . GLY A 1 365 ? 10.526 6.739 -3.726 1.00 77.12 365 GLY A O 1
ATOM 2788 N N . ARG A 1 366 ? 12.488 7.692 -4.249 1.00 73.94 366 ARG A N 1
ATOM 2789 C CA . ARG A 1 366 ? 13.295 6.470 -4.148 1.00 73.94 366 ARG A CA 1
ATOM 2790 C C . ARG A 1 366 ? 14.644 6.766 -3.513 1.00 73.94 366 ARG A C 1
ATOM 2792 O O . ARG A 1 366 ? 15.482 7.449 -4.107 1.00 73.94 366 ARG A O 1
ATOM 2799 N N . ASP A 1 367 ? 14.867 6.166 -2.351 1.00 67.12 367 ASP A N 1
ATOM 2800 C CA . ASP A 1 367 ? 16.100 6.339 -1.588 1.00 67.12 367 ASP A CA 1
ATOM 2801 C C . ASP A 1 367 ? 17.327 5.882 -2.380 1.00 67.12 367 ASP A C 1
ATOM 2803 O O . ASP A 1 367 ? 17.293 4.882 -3.103 1.00 67.12 367 ASP A O 1
ATOM 2807 N N . GLY A 1 368 ? 18.428 6.619 -2.234 1.00 65.12 368 GLY A N 1
ATOM 2808 C CA . GLY A 1 368 ? 19.676 6.328 -2.941 1.00 65.12 368 GLY A CA 1
ATOM 2809 C C . GLY A 1 368 ? 19.631 6.625 -4.444 1.00 65.12 368 GLY A C 1
ATOM 2810 O O . GLY A 1 368 ? 20.505 6.167 -5.174 1.00 65.12 368 GLY A O 1
ATOM 2811 N N . THR A 1 369 ? 18.632 7.378 -4.918 1.00 69.56 369 THR A N 1
ATOM 2812 C CA . THR A 1 369 ? 18.539 7.841 -6.311 1.00 69.56 369 THR A CA 1
ATOM 2813 C C . THR A 1 369 ? 18.235 9.340 -6.379 1.00 69.56 369 THR A C 1
ATOM 2815 O O . THR A 1 369 ? 17.869 9.953 -5.378 1.00 69.56 369 THR A O 1
ATOM 2818 N N . GLU A 1 370 ? 18.336 9.937 -7.570 1.00 72.44 370 GLU A N 1
ATOM 2819 C CA . GLU A 1 370 ? 17.923 11.332 -7.803 1.00 72.44 370 GLU A CA 1
ATOM 2820 C C . GLU A 1 370 ? 16.396 11.545 -7.690 1.00 72.44 370 GLU A C 1
ATOM 2822 O O . GLU A 1 370 ? 15.942 12.688 -7.634 1.00 72.44 370 GLU A O 1
ATOM 2827 N N . MET A 1 371 ? 15.589 10.472 -7.644 1.00 79.62 371 MET A N 1
ATOM 2828 C CA . MET A 1 371 ? 14.126 10.550 -7.580 1.00 79.62 371 MET A CA 1
ATOM 2829 C C . MET A 1 371 ? 13.653 10.961 -6.179 1.00 79.62 371 MET A C 1
ATOM 2831 O O . MET A 1 371 ? 13.411 10.118 -5.315 1.00 79.62 371 MET A O 1
ATOM 2835 N N . ARG A 1 372 ? 13.486 12.265 -5.965 1.00 78.94 372 ARG A N 1
ATOM 2836 C CA . ARG A 1 372 ? 12.916 12.828 -4.731 1.00 78.94 372 ARG A CA 1
ATOM 2837 C C . ARG A 1 372 ? 11.376 12.786 -4.737 1.00 78.94 372 ARG A C 1
ATOM 2839 O O . ARG A 1 372 ? 10.785 12.724 -5.817 1.00 78.94 372 ARG A O 1
ATOM 2846 N N . PRO A 1 373 ? 10.717 12.845 -3.563 1.00 78.69 373 PRO A N 1
ATOM 2847 C CA . PRO A 1 373 ? 9.267 13.017 -3.476 1.00 78.69 373 PRO A CA 1
ATOM 2848 C C . PRO A 1 373 ? 8.782 14.243 -4.268 1.00 78.69 373 PRO A C 1
ATOM 2850 O O . PRO A 1 373 ? 9.428 15.292 -4.261 1.00 78.69 373 PRO A O 1
ATOM 2853 N N . VAL A 1 374 ? 7.630 14.133 -4.937 1.00 78.88 374 VAL A N 1
ATOM 2854 C CA . VAL A 1 374 ? 6.990 15.262 -5.658 1.00 78.88 374 VAL A CA 1
ATOM 2855 C C . VAL A 1 374 ? 5.762 15.819 -4.933 1.00 78.88 374 VAL A C 1
ATOM 2857 O O . VAL A 1 374 ? 5.072 16.701 -5.447 1.00 78.88 374 VAL A O 1
ATOM 2860 N N . LYS A 1 375 ? 5.456 15.284 -3.747 1.00 68.69 375 LYS A N 1
ATOM 2861 C CA . LYS A 1 375 ? 4.335 15.698 -2.907 1.00 68.69 375 LYS A CA 1
ATOM 2862 C C . LYS A 1 375 ? 4.867 16.253 -1.592 1.00 68.69 375 LYS A C 1
ATOM 2864 O O . LYS A 1 375 ? 5.756 15.651 -1.015 1.00 68.69 375 LYS A O 1
ATOM 2869 N N . LYS A 1 376 ? 4.284 17.359 -1.114 1.00 60.84 376 LYS A N 1
ATOM 2870 C CA . LYS A 1 376 ? 4.738 18.179 0.028 1.00 60.84 376 LYS A CA 1
ATOM 2871 C C . LYS A 1 376 ? 5.470 17.392 1.139 1.00 60.84 376 LYS A C 1
ATOM 2873 O O . LYS A 1 376 ? 4.837 16.878 2.059 1.00 60.84 376 LYS A O 1
ATOM 2878 N N . SER A 1 377 ? 6.800 17.398 1.078 1.00 58.88 377 SER A N 1
ATOM 2879 C CA . SER A 1 377 ? 7.737 16.941 2.112 1.00 58.88 377 SER A CA 1
ATOM 2880 C C . SER A 1 377 ? 8.923 17.921 2.212 1.00 58.88 377 SER A C 1
ATOM 2882 O O . SER A 1 377 ? 9.117 18.718 1.287 1.00 58.88 377 SER A O 1
ATOM 2884 N N . PRO A 1 378 ? 9.725 17.895 3.293 1.00 54.09 378 PRO A N 1
ATOM 2885 C CA . PRO A 1 378 ? 10.933 18.723 3.411 1.00 54.09 378 PRO A CA 1
ATOM 2886 C C . PRO A 1 378 ? 11.948 18.527 2.268 1.00 54.09 378 PRO A C 1
ATOM 2888 O O . PRO A 1 378 ? 12.698 19.442 1.943 1.00 54.09 378 PRO A O 1
ATOM 2891 N N . GLU A 1 379 ? 11.955 17.354 1.636 1.00 54.16 379 GLU A N 1
ATOM 2892 C CA . GLU A 1 379 ? 12.879 16.954 0.567 1.00 54.16 379 GLU A CA 1
ATOM 2893 C C . GLU A 1 379 ? 12.307 17.156 -0.847 1.00 54.16 379 GLU A C 1
ATOM 2895 O O . GLU A 1 379 ? 12.988 16.864 -1.836 1.00 54.16 379 GLU A O 1
ATOM 2900 N N . SER A 1 380 ? 11.060 17.626 -0.957 1.00 61.69 380 SER A N 1
ATOM 2901 C CA . SER A 1 380 ? 10.341 17.700 -2.228 1.00 61.69 380 SER A CA 1
ATOM 2902 C C . SER A 1 380 ? 10.845 18.808 -3.147 1.00 61.69 380 SER A C 1
ATOM 2904 O O . SER A 1 380 ? 10.997 19.957 -2.736 1.00 61.69 380 SER A O 1
ATOM 2906 N N . ILE A 1 381 ? 11.027 18.478 -4.428 1.00 59.03 381 ILE A N 1
ATOM 2907 C CA . ILE A 1 381 ? 11.415 19.445 -5.473 1.00 59.03 381 ILE A CA 1
ATOM 2908 C C . ILE A 1 381 ? 10.226 20.278 -5.977 1.00 59.03 381 ILE A C 1
ATOM 2910 O O . ILE A 1 381 ? 10.402 21.389 -6.468 1.00 59.03 381 ILE A O 1
ATOM 2914 N N . LEU A 1 382 ? 9.012 19.735 -5.849 1.00 66.56 382 LEU A N 1
ATOM 2915 C CA . LEU A 1 382 ? 7.736 20.317 -6.266 1.00 66.56 382 LEU A CA 1
ATOM 2916 C C . LEU A 1 382 ? 6.654 19.886 -5.266 1.00 66.56 382 LEU A C 1
ATOM 2918 O O . LEU A 1 382 ? 6.783 18.850 -4.623 1.00 66.56 382 LEU A O 1
ATOM 2922 N N . SER A 1 383 ? 5.589 20.676 -5.119 1.00 75.88 383 SER A N 1
ATOM 2923 C CA . SER A 1 383 ? 4.468 20.361 -4.221 1.00 75.88 383 SER A CA 1
ATOM 2924 C C . SER A 1 383 ? 3.206 20.073 -5.032 1.00 75.88 383 SER A C 1
ATOM 2926 O O . SER A 1 383 ? 2.302 20.909 -5.082 1.00 75.88 383 SER A O 1
ATOM 2928 N N . LEU A 1 384 ? 3.150 18.900 -5.667 1.00 84.19 384 LEU A N 1
ATOM 2929 C CA . LEU A 1 384 ? 1.987 18.475 -6.447 1.00 84.19 384 LEU A CA 1
ATOM 2930 C C . LEU A 1 384 ? 0.807 18.066 -5.545 1.00 84.19 384 LEU A C 1
ATOM 2932 O O . LEU A 1 384 ? 0.994 17.516 -4.456 1.00 84.19 384 LEU A O 1
ATOM 2936 N N . SER A 1 385 ? -0.420 18.324 -6.001 1.00 83.25 385 SER A N 1
ATOM 2937 C CA . SER A 1 385 ? -1.655 17.805 -5.406 1.00 83.25 385 SER A CA 1
ATOM 2938 C C . SER A 1 385 ? -1.920 16.359 -5.843 1.00 83.25 385 SER A C 1
ATOM 2940 O O . SER A 1 385 ? -1.330 15.859 -6.801 1.00 83.25 385 SER A O 1
ATOM 2942 N N . SER A 1 386 ? -2.831 15.672 -5.155 1.00 74.81 386 SER A N 1
ATOM 2943 C CA . SER A 1 386 ? -3.218 14.292 -5.489 1.00 74.81 386 SER A CA 1
ATOM 2944 C C . SER A 1 386 ? -3.807 14.159 -6.884 1.00 74.81 386 SER A C 1
ATOM 2946 O O . SER A 1 386 ? -3.450 13.229 -7.600 1.00 74.81 386 SER A O 1
ATOM 2948 N N . ASP A 1 387 ? -4.637 15.117 -7.301 1.00 75.56 387 ASP A N 1
ATOM 2949 C CA . ASP A 1 387 ? -5.191 15.151 -8.655 1.00 75.56 387 ASP A CA 1
ATOM 2950 C C . ASP A 1 387 ? -4.082 15.279 -9.697 1.00 75.56 387 ASP A C 1
ATOM 2952 O O . ASP A 1 387 ? -4.101 14.581 -10.702 1.00 75.56 387 ASP A O 1
ATOM 2956 N N . GLN A 1 388 ? -3.058 16.093 -9.428 1.00 86.56 388 GLN A N 1
ATOM 2957 C CA . GLN A 1 388 ? -1.915 16.245 -10.331 1.00 86.56 388 GLN A CA 1
ATOM 2958 C C . GLN A 1 388 ? -1.082 14.957 -10.415 1.00 86.56 388 GLN A C 1
ATOM 2960 O O . GLN A 1 388 ? -0.629 14.590 -11.497 1.00 86.56 388 GLN A O 1
ATOM 2965 N N . VAL A 1 389 ? -0.910 14.232 -9.303 1.00 82.06 389 VAL A N 1
ATOM 2966 C CA . VAL A 1 389 ? -0.253 12.911 -9.296 1.00 82.06 389 VAL A CA 1
ATOM 2967 C C . VAL A 1 389 ? -1.084 11.883 -10.074 1.00 82.06 389 VAL A C 1
ATOM 2969 O O . VAL A 1 389 ? -0.532 11.153 -10.897 1.00 82.06 389 VAL A O 1
ATOM 2972 N N . ASN A 1 390 ? -2.404 11.854 -9.873 1.00 74.12 390 ASN A N 1
ATOM 2973 C CA . ASN A 1 390 ? -3.322 10.989 -10.619 1.00 74.12 390 ASN A CA 1
ATOM 2974 C C . ASN A 1 390 ? -3.317 11.312 -12.120 1.00 74.12 390 ASN A C 1
ATOM 2976 O O . ASN A 1 390 ? -3.286 10.395 -12.941 1.00 74.12 390 ASN A O 1
ATOM 2980 N N . ASP A 1 391 ? -3.286 12.597 -12.482 1.00 82.44 391 ASP A N 1
ATOM 2981 C CA . ASP A 1 391 ? -3.150 13.076 -13.857 1.00 82.44 391 ASP A CA 1
ATOM 2982 C C . ASP A 1 391 ? -1.838 12.550 -14.475 1.00 82.44 391 ASP A C 1
ATOM 2984 O O . ASP A 1 391 ? -1.858 11.998 -15.577 1.00 82.44 391 ASP A O 1
ATOM 2988 N N . ILE A 1 392 ? -0.701 12.624 -13.762 1.00 89.75 392 ILE A N 1
ATOM 2989 C CA . ILE A 1 392 ? 0.580 12.055 -14.232 1.00 89.75 392 ILE A CA 1
ATOM 2990 C C . ILE A 1 392 ? 0.466 10.543 -14.446 1.00 89.75 392 ILE A C 1
ATOM 2992 O O . ILE A 1 392 ? 0.878 10.058 -15.500 1.00 89.75 392 ILE A O 1
ATOM 2996 N N . VAL A 1 393 ? -0.098 9.785 -13.494 1.00 83.94 393 VAL A N 1
ATOM 2997 C CA . VAL A 1 393 ? -0.311 8.335 -13.674 1.00 83.94 393 VAL A CA 1
ATOM 2998 C C . VAL A 1 393 ? -1.156 8.073 -14.920 1.00 83.94 393 VAL A C 1
ATOM 3000 O O . VAL A 1 393 ? -0.805 7.204 -15.717 1.00 83.94 393 VAL A O 1
ATOM 3003 N N . ALA A 1 394 ? -2.206 8.865 -15.148 1.00 78.31 394 ALA A N 1
ATOM 3004 C CA . ALA A 1 394 ? -3.035 8.769 -16.345 1.00 78.31 394 ALA A CA 1
ATOM 3005 C C . ALA A 1 394 ? -2.258 8.982 -17.638 1.00 78.31 394 ALA A C 1
ATOM 3007 O O . ALA A 1 394 ? -2.405 8.212 -18.591 1.00 78.31 394 ALA A O 1
ATOM 3008 N N . TYR A 1 395 ? -1.374 9.973 -17.650 1.00 89.38 395 TYR A N 1
ATOM 3009 C CA . TYR A 1 395 ? -0.499 10.217 -18.783 1.00 89.38 395 TYR A CA 1
ATOM 3010 C C . TYR A 1 395 ? 0.505 9.079 -19.004 1.00 89.38 395 TYR A C 1
ATOM 3012 O O . TYR A 1 395 ? 0.615 8.589 -20.126 1.00 89.38 395 TYR A O 1
ATOM 3020 N N . LEU A 1 396 ? 1.173 8.583 -17.955 1.00 87.88 396 LEU A N 1
ATOM 3021 C CA . LEU A 1 396 ? 2.098 7.446 -18.063 1.00 87.88 396 LEU A CA 1
ATOM 3022 C C . LEU A 1 396 ? 1.399 6.196 -18.617 1.00 87.88 396 LEU A C 1
ATOM 3024 O O . LEU A 1 396 ? 1.983 5.463 -19.413 1.00 87.88 396 LEU A O 1
ATOM 3028 N N . ARG A 1 397 ? 0.133 5.963 -18.250 1.00 81.50 397 ARG A N 1
ATOM 3029 C CA . ARG A 1 397 ? -0.663 4.837 -18.763 1.00 81.50 397 ARG A CA 1
ATOM 3030 C C . ARG A 1 397 ? -1.013 4.939 -20.237 1.00 81.50 397 ARG A C 1
ATOM 3032 O O . ARG A 1 397 ? -1.141 3.897 -20.876 1.00 81.50 397 ARG A O 1
ATOM 3039 N N . SER A 1 398 ? -1.084 6.142 -20.806 1.00 81.12 398 SER A N 1
ATOM 3040 C CA . SER A 1 398 ? -1.259 6.290 -22.258 1.00 81.12 398 SER A CA 1
ATOM 3041 C C . SER A 1 398 ? -0.139 5.589 -23.048 1.00 81.12 398 SER A C 1
ATOM 3043 O O . SER A 1 398 ? -0.383 5.020 -24.111 1.00 81.12 398 SER A O 1
ATOM 3045 N N . TRP A 1 399 ? 1.067 5.513 -22.475 1.00 83.88 399 TRP A N 1
ATOM 3046 C CA . TRP A 1 399 ? 2.236 4.897 -23.104 1.00 83.88 399 TRP A CA 1
ATOM 3047 C C . TRP A 1 399 ? 2.276 3.370 -23.001 1.00 83.88 399 TRP A C 1
ATOM 3049 O O . TRP A 1 399 ? 3.120 2.737 -23.635 1.00 83.88 399 TRP A O 1
ATOM 3059 N N . GLU A 1 400 ? 1.394 2.754 -22.208 1.00 73.88 400 GLU A N 1
ATOM 3060 C CA . GLU A 1 400 ? 1.327 1.293 -22.098 1.00 73.88 400 GLU A CA 1
ATOM 3061 C C . GLU A 1 400 ? 0.894 0.650 -23.421 1.00 73.88 400 GLU A C 1
ATOM 3063 O O . GLU A 1 400 ? 1.421 -0.399 -23.801 1.00 73.88 400 GLU A O 1
ATOM 3068 N N . TYR A 1 401 ? -0.042 1.299 -24.118 1.00 66.12 401 TYR A N 1
ATOM 3069 C CA . TYR A 1 401 ? -0.631 0.810 -25.364 1.00 66.12 401 TYR A CA 1
ATOM 3070 C C . TYR A 1 401 ? -0.174 1.610 -26.590 1.00 66.12 401 TYR A C 1
ATOM 3072 O O . TYR A 1 401 ? -0.066 1.029 -27.669 1.00 66.12 401 TYR A O 1
ATOM 3080 N N . ASP A 1 402 ? 0.149 2.899 -26.433 1.00 71.31 402 ASP A N 1
ATOM 3081 C CA . ASP A 1 402 ? 0.676 3.751 -27.508 1.00 71.31 402 ASP A CA 1
ATOM 3082 C C . ASP A 1 402 ? 1.892 4.560 -27.019 1.00 71.31 402 ASP A C 1
ATOM 3084 O O . ASP A 1 402 ? 1.787 5.753 -26.718 1.00 71.31 402 ASP A O 1
ATOM 3088 N N . PRO A 1 403 ? 3.067 3.921 -26.859 1.00 72.81 403 PRO A N 1
ATOM 3089 C CA . PRO A 1 403 ? 4.265 4.621 -26.421 1.00 72.81 403 PRO A CA 1
ATOM 3090 C C . PRO A 1 403 ? 4.672 5.686 -27.457 1.00 72.81 403 PRO A C 1
ATOM 3092 O O . PRO A 1 403 ? 4.724 5.394 -28.655 1.00 72.81 403 PRO A O 1
ATOM 3095 N N . PRO A 1 404 ? 5.048 6.904 -27.023 1.00 65.00 404 PRO A N 1
ATOM 3096 C CA . PRO A 1 404 ? 5.389 8.021 -27.907 1.00 65.00 404 PRO A CA 1
ATOM 3097 C C . PRO A 1 404 ? 6.623 7.737 -28.773 1.00 65.00 404 PRO A C 1
ATOM 3099 O O . PRO A 1 404 ? 6.823 8.380 -29.801 1.00 65.00 404 PRO A O 1
ATOM 3102 N N . GLN A 1 405 ? 7.425 6.735 -28.407 1.00 59.88 405 GLN A N 1
ATOM 3103 C CA . GLN A 1 405 ? 8.419 6.139 -29.291 1.00 59.88 405 GLN A CA 1
ATOM 3104 C C . GLN A 1 405 ? 7.860 4.864 -29.936 1.00 59.88 405 GLN A C 1
ATOM 3106 O O . GLN A 1 405 ? 8.045 3.754 -29.431 1.00 59.88 405 GLN A O 1
ATOM 3111 N N . ARG A 1 406 ? 7.193 5.006 -31.091 1.00 49.59 406 ARG A N 1
ATOM 3112 C CA . ARG A 1 406 ? 6.920 3.865 -31.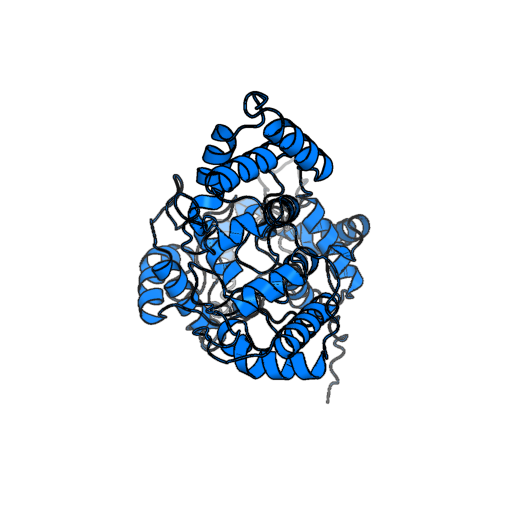979 1.00 49.59 406 ARG A CA 1
ATOM 3113 C C . ARG A 1 406 ? 8.223 3.443 -32.646 1.00 49.59 406 ARG A C 1
ATOM 3115 O O . ARG A 1 406 ? 8.589 3.918 -33.716 1.00 49.59 406 ARG A O 1
ATOM 3122 N N . GLY A 1 407 ? 8.923 2.545 -31.969 1.00 46.53 407 GLY A N 1
ATOM 3123 C CA . GLY A 1 407 ? 10.220 2.046 -32.386 1.00 46.53 407 GLY A CA 1
ATOM 3124 C C . GLY A 1 407 ? 11.324 2.595 -31.502 1.00 46.53 407 GLY A C 1
ATOM 3125 O O . GLY A 1 407 ? 11.349 3.770 -31.150 1.00 46.53 407 GLY A O 1
ATOM 3126 N N . ILE A 1 408 ? 12.247 1.701 -31.162 1.00 40.59 408 ILE A N 1
ATOM 3127 C CA . ILE A 1 408 ? 13.563 2.035 -30.629 1.00 40.59 408 ILE A CA 1
ATOM 3128 C C . ILE A 1 408 ? 14.074 3.217 -31.457 1.00 40.59 408 ILE A C 1
ATOM 3130 O O . ILE A 1 408 ? 14.135 3.102 -32.687 1.00 40.59 408 ILE A O 1
ATOM 3134 N N . ALA A 1 409 ? 14.428 4.342 -30.830 1.00 39.34 409 ALA A N 1
ATOM 3135 C CA . ALA A 1 409 ? 15.246 5.325 -31.518 1.00 39.34 409 ALA A CA 1
ATOM 3136 C C . ALA A 1 409 ? 16.449 4.555 -32.068 1.00 39.34 409 ALA A C 1
ATOM 3138 O O . ALA A 1 409 ? 17.272 4.067 -31.298 1.00 39.34 409 ALA A O 1
ATOM 3139 N N . LYS A 1 410 ? 16.526 4.373 -33.392 1.00 42.44 410 LYS A N 1
ATOM 3140 C CA . LYS A 1 410 ? 17.720 3.855 -34.058 1.00 42.44 410 LYS A CA 1
ATOM 3141 C C . LYS A 1 410 ? 18.857 4.846 -33.792 1.00 42.44 410 LYS A C 1
ATOM 3143 O O . LYS A 1 410 ? 19.162 5.698 -34.615 1.00 42.44 410 LYS A O 1
ATOM 3148 N N . ARG A 1 411 ? 19.463 4.767 -32.618 1.00 40.41 411 ARG A N 1
ATOM 3149 C CA . ARG A 1 411 ? 20.697 5.425 -32.209 1.00 40.41 411 ARG A CA 1
ATOM 3150 C C . ARG A 1 411 ? 21.367 4.397 -31.302 1.00 40.41 411 ARG A C 1
ATOM 3152 O O . ARG A 1 411 ? 20.992 4.264 -30.152 1.00 40.41 411 ARG A O 1
ATOM 3159 N N . PHE A 1 412 ? 22.245 3.536 -31.804 1.00 38.97 412 PHE A N 1
ATOM 3160 C CA . PHE A 1 412 ? 23.285 3.796 -32.792 1.00 38.97 412 PHE A CA 1
ATOM 3161 C C . PHE A 1 412 ? 23.308 2.734 -33.900 1.00 38.97 412 PHE A C 1
ATOM 3163 O O . PHE A 1 412 ? 23.800 1.632 -33.705 1.00 38.97 412 PHE A O 1
ATOM 3170 N N . VAL A 1 413 ? 22.874 3.104 -35.104 1.00 43.09 413 VAL A N 1
ATOM 3171 C CA . VAL A 1 413 ? 23.588 2.660 -36.309 1.00 43.09 413 VAL A CA 1
ATOM 3172 C C . VAL A 1 413 ? 24.310 3.898 -36.822 1.00 43.09 413 VAL A C 1
ATOM 3174 O O . VAL A 1 413 ? 23.887 4.544 -37.775 1.00 43.09 413 VAL A O 1
ATOM 3177 N N . VAL A 1 414 ? 25.375 4.298 -36.124 1.00 45.88 414 VAL A N 1
ATOM 3178 C CA . VAL A 1 414 ? 26.468 4.937 -36.862 1.00 45.88 414 VAL A CA 1
ATOM 3179 C C . VAL A 1 414 ? 26.982 3.859 -37.816 1.00 45.88 414 VAL A C 1
ATOM 3181 O O . VAL A 1 414 ? 27.107 2.711 -37.382 1.00 45.88 414 VAL A O 1
ATOM 3184 N N . PRO A 1 415 ? 27.272 4.166 -39.093 1.00 46.69 415 PRO A N 1
ATOM 3185 C CA . PRO A 1 415 ? 28.156 3.303 -39.867 1.00 46.69 415 PRO A CA 1
ATOM 3186 C C . PRO A 1 415 ? 29.354 3.022 -38.964 1.00 46.69 415 PRO A C 1
ATOM 3188 O O . PRO A 1 415 ? 29.893 3.978 -38.405 1.00 46.69 415 PRO A O 1
ATOM 3191 N N . TRP A 1 416 ? 29.667 1.751 -38.712 1.00 48.22 416 TRP A N 1
ATOM 3192 C CA . TRP A 1 416 ? 30.700 1.354 -37.759 1.00 48.22 416 TRP A CA 1
ATOM 3193 C C . TRP A 1 416 ? 32.027 2.041 -38.110 1.00 48.22 416 TRP A C 1
ATOM 3195 O O . TRP A 1 416 ? 32.799 1.552 -38.927 1.00 48.22 416 TRP A O 1
ATOM 3205 N N . ASP A 1 417 ? 32.287 3.202 -37.513 1.00 68.25 417 ASP A N 1
ATOM 3206 C CA . ASP A 1 417 ? 33.553 3.910 -37.625 1.00 68.25 417 ASP A CA 1
ATOM 3207 C C . ASP A 1 417 ? 34.383 3.491 -36.424 1.00 68.25 417 ASP A C 1
ATOM 3209 O O . ASP A 1 417 ? 34.403 4.145 -35.377 1.00 68.25 417 ASP A O 1
ATOM 3213 N N . LEU A 1 418 ? 35.044 2.347 -36.592 1.00 60.62 418 LEU A N 1
ATOM 3214 C CA . LEU A 1 418 ? 35.935 1.779 -35.589 1.00 60.62 418 LEU A CA 1
ATOM 3215 C C . LEU A 1 418 ? 37.000 2.790 -35.155 1.00 60.62 418 LEU A C 1
ATOM 3217 O O . LEU A 1 418 ? 37.330 2.845 -33.976 1.00 60.62 418 LEU A O 1
ATOM 3221 N N . LYS A 1 419 ? 37.465 3.668 -36.056 1.00 69.81 419 LYS A N 1
ATOM 3222 C CA . LYS A 1 419 ? 38.455 4.697 -35.711 1.00 69.81 419 LYS A CA 1
ATOM 3223 C C . LYS A 1 419 ? 37.856 5.764 -34.801 1.00 69.81 419 LYS A C 1
ATOM 3225 O O . LYS A 1 419 ? 38.531 6.248 -33.896 1.00 69.81 419 LYS A O 1
ATOM 3230 N N . ARG A 1 420 ? 36.607 6.178 -35.033 1.00 68.38 420 ARG A N 1
ATOM 3231 C CA . ARG A 1 420 ? 35.905 7.116 -34.140 1.00 68.38 420 ARG A CA 1
ATOM 3232 C C . ARG A 1 420 ? 35.571 6.473 -32.798 1.00 68.38 420 ARG A C 1
ATOM 3234 O O . ARG A 1 420 ? 35.750 7.133 -31.778 1.00 68.38 420 ARG A O 1
ATOM 3241 N N . GLY A 1 421 ? 35.129 5.216 -32.800 1.00 61.16 421 GLY A N 1
ATOM 3242 C CA . GLY A 1 421 ? 34.890 4.438 -31.583 1.00 61.16 421 GLY A CA 1
ATOM 3243 C C . GLY A 1 421 ? 36.156 4.304 -30.737 1.00 61.16 421 GLY A C 1
ATOM 3244 O O . GLY A 1 421 ? 36.134 4.616 -29.552 1.00 61.16 421 GLY A O 1
ATOM 3245 N N . GLU A 1 422 ? 37.283 3.969 -31.366 1.00 71.25 422 GLU A N 1
ATOM 3246 C CA . GLU A 1 422 ? 38.588 3.882 -30.709 1.00 71.25 422 GLU A CA 1
ATOM 3247 C C . GLU A 1 422 ? 39.020 5.225 -30.101 1.00 71.25 422 GLU A C 1
ATOM 3249 O O . GLU A 1 422 ? 39.486 5.262 -28.965 1.00 71.25 422 GLU A O 1
ATOM 3254 N N . ARG A 1 423 ? 38.822 6.350 -30.805 1.00 72.44 423 ARG A N 1
ATOM 3255 C CA . ARG A 1 423 ? 39.146 7.682 -30.260 1.00 72.44 423 ARG A CA 1
ATOM 3256 C C . ARG A 1 423 ? 38.326 8.020 -29.016 1.00 72.44 423 ARG A C 1
ATOM 3258 O O . ARG A 1 423 ? 38.896 8.492 -28.039 1.00 72.44 423 ARG A O 1
ATOM 3265 N N . LEU A 1 424 ? 37.017 7.766 -29.052 1.00 62.69 424 LEU A N 1
ATOM 3266 C CA . LEU A 1 424 ? 36.120 8.013 -27.916 1.00 62.69 424 LEU A CA 1
ATOM 3267 C C . LEU A 1 424 ? 36.438 7.094 -26.732 1.00 62.69 424 LEU A C 1
ATOM 3269 O O . LEU A 1 424 ? 36.427 7.534 -25.585 1.00 62.69 424 LEU A O 1
ATOM 3273 N N . TYR A 1 425 ? 36.765 5.833 -27.012 1.00 70.62 425 TYR A N 1
ATOM 3274 C CA . TYR A 1 425 ? 37.195 4.883 -25.996 1.00 70.62 425 TYR A CA 1
ATOM 3275 C C . TYR A 1 425 ? 38.505 5.332 -25.334 1.00 70.62 425 TYR A C 1
ATOM 3277 O O . TYR A 1 425 ? 38.602 5.384 -24.108 1.00 70.62 425 TYR A O 1
ATOM 3285 N N . ARG A 1 426 ? 39.498 5.746 -26.132 1.00 72.69 426 ARG A N 1
ATOM 3286 C CA . ARG A 1 426 ? 40.777 6.257 -25.620 1.00 72.69 426 ARG A CA 1
ATOM 3287 C C . ARG A 1 426 ? 40.619 7.526 -24.787 1.00 72.69 426 ARG A C 1
ATOM 3289 O O . ARG A 1 426 ? 41.335 7.672 -23.804 1.00 72.69 426 ARG A O 1
ATOM 3296 N N . SER A 1 427 ? 39.709 8.427 -25.159 1.00 65.94 427 SER A N 1
ATOM 3297 C CA . SER A 1 427 ? 39.542 9.699 -24.449 1.00 65.94 427 SER A CA 1
ATOM 3298 C C . SER A 1 427 ? 38.746 9.573 -23.151 1.00 65.94 427 SER A C 1
ATOM 3300 O O . SER A 1 427 ? 39.009 10.322 -22.218 1.00 65.94 427 SER A O 1
ATOM 3302 N N . ASN A 1 428 ? 37.781 8.649 -23.089 1.00 60.41 428 ASN A N 1
ATOM 3303 C CA . ASN A 1 428 ? 36.769 8.657 -22.026 1.00 60.41 428 ASN A CA 1
ATOM 3304 C C . ASN A 1 428 ? 36.751 7.382 -21.170 1.00 60.41 428 ASN A C 1
ATOM 3306 O O . ASN A 1 428 ? 36.181 7.395 -20.085 1.00 60.41 428 ASN A O 1
ATOM 3310 N N . CYS A 1 429 ? 37.323 6.277 -21.654 1.00 61.09 429 CYS A N 1
ATOM 3311 C CA . CYS A 1 429 ? 37.145 4.950 -21.052 1.00 61.09 429 CYS A CA 1
ATOM 3312 C C . CYS A 1 429 ? 38.48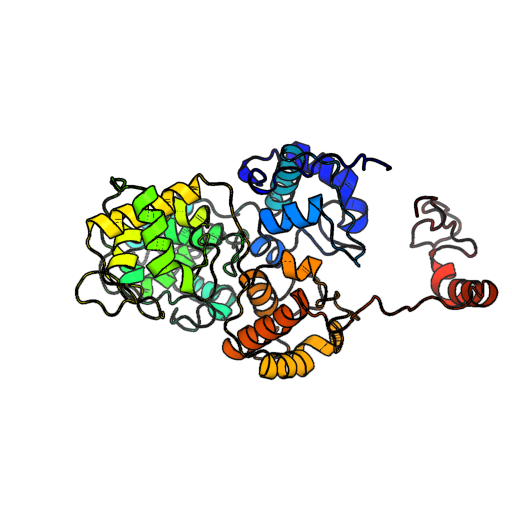1 4.285 -20.690 1.00 61.09 429 CYS A C 1
ATOM 3314 O O . CYS A 1 429 ? 38.595 3.635 -19.650 1.00 61.09 429 CYS A O 1
ATOM 3316 N N . ALA A 1 430 ? 39.513 4.475 -21.519 1.00 69.12 430 ALA A N 1
ATOM 3317 C CA . ALA A 1 430 ? 40.805 3.802 -21.382 1.00 69.12 430 ALA A CA 1
ATOM 3318 C C . ALA A 1 430 ? 41.559 4.142 -20.086 1.00 69.12 430 ALA A C 1
ATOM 3320 O O . ALA A 1 430 ? 42.355 3.327 -19.625 1.00 69.12 430 ALA A O 1
ATOM 3321 N N . GLY A 1 431 ? 41.290 5.306 -19.482 1.00 60.69 431 GLY A N 1
ATOM 3322 C CA . GLY A 1 431 ? 41.868 5.690 -18.191 1.00 60.69 431 GLY A CA 1
ATOM 3323 C C . GLY A 1 431 ? 41.491 4.739 -17.049 1.00 60.69 431 GLY A C 1
ATOM 3324 O O . GLY A 1 431 ? 42.296 4.545 -16.143 1.00 60.69 431 GLY A O 1
ATOM 3325 N N . CYS A 1 432 ? 40.316 4.103 -17.135 1.00 52.62 432 CYS A N 1
ATOM 3326 C CA . CYS A 1 432 ? 39.819 3.168 -16.122 1.00 52.62 432 CYS A CA 1
ATOM 3327 C C . CYS A 1 432 ? 39.888 1.702 -16.576 1.00 52.62 432 CYS A C 1
ATOM 3329 O O . CYS A 1 432 ? 40.154 0.830 -15.756 1.00 52.62 432 CYS A O 1
ATOM 3331 N N . HIS A 1 433 ? 39.659 1.426 -17.866 1.00 63.91 433 HIS A N 1
ATOM 3332 C CA . HIS A 1 433 ? 39.535 0.062 -18.410 1.00 63.91 433 HIS A CA 1
ATOM 3333 C C . HIS A 1 433 ? 40.782 -0.448 -19.148 1.00 63.91 433 HIS A C 1
ATOM 3335 O O . HIS A 1 433 ? 40.788 -1.564 -19.670 1.00 63.91 433 HIS A O 1
ATOM 3341 N N . GLY A 1 434 ? 41.842 0.360 -19.219 1.00 64.75 434 GLY A N 1
ATOM 3342 C CA . GLY A 1 434 ? 43.009 0.077 -20.047 1.00 64.75 434 GLY A CA 1
ATOM 3343 C C . GLY A 1 434 ? 42.752 0.372 -21.526 1.00 64.75 434 GLY A C 1
ATOM 3344 O O . GLY A 1 434 ? 41.621 0.328 -22.021 1.00 64.75 434 GLY A O 1
ATOM 3345 N N . ILE A 1 435 ? 43.826 0.688 -22.254 1.00 74.38 435 ILE A N 1
ATOM 3346 C CA . ILE A 1 435 ? 43.777 1.066 -23.679 1.00 74.38 435 ILE A CA 1
ATOM 3347 C C . ILE A 1 435 ? 43.229 -0.041 -24.590 1.00 74.38 435 ILE A C 1
ATOM 3349 O O . ILE A 1 435 ? 42.759 0.253 -25.684 1.00 74.38 435 ILE A O 1
ATOM 3353 N N . ASP A 1 436 ? 43.270 -1.286 -24.126 1.00 71.50 436 ASP A N 1
ATOM 3354 C CA . ASP A 1 436 ? 42.805 -2.494 -24.803 1.00 71.50 436 ASP A CA 1
ATOM 3355 C C . ASP A 1 436 ? 41.582 -3.137 -24.121 1.00 71.50 436 ASP A C 1
ATOM 3357 O O . ASP A 1 436 ? 41.154 -4.219 -24.520 1.00 71.50 436 ASP A O 1
ATOM 3361 N N . GLY A 1 437 ? 41.009 -2.486 -23.101 1.00 66.62 437 GLY A N 1
ATOM 3362 C CA . GLY A 1 437 ? 39.843 -2.990 -22.365 1.00 66.62 437 GLY A CA 1
ATOM 3363 C C . GLY A 1 437 ? 40.139 -4.128 -21.397 1.00 66.62 437 GLY A C 1
ATOM 3364 O O . GLY A 1 437 ? 39.197 -4.744 -20.900 1.00 66.62 437 GLY A O 1
ATOM 3365 N N . LYS A 1 438 ? 41.420 -4.416 -21.134 1.00 64.56 438 LYS A N 1
ATOM 3366 C CA . LYS A 1 438 ? 41.877 -5.537 -20.303 1.00 64.56 438 LYS A CA 1
ATOM 3367 C C . LYS A 1 438 ? 42.426 -5.110 -18.944 1.00 64.56 438 LYS A C 1
ATOM 3369 O O . LYS A 1 438 ? 43.329 -5.762 -18.433 1.00 64.56 438 LYS A O 1
ATOM 3374 N N . ALA A 1 439 ? 41.930 -4.023 -18.354 1.00 59.38 439 ALA A N 1
ATOM 3375 C CA . ALA A 1 439 ? 42.284 -3.713 -16.972 1.00 59.38 439 ALA A CA 1
ATOM 3376 C C . ALA A 1 439 ? 41.975 -4.919 -16.061 1.00 59.38 439 ALA A C 1
ATOM 3378 O O . ALA A 1 439 ? 40.823 -5.346 -15.946 1.00 59.38 439 ALA A O 1
ATOM 3379 N N . GLU A 1 440 ? 43.021 -5.488 -15.461 1.00 53.78 440 GLU A N 1
ATOM 3380 C CA . GLU A 1 440 ? 42.932 -6.519 -14.430 1.00 53.78 440 GLU A CA 1
ATOM 3381 C C . GLU A 1 440 ? 42.979 -5.839 -13.060 1.00 53.78 440 GLU A C 1
ATOM 3383 O O . GLU A 1 440 ? 43.778 -4.930 -12.838 1.00 53.78 440 GLU A O 1
ATOM 3388 N N . LEU A 1 441 ? 42.095 -6.264 -12.154 1.00 50.66 441 LEU A N 1
ATOM 3389 C CA . L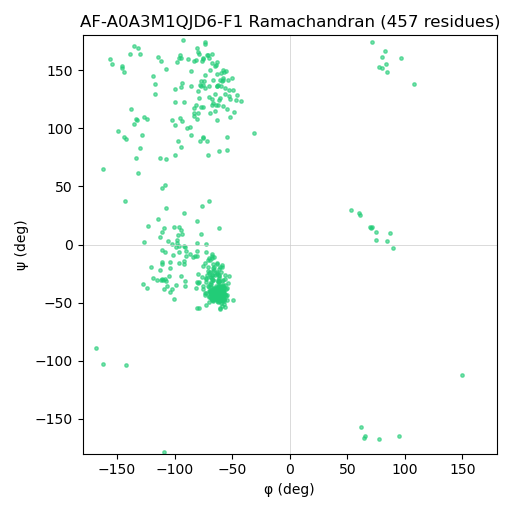EU A 1 441 ? 41.886 -5.640 -10.841 1.00 50.66 441 LEU A CA 1
ATOM 3390 C C . LEU A 1 441 ? 43.085 -5.793 -9.881 1.00 50.66 441 LEU A C 1
ATOM 3392 O O . LEU A 1 441 ? 43.108 -5.120 -8.856 1.00 50.66 441 LEU A O 1
ATOM 3396 N N . ASP A 1 442 ? 44.083 -6.612 -10.233 1.00 50.25 442 ASP A N 1
ATOM 3397 C CA . ASP A 1 442 ? 45.151 -7.049 -9.325 1.00 50.25 442 ASP A CA 1
ATOM 3398 C C . ASP A 1 442 ? 46.586 -6.723 -9.810 1.00 50.25 442 ASP A C 1
ATOM 3400 O O . ASP A 1 442 ? 47.541 -7.284 -9.275 1.00 50.25 442 ASP A O 1
ATOM 3404 N N . ASP A 1 443 ? 46.786 -5.824 -10.789 1.00 48.50 443 ASP A N 1
ATOM 3405 C CA . ASP A 1 443 ? 48.138 -5.373 -11.194 1.00 48.50 443 ASP A CA 1
ATOM 3406 C C . ASP A 1 443 ? 48.682 -4.288 -10.232 1.00 48.50 443 ASP A C 1
ATOM 3408 O O . ASP A 1 443 ? 48.244 -3.130 -10.288 1.00 48.50 443 ASP A O 1
ATOM 3412 N N . PRO A 1 444 ? 49.681 -4.592 -9.376 1.00 46.28 444 PRO A N 1
ATOM 3413 C CA . PRO A 1 444 ? 50.182 -3.658 -8.366 1.00 46.28 444 PRO A CA 1
ATOM 3414 C C . PRO A 1 444 ? 50.948 -2.466 -8.960 1.00 46.28 444 PRO A C 1
ATOM 3416 O O . PRO A 1 444 ? 51.226 -1.499 -8.250 1.00 46.28 444 PRO A O 1
ATOM 3419 N N . ALA A 1 445 ? 51.318 -2.518 -10.245 1.00 48.44 445 ALA A N 1
ATOM 3420 C CA . ALA A 1 445 ? 52.087 -1.468 -10.908 1.00 48.44 445 ALA A CA 1
ATOM 3421 C C . ALA A 1 445 ? 51.214 -0.342 -11.494 1.00 48.44 445 ALA A C 1
ATOM 3423 O O . ALA A 1 445 ? 51.749 0.675 -11.947 1.00 48.44 445 ALA A O 1
ATOM 3424 N N . ARG A 1 446 ? 49.879 -0.485 -11.498 1.00 49.00 446 ARG A N 1
ATOM 3425 C CA . ARG A 1 446 ? 48.947 0.490 -12.091 1.00 49.00 446 ARG A CA 1
ATOM 3426 C C . ARG A 1 446 ? 47.821 0.858 -11.124 1.00 49.00 446 ARG A C 1
ATOM 3428 O O . ARG A 1 446 ? 46.695 0.391 -11.238 1.00 49.00 446 ARG A O 1
ATOM 3435 N N . LEU A 1 447 ? 48.119 1.799 -10.229 1.00 39.81 447 LEU A N 1
ATOM 3436 C CA . LEU A 1 447 ? 47.231 2.363 -9.194 1.00 39.81 447 LEU A CA 1
ATOM 3437 C C . LEU A 1 447 ? 45.950 3.087 -9.703 1.00 39.81 447 LEU A C 1
ATOM 3439 O O . LEU A 1 447 ? 45.327 3.815 -8.935 1.00 39.81 447 LEU A O 1
ATOM 3443 N N . SER A 1 448 ? 45.536 2.936 -10.968 1.00 42.31 448 SER A N 1
ATOM 3444 C CA . SER A 1 448 ? 44.424 3.706 -11.561 1.00 42.31 448 SER A CA 1
ATOM 3445 C C . SER A 1 448 ? 43.305 2.884 -12.219 1.00 42.31 448 SER A C 1
ATOM 3447 O O . SER A 1 448 ? 42.366 3.475 -12.748 1.00 42.31 448 SER A O 1
ATOM 3449 N N . ALA A 1 449 ? 43.347 1.550 -12.199 1.00 43.69 449 ALA A N 1
ATOM 3450 C CA . ALA A 1 449 ? 42.301 0.724 -12.811 1.00 43.69 449 ALA A CA 1
ATOM 3451 C C . ALA A 1 449 ? 41.123 0.483 -11.843 1.00 43.69 449 ALA A C 1
ATOM 3453 O O . ALA A 1 449 ? 41.148 -0.430 -11.027 1.00 43.69 449 ALA A O 1
ATOM 3454 N N . TRP A 1 450 ? 40.082 1.318 -11.923 1.00 49.03 450 TRP A N 1
ATOM 3455 C CA . TRP A 1 450 ? 38.873 1.242 -11.077 1.00 49.03 450 TRP A CA 1
ATOM 3456 C C . TRP A 1 450 ? 37.715 0.436 -11.702 1.00 49.03 450 TRP A C 1
ATOM 3458 O O . TRP A 1 450 ? 36.593 0.489 -11.198 1.00 49.03 450 TRP A O 1
ATOM 3468 N N . ALA A 1 451 ? 37.929 -0.270 -12.820 1.00 48.28 451 ALA A N 1
ATOM 3469 C CA . ALA A 1 451 ? 36.827 -0.835 -13.599 1.00 48.28 451 ALA A CA 1
ATOM 3470 C C . ALA A 1 451 ? 37.140 -2.213 -14.227 1.00 48.28 451 ALA A C 1
ATOM 3472 O O . ALA A 1 451 ? 38.291 -2.481 -14.568 1.00 48.28 451 ALA A O 1
ATOM 3473 N N . PRO A 1 452 ? 36.129 -3.095 -14.388 1.00 54.34 452 PRO A N 1
ATOM 3474 C CA . PRO A 1 452 ? 36.319 -4.474 -14.840 1.00 54.34 452 PRO A CA 1
ATOM 3475 C C . PRO A 1 452 ? 36.720 -4.583 -16.319 1.00 54.34 452 PRO A C 1
ATOM 3477 O O . PRO A 1 452 ? 36.474 -3.680 -17.126 1.00 54.34 452 PRO A O 1
ATOM 3480 N N . ASN A 1 453 ? 37.289 -5.741 -16.669 1.00 59.12 453 ASN A N 1
ATOM 3481 C CA . ASN A 1 453 ? 37.651 -6.121 -18.033 1.00 59.12 453 ASN A CA 1
ATOM 3482 C C . ASN A 1 453 ? 36.410 -6.149 -18.945 1.00 59.12 453 ASN A C 1
ATOM 3484 O O . ASN A 1 453 ? 35.416 -6.817 -18.651 1.00 59.12 453 ASN A O 1
ATOM 3488 N N . LEU A 1 454 ? 36.483 -5.422 -20.061 1.00 56.62 454 LEU A N 1
ATOM 3489 C CA . LEU A 1 454 ? 35.380 -5.249 -21.010 1.00 56.62 454 LEU A CA 1
ATOM 3490 C C . LEU A 1 454 ? 35.359 -6.309 -22.121 1.00 56.62 454 LEU A C 1
ATOM 3492 O O . LEU A 1 454 ? 34.411 -6.357 -22.899 1.00 56.62 454 LEU A O 1
ATOM 3496 N N . ASN A 1 455 ? 36.372 -7.175 -22.190 1.00 56.34 455 ASN A N 1
ATOM 3497 C CA . ASN A 1 455 ? 36.523 -8.198 -23.227 1.00 56.34 455 ASN A CA 1
ATOM 3498 C C . ASN A 1 455 ? 36.001 -9.587 -22.815 1.00 56.34 455 ASN A C 1
ATOM 3500 O O . ASN A 1 455 ? 36.310 -10.577 -23.482 1.00 56.34 455 ASN A O 1
ATOM 3504 N N . ASN A 1 456 ? 35.203 -9.696 -21.748 1.00 47.38 456 ASN A N 1
ATOM 3505 C CA . ASN A 1 456 ? 34.547 -10.961 -21.417 1.00 47.38 456 ASN A CA 1
ATOM 3506 C C . ASN A 1 456 ? 33.465 -11.273 -22.462 1.00 47.38 456 ASN A C 1
ATOM 3508 O O . ASN A 1 456 ? 32.472 -10.558 -22.588 1.00 47.38 456 ASN A O 1
ATOM 3512 N N . GLN A 1 457 ? 33.690 -12.337 -23.236 1.00 42.53 457 GLN A N 1
ATOM 3513 C CA . GLN A 1 457 ? 32.877 -12.739 -24.386 1.00 42.53 457 GLN A CA 1
ATOM 3514 C C . GLN A 1 457 ? 31.496 -13.281 -23.986 1.00 42.53 457 GLN A C 1
ATOM 3516 O O . GLN A 1 457 ? 31.259 -14.486 -23.996 1.00 42.53 457 GLN A O 1
ATOM 3521 N N . GLY A 1 458 ? 30.579 -12.382 -23.638 1.00 40.97 458 GLY A N 1
ATOM 3522 C CA . GLY A 1 458 ? 29.207 -12.722 -23.265 1.00 40.97 458 GLY A CA 1
ATOM 3523 C C . GLY A 1 458 ? 28.155 -11.723 -23.746 1.00 40.97 458 GLY A C 1
ATOM 3524 O O . GLY A 1 458 ? 27.216 -11.464 -22.998 1.00 40.97 458 GLY A O 1
ATOM 3525 N N . PHE A 1 459 ? 28.310 -11.165 -24.952 1.00 33.44 459 PHE A N 1
ATOM 3526 C CA . PHE A 1 459 ? 27.285 -10.347 -25.614 1.00 33.44 459 PHE A CA 1
ATOM 3527 C C . PHE A 1 459 ? 26.779 -11.002 -26.894 1.00 33.44 459 PHE A C 1
ATOM 3529 O O . PHE A 1 459 ? 27.633 -11.471 -27.682 1.00 33.44 459 PHE A O 1
#

Nearest PDB structures (foldseek):
  2gc4-assembly1_D  TM=7.859E-01  e=2.832E-03  Paracoccus denitrificans
  2c8s-assembly1_A  TM=7.385E-01  e=7.231E-03  Methylorubrum extorquens
  2d0w-assembly2_B  TM=5.872E-01  e=2.680E-03  Hyphomicrobium denitrificans
  7e1x-assembly1_O  TM=3.449E-01  e=8.309E-05  Mycobacterium tuberculosis H37Rv
  8ss0-assembly2_B  TM=1.215E-01  e=5.404E+00  Homo sapiens

Mean predicted aligned error: 13.91 Å